Protein AF-A0A6A6IDE5-F1 (afdb_monomer)

Mean predicted aligned error: 12.52 Å

pLDDT: mean 83.74, std 11.44, range [43.66, 98.0]

Solvent-accessible surface area (backbone atoms only — not comparable to full-atom values): 26309 Å² total; per-residue (Å²): 106,55,97,64,31,40,34,76,56,37,51,32,52,72,75,62,53,58,68,68,57,54,49,50,48,60,74,76,47,59,63,61,64,56,47,50,35,27,70,77,30,38,40,26,39,55,33,54,20,25,55,69,47,36,42,71,57,39,51,55,47,67,70,38,91,71,48,61,67,56,56,49,13,62,59,52,49,45,31,30,24,62,51,38,11,50,77,59,56,20,46,70,34,45,46,56,45,63,71,34,90,77,45,67,87,54,61,86,53,47,32,77,86,67,49,28,52,63,59,48,36,76,75,74,37,50,72,67,37,44,44,53,55,55,72,31,87,83,42,49,62,68,58,47,50,53,49,51,55,52,53,40,70,66,62,57,78,83,52,51,70,53,51,46,54,46,63,74,72,39,60,80,87,74,59,61,44,69,60,54,52,48,41,48,66,58,47,56,81,42,93,81,42,67,58,66,55,48,59,51,48,63,52,64,68,40,73,88,41,44,86,58,38,81,55,55,58,34,57,35,23,62,64,52,45,46,71,59,47,55,51,41,47,74,74,65,54,67,75,73,50,56,42,99,39,40,44,27,24,62,53,39,13,57,32,54,67,38,65,69,40,40,59,56,53,63,70,71,58,60,84,78,68,76,90,74,68,76,59,40,55,58,51,39,70,49,82,93,51,90,68,44,54,65,48,75,46,49,25,64,53,95,90,39,78,49,58,44,27,41,43,37,33,49,73,50,91,54,96,53,67,35,36,33,42,34,33,68,27,31,59,46,93,83,49,54,58,48,45,36,38,38,36,28,74,33,57,43,91,87,48,57,33,24,44,33,36,33,28,80,86,48,55,54,65,46,44,54,23,79,41,70,28,14,25,15,43,30,24,70,58,18,31,39,23,27,14,29,71,93,56,74,94,58,68,33,79,49,64,84,59,64,54,57,53,66,77,32,37,41,30,40,32,37,31,45,78,75,12,35,63,42,45,29,52,72,44,39,78,54,91,50,83,67,45,37,74,88,32,47,57,49,52,67,52,40,20,58,31,44,20,38,60,44,78,63,84,91,44,44,41,30,35,40,37,30,66,51,73,39,93,90,38,59,64,72,51,81,64,98,68,111

InterPro domains:
  IPR001870 B30.2/SPRY domain [PS50188] (267-472)
  IPR002110 Ankyrin repeat [PF12796] (47-136)
  IPR002110 Ankyrin repeat [SM00248] (4-35)
  IPR002110 Ankyrin repeat [SM00248] (41-71)
  IPR002110 Ankyrin repeat [SM00248] (77-106)
  IPR002110 Ankyrin repeat [SM00248] (113-142)
  IPR002110 Ankyrin repeat [SM00248] (212-241)
  IPR002110 Ankyrin repeat [SM00248] (245-276)
  IPR003877 SPRY domain [PF00622] (338-453)
  IPR003877 SPRY domain [SM00449] (335-469)
  IPR013320 Concanavalin A-like lectin/glucanase domain superfamily [SSF49899] (316-453)
  IPR036770 Ankyrin repeat-containing domain superfamily [G3DSA:1.25.40.20] (1-272)
  IPR036770 Ankyrin repeat-containing domain superfamily [SSF48403] (2-268)
  IPR043136 B30.2/SPRY domain superfamily [G3DSA:2.60.120.920] (286-478)
  IPR044736 Ran-binding protein Gid1/RanBPM/SPLA, SPRY domain [cd12885] (324-463)

Organism: NCBI:txid390896

Radius of gyration: 28.39 Å; Cα contacts (8 Å, |Δi|>4): 939; chains: 1; bounding box: 57×57×86 Å

Structure (mmCIF, N/CA/C/O backbone):
data_AF-A0A6A6IDE5-F1
#
_entry.id   AF-A0A6A6IDE5-F1
#
loop_
_atom_site.group_PDB
_atom_site.id
_atom_site.type_symbol
_atom_site.label_atom_id
_atom_site.label_alt_id
_atom_site.label_comp_id
_atom_site.label_asym_id
_atom_site.label_entity_id
_atom_site.label_seq_id
_atom_site.pdbx_PDB_ins_code
_atom_site.Cartn_x
_atom_site.Cartn_y
_atom_site.Cartn_z
_atom_site.occupancy
_atom_site.B_iso_or_equiv
_atom_site.auth_seq_id
_atom_site.auth_comp_id
_atom_site.auth_asym_id
_atom_site.auth_atom_id
_atom_site.pdbx_PDB_model_num
ATOM 1 N N . MET A 1 1 ? -12.191 20.795 46.648 1.00 76.38 1 MET A N 1
ATOM 2 C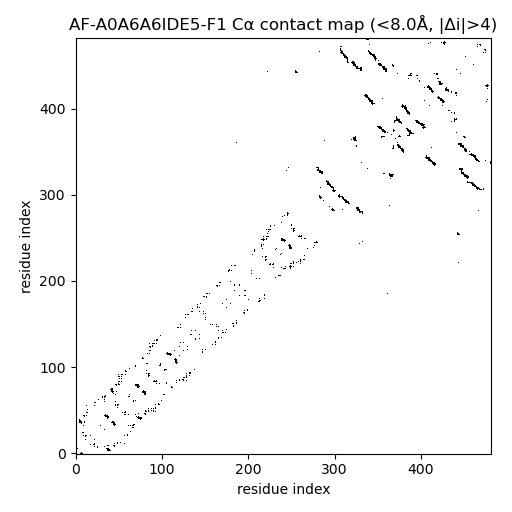 CA . MET A 1 1 ? -11.181 20.765 45.582 1.00 76.38 1 MET A CA 1
ATOM 3 C C . MET A 1 1 ? -9.897 21.329 46.161 1.00 76.38 1 MET A C 1
ATOM 5 O O . MET A 1 1 ? -10.006 22.260 46.957 1.00 76.38 1 MET A O 1
ATOM 9 N N . ASP A 1 2 ? -8.742 20.735 45.875 1.00 83.38 2 ASP A N 1
ATOM 10 C CA . ASP A 1 2 ? -7.448 21.330 46.240 1.00 83.38 2 ASP A CA 1
ATOM 11 C C . ASP A 1 2 ? -6.993 22.379 45.202 1.00 83.38 2 ASP A C 1
ATOM 13 O O . ASP A 1 2 ? -7.770 22.768 44.329 1.00 83.38 2 ASP A O 1
ATOM 17 N N . ALA A 1 3 ? -5.764 22.885 45.339 1.00 79.56 3 ALA A N 1
ATOM 18 C CA . ALA A 1 3 ? -5.211 23.931 44.473 1.00 79.56 3 ALA A CA 1
ATOM 19 C C . ALA A 1 3 ? -5.021 23.496 43.007 1.00 79.56 3 ALA A C 1
ATOM 21 O O . ALA A 1 3 ? -5.053 24.355 42.130 1.00 79.56 3 ALA A O 1
ATOM 22 N N . ASP A 1 4 ? -4.880 22.195 42.745 1.00 76.56 4 ASP A N 1
ATOM 23 C CA . ASP A 1 4 ? -4.661 21.645 41.400 1.00 76.56 4 ASP A CA 1
ATOM 24 C C . ASP A 1 4 ? -5.973 21.238 40.715 1.00 76.56 4 ASP A C 1
ATOM 26 O O . ASP A 1 4 ? -5.992 20.754 39.582 1.00 76.56 4 ASP A O 1
ATOM 30 N N . GLY A 1 5 ? -7.101 21.434 41.397 1.00 82.94 5 GLY A N 1
ATOM 31 C CA . GLY A 1 5 ? -8.400 21.062 40.868 1.00 82.94 5 GLY A CA 1
ATOM 32 C C . GLY A 1 5 ? -8.882 19.679 41.287 1.00 82.94 5 GLY A C 1
ATOM 33 O O . GLY A 1 5 ? -9.926 19.232 40.813 1.00 82.94 5 GLY A O 1
ATOM 34 N N . PHE A 1 6 ? -8.183 18.978 42.182 1.00 87.38 6 PHE A N 1
ATOM 35 C CA . PHE A 1 6 ? -8.570 17.616 42.520 1.00 87.38 6 PHE A CA 1
ATOM 36 C C . PHE A 1 6 ? -9.773 17.594 43.455 1.00 87.38 6 PHE A C 1
ATOM 38 O O . PHE A 1 6 ? -9.786 18.141 44.566 1.00 87.38 6 PHE A O 1
ATOM 45 N N . THR A 1 7 ? -10.833 16.942 42.986 1.00 89.81 7 THR A N 1
ATOM 46 C CA . THR A 1 7 ? -11.972 16.574 43.823 1.00 89.81 7 THR A CA 1
ATOM 47 C C . THR A 1 7 ? -11.577 15.426 44.754 1.00 89.81 7 THR A C 1
ATOM 49 O O . THR A 1 7 ? -10.639 14.686 44.450 1.00 89.81 7 THR A O 1
ATOM 52 N N . PRO A 1 8 ? -12.311 15.196 45.861 1.00 89.19 8 PRO A N 1
ATOM 53 C CA . PRO A 1 8 ? -12.086 14.015 46.692 1.00 89.19 8 PRO A CA 1
ATOM 54 C C . PRO A 1 8 ? -12.108 12.706 45.891 1.00 89.19 8 PRO A C 1
ATOM 56 O O . PRO A 1 8 ? -11.408 11.763 46.247 1.00 89.19 8 PRO A O 1
ATOM 59 N N . LEU A 1 9 ? -12.883 12.659 44.799 1.00 92.38 9 LEU A N 1
ATOM 60 C CA . LEU A 1 9 ? -12.924 11.516 43.899 1.00 92.38 9 LEU A CA 1
ATOM 61 C C . LEU A 1 9 ? -11.644 11.402 43.059 1.00 92.38 9 LEU A C 1
ATOM 63 O O . LEU A 1 9 ? -11.073 10.317 43.028 1.00 92.38 9 LEU A O 1
ATOM 67 N N . ILE A 1 10 ? -11.147 12.486 42.444 1.00 91.75 10 ILE A N 1
ATOM 68 C CA . ILE A 1 10 ? -9.877 12.428 41.695 1.00 91.75 10 ILE A CA 1
ATOM 69 C C . ILE A 1 10 ? -8.724 12.054 42.625 1.00 91.75 10 ILE A C 1
ATOM 71 O O . ILE A 1 10 ? -7.955 11.161 42.290 1.00 91.75 10 ILE A O 1
ATOM 75 N N . SER A 1 11 ? -8.627 12.646 43.819 1.00 90.19 11 SER A N 1
ATOM 76 C CA . SER A 1 11 ? -7.598 12.252 44.791 1.00 90.19 11 SER A CA 1
ATOM 77 C C . SER A 1 11 ? -7.731 10.775 45.183 1.00 90.19 11 SER A C 1
ATOM 79 O O . SER A 1 11 ? -6.725 10.075 45.289 1.00 90.19 11 SER A O 1
ATOM 81 N N . ALA A 1 12 ? -8.962 10.269 45.347 1.00 91.44 12 ALA A N 1
ATOM 82 C CA . ALA A 1 12 ? -9.203 8.859 45.645 1.00 91.44 12 ALA A CA 1
ATOM 83 C C . ALA A 1 12 ? -8.699 7.927 44.526 1.00 91.44 12 ALA A C 1
ATOM 85 O O . ALA A 1 12 ? -8.034 6.929 44.811 1.00 91.44 12 ALA A O 1
ATOM 86 N N . VAL A 1 13 ? -8.985 8.270 43.267 1.00 91.81 13 VAL A N 1
ATOM 87 C CA . VAL A 1 13 ? -8.546 7.521 42.079 1.00 91.81 13 VAL A CA 1
ATOM 88 C C . VAL A 1 13 ? -7.031 7.629 41.896 1.00 91.81 13 VAL A C 1
ATOM 90 O O . VAL A 1 13 ? -6.349 6.615 41.757 1.00 91.81 13 VAL A O 1
ATOM 93 N N . ARG A 1 14 ? -6.473 8.841 41.962 1.00 88.19 14 ARG A N 1
ATOM 94 C CA . ARG A 1 14 ? -5.047 9.110 41.752 1.00 88.19 14 ARG A CA 1
ATOM 95 C C . ARG A 1 14 ? -4.174 8.385 42.767 1.00 88.19 14 ARG A C 1
ATOM 97 O O . ARG A 1 14 ? -3.208 7.746 42.380 1.00 88.19 14 ARG A O 1
ATOM 104 N N . GLU A 1 15 ? -4.508 8.427 44.050 1.00 86.06 15 GLU A N 1
ATOM 105 C CA . GLU A 1 15 ? -3.688 7.771 45.079 1.00 86.06 15 GLU A CA 1
ATOM 106 C C . GLU A 1 15 ? -3.988 6.265 45.221 1.00 86.06 15 GLU A C 1
ATOM 108 O O . GLU A 1 15 ? -3.305 5.567 45.968 1.00 86.06 15 GLU A O 1
ATOM 113 N N . GLY A 1 16 ? -4.999 5.737 44.517 1.00 79.00 16 GLY A N 1
ATOM 114 C CA . GLY A 1 16 ? -5.378 4.322 44.591 1.00 79.00 16 GLY A CA 1
ATOM 115 C C . GLY A 1 16 ? -6.030 3.932 45.922 1.00 79.00 16 GLY A C 1
ATOM 116 O O . GLY A 1 16 ? -5.770 2.852 46.457 1.00 79.00 16 GLY A O 1
ATOM 117 N N . PHE A 1 17 ? -6.872 4.806 46.486 1.00 78.31 17 PHE A N 1
ATOM 118 C CA . PHE A 1 17 ? -7.622 4.503 47.708 1.00 78.31 17 PHE A CA 1
ATOM 119 C C . PHE A 1 17 ? -8.547 3.289 47.522 1.00 78.31 17 PHE A C 1
ATOM 121 O O . PHE A 1 17 ? -8.944 2.929 46.416 1.00 78.31 17 PHE A O 1
ATOM 128 N N . CYS A 1 18 ? -8.932 2.646 48.632 1.00 83.44 18 CYS A N 1
ATOM 129 C CA . CYS A 1 18 ? -9.729 1.422 48.566 1.00 83.44 18 CYS A CA 1
ATOM 130 C C . CYS A 1 18 ? -11.066 1.626 47.822 1.00 83.44 18 CYS A C 1
ATOM 132 O O . CYS A 1 18 ? -11.747 2.638 48.003 1.00 83.44 18 CYS A O 1
ATOM 134 N N . LEU A 1 19 ? -11.496 0.612 47.061 1.00 89.12 19 LEU A N 1
ATOM 135 C CA . LEU A 1 19 ? -12.723 0.642 46.246 1.00 89.12 19 LEU A CA 1
ATOM 136 C C . LEU A 1 19 ? -13.985 1.022 47.041 1.00 89.12 19 LEU A C 1
ATOM 138 O O . LEU A 1 19 ? -14.916 1.605 46.493 1.00 89.12 19 LEU A O 1
ATOM 142 N N . LYS A 1 20 ? -14.020 0.732 48.351 1.00 88.62 20 LYS A N 1
ATOM 143 C CA . LYS A 1 20 ? -15.122 1.139 49.239 1.00 88.62 20 LYS A CA 1
ATOM 144 C C . LYS A 1 20 ? -15.243 2.659 49.347 1.00 88.62 20 LYS A C 1
ATOM 146 O O . LYS A 1 20 ? -16.361 3.160 49.365 1.00 88.62 20 LYS A O 1
ATOM 151 N N . ALA A 1 21 ? -14.119 3.372 49.416 1.00 87.62 21 ALA A N 1
ATOM 152 C CA . ALA A 1 21 ? -14.100 4.829 49.490 1.00 87.62 21 ALA A CA 1
ATOM 153 C C . ALA A 1 21 ? -14.560 5.442 48.165 1.00 87.62 21 ALA A C 1
ATOM 155 O O . ALA A 1 21 ? -15.473 6.261 48.171 1.00 87.62 21 ALA A O 1
ATOM 156 N N . VAL A 1 22 ? -14.014 4.971 47.037 1.00 91.38 22 VAL A N 1
ATOM 157 C CA . VAL A 1 22 ? -14.439 5.393 45.691 1.00 91.38 22 VAL A CA 1
ATOM 158 C C . VAL A 1 22 ? -15.944 5.180 45.512 1.00 91.38 22 VAL A C 1
ATOM 160 O O . VAL A 1 22 ? -16.667 6.124 45.213 1.00 91.38 22 VAL A O 1
ATOM 163 N N . ASN A 1 23 ? -16.447 3.975 45.790 1.00 91.31 23 ASN A N 1
ATOM 164 C CA . ASN A 1 23 ? -17.870 3.655 45.653 1.00 91.31 23 ASN A CA 1
ATOM 165 C C . ASN A 1 23 ? -18.755 4.493 46.592 1.00 91.31 23 ASN A C 1
ATOM 167 O O . ASN A 1 23 ? -19.841 4.926 46.213 1.00 91.31 23 ASN A O 1
ATOM 171 N N . HIS A 1 24 ? -18.296 4.755 47.820 1.00 90.25 24 HIS A N 1
ATOM 172 C CA . HIS A 1 24 ? -19.018 5.623 48.746 1.00 90.25 24 HIS A CA 1
ATOM 173 C C . HIS A 1 24 ? -19.093 7.065 48.228 1.00 90.25 24 HIS A C 1
ATOM 175 O O . HIS A 1 24 ? -20.169 7.655 48.273 1.00 90.25 24 HIS A O 1
ATOM 181 N N . ILE A 1 25 ? -17.995 7.613 47.699 1.00 89.88 25 ILE A N 1
ATOM 182 C CA . ILE A 1 25 ? -17.972 8.961 47.118 1.00 89.88 25 ILE A CA 1
ATOM 183 C C . ILE A 1 25 ? -18.901 9.017 45.904 1.00 89.88 25 ILE A C 1
ATOM 185 O O . ILE A 1 25 ? -19.775 9.875 45.867 1.00 89.88 25 ILE A O 1
ATOM 189 N N . VAL A 1 26 ? -18.788 8.076 44.963 1.00 91.06 26 VAL A N 1
ATOM 190 C CA . VAL A 1 26 ? -19.608 8.041 43.739 1.00 91.06 26 VAL A CA 1
ATOM 191 C C . VAL A 1 26 ? -21.107 7.963 44.050 1.00 91.06 26 VAL A C 1
ATOM 193 O O . VAL A 1 26 ? -21.896 8.659 43.420 1.00 91.06 26 VAL A O 1
ATOM 196 N N . ARG A 1 27 ? -21.520 7.173 45.051 1.00 88.25 27 ARG A N 1
ATOM 197 C CA . ARG A 1 27 ? -22.944 7.009 45.408 1.00 88.25 27 ARG A CA 1
ATOM 198 C C . ARG A 1 27 ? -23.545 8.164 46.202 1.00 88.25 27 ARG A C 1
ATOM 200 O O . ARG A 1 27 ? -24.758 8.340 46.163 1.00 88.25 27 ARG A O 1
ATOM 207 N N . ASN A 1 28 ? -22.732 8.887 46.971 1.00 88.12 28 ASN A N 1
ATOM 208 C CA . ASN A 1 28 ? -23.212 9.939 47.875 1.00 88.12 28 ASN A CA 1
ATOM 209 C C . ASN A 1 28 ? -22.889 11.356 47.380 1.00 88.12 28 ASN A C 1
ATOM 211 O O . ASN A 1 28 ? -23.256 12.326 48.040 1.00 88.12 28 ASN A O 1
ATOM 215 N N . SER A 1 29 ? -22.212 11.483 46.239 1.00 82.12 29 SER A N 1
ATOM 216 C CA . SER A 1 29 ? -21.894 12.770 45.620 1.00 82.12 29 SER A CA 1
ATOM 217 C C . SER A 1 29 ? -22.862 13.102 44.484 1.00 82.12 29 SER A C 1
ATOM 219 O O . SER A 1 29 ? -23.460 12.217 43.877 1.00 82.12 29 SER A O 1
ATOM 221 N N . GLY A 1 30 ? -23.014 14.394 44.187 1.00 79.00 30 GLY A N 1
ATOM 222 C CA . GLY A 1 30 ? -23.780 14.859 43.028 1.00 79.00 30 GLY A CA 1
ATOM 223 C C . GLY A 1 30 ? -23.055 14.630 41.695 1.00 79.00 30 GLY A C 1
ATOM 224 O O . GLY A 1 30 ? -21.867 14.310 41.666 1.00 79.00 30 GLY A O 1
ATOM 225 N N . GLU A 1 31 ? -23.775 14.852 40.591 1.00 80.50 31 GLU A N 1
ATOM 226 C CA . GLU A 1 31 ? -23.269 14.754 39.206 1.00 80.50 31 GLU A CA 1
ATOM 227 C C . GLU A 1 31 ? -22.006 15.561 38.940 1.00 80.50 31 GLU A C 1
ATOM 229 O O . GLU A 1 31 ? -21.130 15.101 38.209 1.00 80.50 31 GLU A O 1
ATOM 234 N N . GLU A 1 32 ? -21.886 16.718 39.586 1.00 84.25 32 GLU A N 1
ATOM 235 C CA . GLU A 1 32 ? -20.711 17.570 39.479 1.00 84.25 32 GLU A CA 1
ATOM 236 C C . GLU A 1 32 ? -19.439 16.809 39.876 1.00 84.25 32 GLU A C 1
ATOM 238 O O . GLU A 1 32 ? -18.522 16.703 39.078 1.00 84.25 32 GLU A O 1
ATOM 243 N N . ILE A 1 33 ? -19.398 16.173 41.051 1.00 87.25 33 ILE A N 1
ATOM 244 C CA . ILE A 1 33 ? -18.171 15.541 41.572 1.00 87.25 33 ILE A CA 1
ATOM 245 C C . ILE A 1 33 ? -17.752 14.315 40.747 1.00 87.25 33 ILE A C 1
ATOM 247 O O . ILE A 1 33 ? -16.558 14.056 40.609 1.00 87.25 33 ILE A O 1
ATOM 251 N N . VAL A 1 34 ? -18.716 13.560 40.207 1.00 92.19 34 VAL A N 1
ATOM 252 C CA . VAL A 1 34 ? -18.449 12.344 39.415 1.00 92.19 34 VAL A CA 1
ATOM 253 C C . VAL A 1 34 ? -17.756 12.669 38.087 1.00 92.19 34 VAL A C 1
ATOM 255 O O . VAL A 1 34 ? -16.981 11.853 37.590 1.00 92.19 34 VAL A O 1
ATOM 258 N N . ASN A 1 35 ? -18.003 13.858 37.533 1.00 93.44 35 ASN A N 1
ATOM 259 C CA . ASN A 1 35 ? -17.504 14.263 36.216 1.00 93.44 35 ASN A CA 1
ATOM 260 C C . ASN A 1 35 ? -16.514 15.427 36.242 1.00 93.44 35 ASN A C 1
ATOM 262 O O . ASN A 1 35 ? -15.885 15.706 35.221 1.00 93.44 35 ASN A O 1
ATOM 266 N N . GLN A 1 36 ? -16.394 16.121 37.371 1.00 92.88 36 GLN A N 1
ATOM 267 C CA . GLN A 1 36 ? -15.528 17.280 37.515 1.00 92.88 36 GLN A CA 1
ATOM 268 C C . GLN A 1 36 ? -14.076 16.859 37.349 1.00 92.88 36 GLN A C 1
ATOM 270 O O . GLN A 1 36 ? -13.558 16.058 38.126 1.00 92.88 36 GLN A O 1
ATOM 275 N N . ALA A 1 37 ? -13.469 17.404 36.303 1.00 94.06 37 ALA A N 1
ATOM 276 C CA . ALA A 1 37 ? -12.087 17.189 35.943 1.00 94.06 37 ALA A CA 1
ATOM 277 C C . ALA A 1 37 ? -11.128 18.052 36.763 1.00 94.06 37 ALA A C 1
ATOM 279 O O . ALA A 1 37 ? -11.543 19.028 37.394 1.00 94.06 37 ALA A O 1
ATOM 280 N N . ASP A 1 38 ? -9.848 17.684 36.743 1.00 93.19 38 ASP A N 1
ATOM 281 C CA . ASP A 1 38 ? -8.804 18.539 37.294 1.00 93.19 38 ASP A CA 1
ATOM 282 C C . ASP A 1 38 ? -8.565 19.782 36.427 1.00 93.19 38 ASP A C 1
ATOM 284 O O . ASP A 1 38 ? -8.959 19.851 35.262 1.00 93.19 38 ASP A O 1
ATOM 288 N N . LEU A 1 39 ? -7.910 20.784 37.014 1.00 92.25 39 LEU A N 1
ATOM 289 C CA . LEU A 1 39 ? -7.681 22.068 36.353 1.00 92.25 39 LEU A CA 1
ATOM 290 C C . LEU A 1 39 ? -6.462 22.061 35.422 1.00 92.25 39 LEU A C 1
ATOM 292 O O . LEU A 1 39 ? -6.305 22.998 34.643 1.00 92.25 39 LEU A O 1
ATOM 296 N N . SER A 1 40 ? -5.593 21.053 35.512 1.00 91.44 40 SER A N 1
ATOM 297 C CA . SER A 1 40 ? -4.322 21.014 34.780 1.00 91.44 40 SER A CA 1
ATOM 298 C C . SER A 1 40 ? -4.503 20.470 33.368 1.00 91.44 40 SER A C 1
ATOM 300 O O . SER A 1 40 ? -4.005 21.049 32.407 1.00 91.44 40 SER A O 1
ATOM 302 N N . TRP A 1 41 ? -5.231 19.364 33.246 1.00 91.75 41 TRP A N 1
ATOM 303 C CA . TRP A 1 41 ? -5.344 18.597 32.005 1.00 91.75 41 TRP A CA 1
ATOM 304 C C . TRP A 1 41 ? -6.785 18.414 31.546 1.00 91.75 41 TRP A C 1
ATOM 306 O O . TRP A 1 41 ? -7.042 17.799 30.507 1.00 91.75 41 TRP A O 1
ATOM 316 N N . ASP A 1 42 ? -7.729 18.971 32.305 1.00 94.81 42 ASP A N 1
ATOM 317 C CA . ASP A 1 42 ? -9.153 18.743 32.115 1.00 94.81 42 ASP A CA 1
ATOM 318 C C . ASP A 1 42 ? -9.500 17.241 32.144 1.00 94.81 42 ASP A C 1
ATOM 320 O O . ASP A 1 42 ? -10.438 16.777 31.487 1.00 94.81 42 ASP A O 1
ATOM 324 N N . GLU A 1 43 ? -8.747 16.463 32.925 1.00 94.88 43 GLU A N 1
ATOM 325 C CA . GLU A 1 43 ? -8.886 15.020 33.012 1.00 94.88 43 GLU A CA 1
ATOM 326 C C . GLU A 1 43 ? -9.940 14.625 34.060 1.00 94.88 43 GLU A C 1
ATOM 328 O O . GLU A 1 43 ? -9.904 15.008 35.230 1.00 94.88 43 GLU A O 1
ATOM 333 N N . SER A 1 44 ? -10.941 13.858 33.624 1.00 95.25 44 SER A N 1
ATOM 334 C CA . SER A 1 44 ? -12.057 13.432 34.477 1.00 95.25 44 SER A CA 1
ATOM 335 C C . SER A 1 44 ? -11.665 12.280 35.418 1.00 95.25 44 SER A C 1
ATOM 337 O O . SER A 1 44 ? -10.701 11.564 35.136 1.00 95.25 44 SER A O 1
ATOM 339 N N . PRO A 1 45 ? -12.432 11.998 36.491 1.00 96.12 45 PRO A N 1
ATOM 340 C CA . PRO A 1 45 ? -12.146 10.860 37.367 1.00 96.12 45 PRO A CA 1
ATOM 341 C C . PRO A 1 45 ? -12.067 9.513 36.631 1.00 96.12 45 PRO A C 1
ATOM 343 O O . PRO A 1 45 ? -11.253 8.662 36.990 1.00 96.12 45 PRO A O 1
ATOM 346 N N . ILE A 1 46 ? -12.887 9.317 35.589 1.00 97.38 46 ILE A N 1
ATOM 347 C CA . ILE A 1 46 ? -12.841 8.099 34.769 1.00 97.38 46 ILE A CA 1
ATOM 348 C C . ILE A 1 46 ? -11.606 8.064 33.870 1.00 97.38 46 ILE A C 1
ATOM 350 O O . ILE A 1 46 ? -11.002 7.004 33.744 1.00 97.38 46 ILE A O 1
ATOM 354 N N . SER A 1 47 ? -11.178 9.201 33.317 1.00 96.75 47 SER A N 1
ATOM 355 C CA . SER A 1 47 ? -9.934 9.306 32.546 1.00 96.75 47 SER A CA 1
ATOM 356 C C . SER A 1 47 ? -8.710 8.948 33.403 1.00 96.75 47 SER A C 1
ATOM 358 O O . SER A 1 47 ? -7.954 8.058 33.020 1.00 96.75 47 SER A O 1
ATOM 360 N N . TRP A 1 48 ? -8.623 9.488 34.626 1.00 96.25 48 TRP A N 1
ATOM 361 C CA . TRP A 1 48 ? -7.572 9.146 35.595 1.00 96.25 48 TRP A CA 1
ATOM 362 C C . TRP A 1 48 ? -7.541 7.646 35.924 1.00 96.25 48 TRP A C 1
ATOM 364 O O . TRP A 1 48 ? -6.476 7.027 36.016 1.00 96.25 48 TRP A O 1
ATOM 374 N N . ALA A 1 49 ? -8.717 7.035 36.108 1.00 97.31 49 ALA A N 1
ATOM 375 C CA . ALA A 1 49 ? -8.826 5.599 36.351 1.00 97.31 49 ALA A CA 1
ATOM 376 C C . ALA A 1 49 ? -8.369 4.784 35.128 1.00 97.31 49 ALA A C 1
ATOM 378 O O . ALA A 1 49 ? -7.751 3.728 35.297 1.00 97.31 49 ALA A O 1
ATOM 379 N N . CYS A 1 50 ? -8.628 5.291 33.917 1.00 97.44 50 CYS A N 1
ATOM 380 C CA . CYS A 1 50 ? -8.180 4.688 32.668 1.00 97.44 50 CYS A CA 1
ATOM 381 C C . CYS A 1 50 ? -6.663 4.767 32.507 1.00 97.44 50 CYS A C 1
ATOM 383 O O . CYS A 1 50 ? -6.051 3.727 32.302 1.00 97.44 50 CYS A O 1
ATOM 385 N N . GLU A 1 51 ? -6.040 5.933 32.690 1.00 96.25 51 GLU A N 1
ATOM 386 C CA . GLU A 1 51 ? -4.576 6.095 32.657 1.00 96.25 51 GLU A CA 1
ATOM 387 C C . GLU A 1 51 ? -3.878 5.111 33.613 1.00 96.25 51 GLU A C 1
ATOM 389 O O . GLU A 1 51 ? -2.909 4.421 33.263 1.00 96.25 51 GLU A O 1
ATOM 394 N N . ARG A 1 52 ? -4.418 4.987 34.829 1.00 95.19 52 ARG A N 1
ATOM 395 C CA . ARG A 1 52 ? -3.853 4.141 35.886 1.00 95.19 52 ARG A CA 1
ATOM 396 C C . ARG A 1 52 ? -4.187 2.656 35.766 1.00 95.19 52 ARG A C 1
ATOM 398 O O . ARG A 1 52 ? -3.697 1.877 36.580 1.00 95.19 52 ARG A O 1
ATOM 405 N N . GLY A 1 53 ? -5.003 2.249 34.793 1.00 96.00 53 GLY A N 1
ATOM 406 C CA . GLY A 1 53 ? -5.387 0.847 34.620 1.00 96.00 53 GLY A CA 1
ATOM 407 C C . GLY A 1 53 ? -6.280 0.299 35.742 1.00 96.00 53 GLY A C 1
ATOM 408 O O . GLY A 1 53 ? -6.260 -0.899 36.011 1.00 96.00 53 GLY A O 1
ATOM 409 N N . GLN A 1 54 ? -7.045 1.152 36.432 1.00 96.12 54 GLN A N 1
ATOM 410 C CA . GLN A 1 54 ? -7.884 0.756 37.569 1.00 96.12 54 GLN A CA 1
ATOM 411 C C . GLN A 1 54 ? -9.246 0.211 37.113 1.00 96.12 54 GLN A C 1
ATOM 413 O O . GLN A 1 54 ? -10.276 0.871 37.256 1.00 96.12 54 GLN A O 1
ATOM 418 N N . ALA A 1 55 ? -9.253 -1.012 36.586 1.00 96.81 55 ALA A N 1
ATOM 419 C CA . ALA A 1 55 ? -10.431 -1.705 36.053 1.00 96.81 55 ALA A CA 1
ATOM 420 C C . ALA A 1 55 ? -11.685 -1.618 36.957 1.00 96.81 55 ALA A C 1
ATOM 422 O O . ALA A 1 55 ? -12.770 -1.240 36.515 1.00 96.81 55 ALA A O 1
ATOM 423 N N . GLU A 1 56 ? -11.551 -1.907 38.249 1.00 96.38 56 GLU A N 1
ATOM 424 C CA . GLU A 1 56 ? -12.665 -1.929 39.204 1.00 96.38 56 GLU A CA 1
ATOM 425 C C . GLU A 1 56 ? -13.194 -0.525 39.509 1.00 96.38 56 GLU A C 1
ATOM 427 O O . GLU A 1 56 ? -14.400 -0.341 39.677 1.00 96.38 56 GLU A O 1
ATOM 432 N N . THR A 1 57 ? -12.312 0.475 39.540 1.00 96.31 57 THR A N 1
ATOM 433 C CA . THR A 1 57 ? -12.696 1.886 39.656 1.00 96.31 57 THR A CA 1
ATOM 434 C C . THR A 1 57 ? -13.484 2.323 38.423 1.00 96.31 57 THR A C 1
ATOM 436 O O . THR A 1 57 ? -14.522 2.966 38.566 1.00 96.31 57 THR A O 1
ATOM 439 N N . VAL A 1 58 ? -13.046 1.929 37.221 1.00 97.69 58 VAL A N 1
ATOM 440 C CA . VAL A 1 58 ? -13.757 2.224 35.967 1.00 97.69 58 VAL A CA 1
ATOM 441 C C . VAL A 1 58 ? -15.157 1.607 35.980 1.00 97.69 58 VAL A C 1
ATOM 443 O O . VAL A 1 58 ? -16.114 2.313 35.678 1.00 97.69 58 VAL A O 1
ATOM 446 N N . LYS A 1 59 ? -15.318 0.351 36.426 1.00 96.81 59 LYS A N 1
ATOM 447 C CA . LYS A 1 59 ? -16.647 -0.273 36.607 1.00 96.81 59 LYS A CA 1
ATOM 448 C C . LYS A 1 59 ? -17.546 0.548 37.534 1.00 96.81 59 LYS A C 1
ATOM 450 O O . LYS A 1 59 ? -18.660 0.891 37.157 1.00 96.81 59 LYS A O 1
ATOM 455 N N . ILE A 1 60 ? -17.042 0.922 38.715 1.00 95.31 60 ILE A N 1
ATOM 456 C CA . ILE A 1 60 ? -17.797 1.731 39.689 1.00 95.31 60 ILE A CA 1
ATOM 457 C C . ILE A 1 60 ? -18.235 3.070 39.081 1.00 95.31 60 ILE A C 1
ATOM 459 O O . ILE A 1 60 ? -19.357 3.515 39.321 1.00 95.31 60 ILE A O 1
ATOM 463 N N . LEU A 1 61 ? -17.356 3.723 38.317 1.00 95.88 61 LEU A N 1
ATOM 464 C CA . LEU A 1 61 ? -17.667 4.994 37.669 1.00 95.88 61 LEU A CA 1
ATOM 465 C C . LEU A 1 61 ? -18.700 4.818 36.553 1.00 95.88 61 LEU A C 1
ATOM 467 O O . LEU A 1 61 ? -19.627 5.615 36.485 1.00 95.88 61 LEU A O 1
ATOM 471 N N . LEU A 1 62 ? -18.592 3.773 35.726 1.00 96.38 62 LEU A N 1
ATOM 472 C CA . LEU A 1 62 ? -19.551 3.467 34.654 1.00 96.38 62 LEU A CA 1
ATOM 473 C C . LEU A 1 62 ? -20.953 3.120 35.178 1.00 96.38 62 LEU A C 1
ATOM 475 O O . LEU A 1 62 ? -21.945 3.483 34.537 1.00 96.38 62 LEU A O 1
ATOM 479 N N . ASP A 1 63 ? -21.030 2.484 36.351 1.00 94.12 63 ASP A N 1
ATOM 480 C CA . ASP A 1 63 ? -22.282 2.187 37.057 1.00 94.12 63 ASP A CA 1
ATOM 481 C C . ASP A 1 63 ? -22.993 3.457 37.563 1.00 94.12 63 ASP A C 1
ATOM 483 O O . ASP A 1 63 ? -24.191 3.427 37.863 1.00 94.12 63 ASP A O 1
ATOM 487 N N . ALA A 1 64 ? -22.290 4.593 37.657 1.00 92.38 64 ALA A N 1
ATOM 488 C CA . ALA A 1 64 ? -22.901 5.858 38.038 1.00 92.38 64 ALA A CA 1
ATOM 489 C C . ALA A 1 64 ? -23.769 6.402 36.882 1.00 92.38 64 ALA A C 1
ATOM 491 O O . ALA A 1 64 ? -23.268 6.654 35.778 1.00 92.38 64 ALA A O 1
ATOM 492 N N . PRO A 1 65 ? -25.078 6.641 37.090 1.00 89.00 65 PRO A N 1
ATOM 493 C CA . PRO A 1 65 ? -26.008 6.974 36.006 1.00 89.00 65 PRO A CA 1
ATOM 494 C C . PRO A 1 65 ? -25.664 8.290 35.297 1.00 89.00 65 PRO A C 1
ATOM 496 O O . PRO A 1 65 ? -25.953 8.458 34.118 1.00 89.00 65 PRO A O 1
ATOM 499 N N . ASN A 1 66 ? -24.986 9.201 35.981 1.00 90.00 66 ASN A N 1
ATOM 500 C CA . ASN A 1 66 ? -24.644 10.543 35.526 1.00 90.00 66 ASN A CA 1
ATOM 501 C C . ASN A 1 66 ? -23.199 10.691 35.020 1.00 90.00 66 ASN A C 1
ATOM 503 O O . ASN A 1 66 ? -22.824 11.781 34.607 1.00 90.00 66 ASN A O 1
ATOM 507 N N . VAL A 1 67 ? -22.383 9.631 35.004 1.00 94.88 67 VAL A N 1
ATOM 508 C CA . VAL A 1 67 ? -21.011 9.714 34.470 1.00 94.88 67 VAL A CA 1
ATOM 509 C C . VAL A 1 67 ? -20.995 10.071 32.972 1.00 94.88 67 VAL A C 1
ATOM 511 O O . VAL A 1 67 ? -21.879 9.682 32.204 1.00 94.88 67 VAL A O 1
ATOM 514 N N . HIS A 1 68 ? -19.980 10.793 32.518 1.00 95.38 68 HIS A N 1
ATOM 515 C CA . HIS A 1 68 ? -19.760 11.146 31.117 1.00 95.38 68 HIS A CA 1
ATOM 516 C C . HIS A 1 68 ? -18.554 10.368 30.571 1.00 95.38 68 HIS A C 1
ATOM 518 O O . HIS A 1 68 ? -17.456 10.916 30.471 1.00 95.38 68 HIS A O 1
ATOM 524 N N . PRO A 1 69 ? -18.724 9.088 30.190 1.00 96.12 69 PRO A N 1
ATOM 525 C CA . PRO A 1 69 ? -17.596 8.201 29.912 1.00 96.12 69 PRO A CA 1
ATOM 526 C C . PRO A 1 69 ? -16.897 8.478 28.571 1.00 96.12 69 PRO A C 1
ATOM 528 O O . PRO A 1 69 ? -15.880 7.865 28.280 1.00 96.12 69 PRO A O 1
ATOM 531 N N . ASN A 1 70 ? -17.419 9.413 27.770 1.00 95.44 70 ASN A N 1
ATOM 532 C CA . ASN A 1 70 ? -16.818 9.865 26.509 1.00 95.44 70 ASN A CA 1
ATOM 533 C C . ASN A 1 70 ? -16.294 11.305 26.585 1.00 95.44 70 ASN A C 1
ATOM 535 O O . ASN A 1 70 ? -15.933 11.878 25.557 1.00 95.44 70 ASN A O 1
ATOM 539 N N . ARG A 1 71 ? -16.301 11.933 27.772 1.00 93.81 71 ARG A N 1
ATOM 540 C CA . ARG A 1 71 ? -15.823 13.309 27.928 1.00 93.81 71 ARG A CA 1
ATOM 541 C C . ARG A 1 71 ? -14.334 13.365 27.597 1.00 93.81 71 ARG A C 1
ATOM 543 O O . ARG A 1 71 ? -13.540 12.641 28.188 1.00 93.81 71 ARG A O 1
ATOM 550 N N . ARG A 1 72 ? -13.967 14.240 26.664 1.00 93.31 72 ARG A N 1
ATOM 551 C CA . ARG A 1 72 ? -12.576 14.423 26.247 1.00 93.31 72 ARG A CA 1
ATOM 552 C C . ARG A 1 72 ? -11.820 15.244 27.289 1.00 93.31 72 ARG A C 1
ATOM 554 O O . ARG A 1 72 ? -12.353 16.235 27.783 1.00 93.31 72 ARG A O 1
ATOM 561 N N . ALA A 1 73 ? -10.595 14.837 27.595 1.00 94.31 73 ALA A N 1
ATOM 562 C CA . ALA A 1 73 ? -9.660 15.616 28.393 1.00 94.31 73 ALA A CA 1
ATOM 563 C C . ALA A 1 73 ? -9.000 16.660 27.486 1.00 94.31 73 ALA A C 1
ATOM 565 O O . ALA A 1 73 ? -8.052 16.353 26.763 1.00 94.31 73 ALA A O 1
ATOM 566 N N . THR A 1 74 ? -9.564 17.870 27.451 1.00 92.56 74 THR A N 1
ATOM 567 C CA . THR A 1 74 ? -9.170 18.916 26.488 1.00 92.56 74 THR A CA 1
ATOM 568 C C . THR A 1 74 ? -7.744 19.417 26.696 1.00 92.56 74 THR A C 1
ATOM 570 O O . THR A 1 74 ? -7.069 19.701 25.718 1.00 92.56 74 THR A O 1
ATOM 573 N N . GLY A 1 75 ? -7.247 19.442 27.935 1.00 91.69 75 GLY A N 1
ATOM 574 C CA . GLY A 1 75 ? -5.843 19.745 28.222 1.00 91.69 75 GLY A CA 1
ATOM 575 C C . GLY A 1 75 ? -4.896 18.577 27.932 1.00 91.69 75 GLY A C 1
ATOM 576 O O . GLY A 1 75 ? -3.693 18.783 27.817 1.00 91.69 75 GLY A O 1
ATOM 577 N N . TYR A 1 76 ? -5.414 17.355 27.773 1.00 90.62 76 TYR A N 1
ATOM 578 C CA . TYR A 1 76 ? -4.625 16.142 27.555 1.00 90.62 76 TYR A CA 1
ATOM 579 C C . TYR A 1 76 ? -4.765 15.608 26.125 1.00 90.62 76 TYR A C 1
ATOM 581 O O . TYR A 1 76 ? -5.285 14.512 25.880 1.00 90.62 76 TYR A O 1
ATOM 589 N N . ARG A 1 77 ? -4.319 16.419 25.156 1.00 90.25 77 ARG A N 1
ATOM 590 C CA . ARG A 1 77 ? -4.414 16.142 23.710 1.00 90.25 77 ARG A CA 1
ATOM 591 C C . ARG A 1 77 ? -5.834 15.849 23.222 1.00 90.25 77 ARG A C 1
ATOM 593 O O . ARG A 1 77 ? -6.027 15.142 22.231 1.00 90.25 77 ARG A O 1
ATOM 600 N N . ASN A 1 78 ? -6.840 16.353 23.932 1.00 91.69 78 ASN A N 1
ATOM 601 C CA . ASN A 1 78 ? -8.246 16.168 23.602 1.00 91.69 78 ASN A CA 1
ATOM 602 C C . ASN A 1 78 ? -8.656 14.681 23.476 1.00 91.69 78 ASN A C 1
ATOM 604 O O . ASN A 1 78 ? -9.382 14.303 22.554 1.00 91.69 78 ASN A O 1
ATOM 608 N N . ARG A 1 79 ? -8.188 13.806 24.377 1.00 92.62 79 ARG A N 1
ATOM 609 C CA . ARG A 1 79 ? -8.438 12.349 24.317 1.00 92.62 79 ARG A CA 1
ATOM 610 C C . ARG A 1 79 ? -9.665 11.916 25.122 1.00 92.62 79 ARG A C 1
ATOM 612 O O . ARG A 1 79 ? -9.931 12.445 26.197 1.00 92.62 79 ARG A O 1
ATOM 619 N N . THR A 1 80 ? -10.407 10.931 24.619 1.00 93.88 80 THR A N 1
ATOM 620 C CA . THR A 1 80 ? -11.459 10.222 25.375 1.00 93.88 80 THR A CA 1
ATOM 621 C C . THR A 1 80 ? -10.850 9.257 26.405 1.00 93.88 80 THR A C 1
ATOM 623 O O . THR A 1 80 ? -9.697 8.851 26.242 1.00 93.88 80 THR A O 1
ATOM 626 N N . PRO A 1 81 ? -11.602 8.810 27.429 1.00 96.25 81 PRO A N 1
ATOM 627 C CA . PRO A 1 81 ? -11.110 7.812 28.382 1.00 96.25 81 PRO A CA 1
ATOM 628 C C . PRO A 1 81 ? -10.642 6.507 27.716 1.00 96.25 81 PRO A C 1
ATOM 630 O O . PRO A 1 81 ? -9.620 5.956 28.117 1.00 96.25 81 PRO A O 1
ATOM 633 N N . LEU A 1 82 ? -11.314 6.055 26.645 1.00 95.50 82 LEU A N 1
ATOM 634 C CA . LEU A 1 82 ? -10.871 4.889 25.868 1.00 95.50 82 LEU A CA 1
ATOM 635 C C . LEU A 1 82 ? -9.539 5.144 25.151 1.00 95.50 82 LEU A C 1
ATOM 637 O O . LEU A 1 82 ? -8.651 4.300 25.207 1.00 95.50 82 LEU A O 1
ATOM 641 N N . GLN A 1 83 ? -9.365 6.309 24.518 1.00 93.62 83 GLN A N 1
ATOM 642 C CA . GLN A 1 83 ? -8.086 6.677 23.896 1.00 93.62 83 GLN A CA 1
ATOM 643 C C . GLN A 1 83 ? -6.952 6.764 24.925 1.00 93.62 83 GLN A C 1
ATOM 645 O O . GLN A 1 83 ? -5.838 6.342 24.637 1.00 93.62 83 GLN A O 1
ATOM 650 N N . ILE A 1 84 ? -7.225 7.266 26.132 1.00 95.06 84 ILE A N 1
ATOM 651 C CA . ILE A 1 84 ? -6.250 7.272 27.231 1.00 95.06 84 ILE A CA 1
ATOM 652 C C . ILE A 1 84 ? -5.890 5.833 27.629 1.00 95.06 84 ILE A C 1
ATOM 654 O O . ILE A 1 84 ? -4.711 5.511 27.753 1.00 95.06 84 ILE A O 1
ATOM 658 N N . ALA A 1 85 ? -6.875 4.939 27.761 1.00 96.31 85 ALA A N 1
ATOM 659 C CA . ALA A 1 85 ? -6.620 3.528 28.051 1.00 96.31 85 ALA A CA 1
ATOM 660 C C . ALA A 1 85 ? -5.764 2.843 26.964 1.00 96.31 85 ALA A C 1
ATOM 662 O O . ALA A 1 85 ? -4.899 2.042 27.310 1.00 96.31 85 ALA A O 1
ATOM 663 N N . LEU A 1 86 ? -5.958 3.189 25.683 1.00 94.88 86 LEU A N 1
ATOM 664 C CA . LEU A 1 86 ? -5.125 2.719 24.566 1.00 94.88 86 LEU A CA 1
ATOM 665 C C . LEU A 1 86 ? -3.683 3.228 24.672 1.00 94.88 86 LEU A C 1
ATOM 667 O O . LEU A 1 86 ? -2.750 2.436 24.606 1.00 94.88 86 LEU A O 1
ATOM 671 N N . VAL A 1 87 ? -3.496 4.529 24.914 1.00 93.19 87 VAL A N 1
ATOM 672 C CA . VAL A 1 87 ? -2.168 5.160 25.058 1.00 93.19 87 VAL A CA 1
ATOM 673 C C . VAL A 1 87 ? -1.318 4.488 26.135 1.00 93.19 87 VAL A C 1
ATOM 675 O O . VAL A 1 87 ? -0.103 4.379 25.993 1.00 93.19 87 VAL A O 1
ATOM 678 N N . TYR A 1 88 ? -1.958 4.032 27.209 1.00 94.62 88 TYR A N 1
ATOM 679 C CA . TYR A 1 88 ? -1.293 3.374 28.330 1.00 94.62 88 TYR A CA 1
ATOM 680 C C . TYR A 1 88 ? -1.414 1.843 28.316 1.00 94.62 88 TYR A C 1
ATOM 682 O O . TYR A 1 88 ? -1.079 1.204 29.318 1.00 94.62 88 TYR A O 1
ATOM 690 N N . ASP A 1 89 ? -1.892 1.264 27.211 1.00 96.12 89 ASP A N 1
ATOM 691 C CA . ASP A 1 89 ? -2.000 -0.180 26.980 1.00 96.12 89 ASP A CA 1
ATOM 692 C C . ASP A 1 89 ? -2.775 -0.936 28.082 1.00 96.12 89 ASP A C 1
ATOM 694 O O . ASP A 1 89 ? -2.363 -1.966 28.618 1.00 96.12 89 ASP A O 1
ATOM 698 N N . ARG A 1 90 ? -3.917 -0.380 28.502 1.00 97.25 90 ARG A N 1
ATOM 699 C CA . ARG A 1 90 ? -4.710 -0.882 29.636 1.00 97.25 90 ARG A CA 1
ATOM 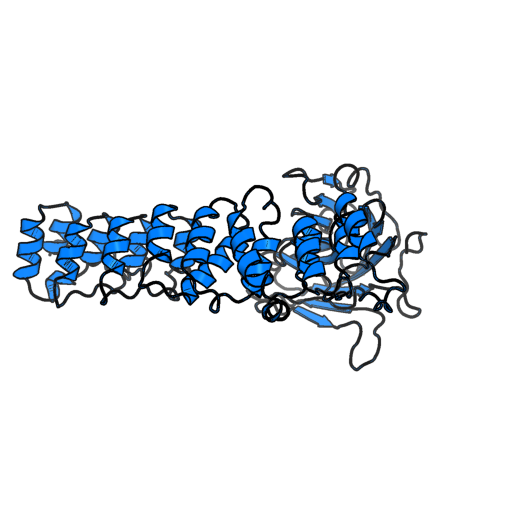700 C C . ARG A 1 90 ? -5.783 -1.870 29.190 1.00 97.25 90 ARG A C 1
ATOM 702 O O . ARG A 1 90 ? -6.971 -1.571 29.278 1.00 97.25 90 ARG A O 1
ATOM 709 N N . VAL A 1 91 ? -5.365 -3.067 28.779 1.00 97.19 91 VAL A N 1
ATOM 710 C CA . VAL A 1 91 ? -6.232 -4.127 28.213 1.00 97.19 91 VAL A CA 1
ATOM 711 C C . VAL A 1 91 ? -7.525 -4.347 29.013 1.00 97.19 91 VAL A C 1
ATOM 713 O O . VAL A 1 91 ? -8.616 -4.196 28.473 1.00 97.19 91 VAL A O 1
ATOM 716 N N . ALA A 1 92 ? -7.426 -4.598 30.323 1.00 97.62 92 ALA A N 1
ATOM 717 C CA . ALA A 1 92 ? -8.604 -4.847 31.162 1.00 97.62 92 ALA A CA 1
ATOM 718 C C . ALA A 1 92 ? -9.564 -3.644 31.239 1.00 97.62 92 ALA A C 1
ATOM 720 O O . ALA A 1 92 ? -10.775 -3.817 31.338 1.00 97.62 92 ALA A O 1
ATOM 721 N N . VAL A 1 93 ? -9.040 -2.413 31.199 1.00 98.00 93 VAL A N 1
ATOM 722 C CA . VAL A 1 93 ? -9.873 -1.201 31.172 1.00 98.00 93 VAL A CA 1
ATOM 723 C C . VAL A 1 93 ? -10.557 -1.048 29.817 1.00 98.00 93 VAL A C 1
ATOM 725 O O . VAL A 1 93 ? -11.726 -0.681 29.780 1.00 98.00 93 VAL A O 1
ATOM 728 N N . ILE A 1 94 ? -9.853 -1.334 28.720 1.00 97.06 94 ILE A N 1
ATOM 729 C CA . ILE A 1 94 ? -10.399 -1.268 27.360 1.00 97.06 94 ILE A CA 1
ATOM 730 C C . ILE A 1 94 ? -11.603 -2.199 27.228 1.00 97.06 94 ILE A C 1
ATOM 732 O O . ILE A 1 94 ? -12.657 -1.746 26.792 1.00 97.06 94 ILE A O 1
ATOM 736 N N . GLU A 1 95 ? -11.484 -3.452 27.673 1.00 96.44 95 GLU A N 1
ATOM 737 C CA . GLU A 1 95 ? -12.598 -4.410 27.668 1.00 96.44 95 GLU A CA 1
ATOM 738 C C . GLU A 1 95 ? -13.802 -3.873 28.457 1.00 96.44 95 GLU A C 1
ATOM 740 O O . GLU A 1 95 ? -14.909 -3.807 27.935 1.00 96.44 95 GLU A O 1
ATOM 745 N N . ILE A 1 96 ? -13.579 -3.374 29.678 1.00 97.56 96 ILE A N 1
ATOM 746 C CA . ILE A 1 96 ? -14.641 -2.818 30.535 1.00 97.56 96 ILE A CA 1
ATOM 747 C C . ILE A 1 96 ? -15.325 -1.604 29.902 1.00 97.56 96 ILE A C 1
ATOM 749 O O . ILE A 1 96 ? -16.542 -1.437 30.018 1.00 97.56 96 ILE A O 1
ATOM 753 N N . LEU A 1 97 ? -14.546 -0.722 29.278 1.00 96.94 97 LEU A N 1
ATOM 754 C CA . LEU A 1 97 ? -15.082 0.439 28.583 1.00 96.94 97 LEU A CA 1
ATOM 755 C C . LEU A 1 97 ? -15.932 -0.006 27.391 1.00 96.94 97 LEU A C 1
ATOM 757 O O . LEU A 1 97 ? -17.052 0.475 27.250 1.00 96.94 97 LEU A O 1
ATOM 761 N N . LEU A 1 98 ? -15.442 -0.938 26.571 1.00 95.19 98 LEU A N 1
ATOM 762 C CA . LEU A 1 98 ? -16.168 -1.447 25.407 1.00 95.19 98 LEU A CA 1
ATOM 763 C C . LEU A 1 98 ? -17.415 -2.262 25.790 1.00 95.19 98 LEU A C 1
ATOM 765 O O . LEU A 1 98 ? -18.399 -2.235 25.057 1.00 95.19 98 LEU A O 1
ATOM 769 N N . ASP A 1 99 ? -17.431 -2.936 26.939 1.00 95.88 99 ASP A N 1
ATOM 770 C CA . ASP A 1 99 ? -18.620 -3.622 27.463 1.00 95.88 99 ASP A CA 1
ATOM 771 C C . ASP A 1 99 ? -19.750 -2.647 27.839 1.00 95.88 99 ASP A C 1
ATOM 773 O O . ASP A 1 99 ? -20.927 -3.023 27.892 1.00 95.88 99 ASP A O 1
ATOM 777 N N . SER A 1 100 ? -19.426 -1.376 28.092 1.00 94.81 100 SER A N 1
ATOM 778 C CA . SER A 1 100 ? -20.417 -0.365 28.444 1.00 94.81 100 SER A CA 1
ATOM 779 C C . SER A 1 100 ? -21.077 0.234 27.198 1.00 94.81 100 SER A C 1
ATOM 781 O O . SER A 1 100 ? -20.417 0.923 26.420 1.00 94.81 100 SER A O 1
ATOM 783 N N . PRO A 1 101 ? -22.412 0.128 27.038 1.00 92.12 101 PRO A N 1
ATOM 784 C CA . PRO A 1 101 ? -23.116 0.689 25.879 1.00 92.12 101 PRO A CA 1
ATOM 785 C C . PRO A 1 101 ? -23.100 2.226 25.843 1.00 92.12 101 PRO A C 1
ATOM 787 O O . PRO A 1 101 ? -23.535 2.832 24.867 1.00 92.12 101 PRO A O 1
ATOM 790 N N . ARG A 1 102 ? -22.647 2.874 26.925 1.00 94.31 102 ARG A N 1
ATOM 791 C CA . ARG A 1 102 ? -22.509 4.331 27.016 1.00 94.31 102 ARG A CA 1
ATOM 792 C C . ARG A 1 102 ? -21.181 4.827 26.457 1.00 94.31 102 ARG A C 1
ATOM 794 O O . ARG A 1 102 ? -21.051 6.033 26.268 1.00 94.31 102 ARG A O 1
ATOM 801 N N . VAL A 1 103 ? -20.203 3.949 26.242 1.00 94.81 103 VAL A N 1
ATOM 802 C CA . VAL A 1 103 ? -18.897 4.311 25.691 1.00 94.81 103 VAL A CA 1
ATOM 803 C C . VAL A 1 103 ? -18.960 4.264 24.169 1.00 94.81 103 VAL A C 1
ATOM 805 O O . VAL A 1 103 ? -19.430 3.295 23.581 1.00 94.81 103 VAL A O 1
ATOM 808 N N . VAL A 1 104 ? -18.477 5.322 23.524 1.00 90.38 104 VAL A N 1
ATOM 809 C CA . VAL A 1 104 ? -18.390 5.444 22.068 1.00 90.38 104 VAL A CA 1
ATOM 810 C C . VAL A 1 104 ? -16.911 5.523 21.689 1.00 90.38 104 VAL A C 1
ATOM 812 O O . VAL A 1 104 ? -16.274 6.543 21.971 1.00 90.38 104 VAL A O 1
ATOM 815 N N . PRO A 1 105 ? -16.347 4.495 21.025 1.00 87.50 105 PRO A N 1
ATOM 816 C CA . PRO A 1 105 ? -14.915 4.449 20.731 1.00 87.50 105 PRO A CA 1
ATOM 817 C C . PRO A 1 105 ? -14.378 5.589 19.860 1.00 87.50 105 PRO A C 1
ATOM 819 O O . PRO A 1 105 ? -13.191 5.892 19.923 1.00 87.50 105 PRO A O 1
ATOM 822 N N . SER A 1 106 ? -15.251 6.238 19.078 1.00 87.50 106 SER A N 1
ATOM 823 C CA . SER A 1 106 ? -14.925 7.426 18.274 1.00 87.50 106 SER A CA 1
ATOM 824 C C . SER A 1 106 ? -13.735 7.205 17.325 1.00 87.50 106 SER A C 1
ATOM 826 O O . SER A 1 106 ? -12.783 7.981 17.301 1.00 87.50 106 SER A O 1
ATOM 828 N N . TRP A 1 107 ? -13.785 6.111 16.557 1.00 86.50 107 TRP A N 1
ATOM 829 C CA . TRP A 1 107 ? -12.700 5.616 15.695 1.00 86.50 107 TRP A CA 1
ATOM 830 C C . TRP A 1 107 ? -12.179 6.611 14.651 1.00 86.50 107 TRP A C 1
ATOM 832 O O . TRP A 1 107 ? -11.041 6.502 14.199 1.00 86.50 107 TRP A O 1
ATOM 842 N N . ASP A 1 108 ? -13.015 7.555 14.241 1.00 85.62 108 ASP A N 1
ATOM 843 C CA . ASP A 1 108 ? -12.749 8.558 13.215 1.00 85.62 108 ASP A CA 1
ATOM 844 C C . ASP A 1 108 ? -12.185 9.870 13.777 1.00 85.62 108 ASP A C 1
ATOM 846 O O . ASP A 1 108 ? -11.658 10.684 13.016 1.00 85.62 108 ASP A O 1
ATOM 850 N N . ILE A 1 109 ? -12.244 10.063 15.097 1.00 83.44 109 ILE A N 1
ATOM 851 C CA . ILE A 1 109 ? -11.820 11.295 15.759 1.00 83.44 109 ILE A CA 1
ATOM 852 C C . ILE A 1 109 ? -10.350 11.196 16.162 1.00 83.44 109 ILE A C 1
ATOM 854 O O . ILE A 1 109 ? -9.975 10.421 17.044 1.00 83.44 109 ILE A O 1
ATOM 858 N N . ALA A 1 110 ? -9.525 12.039 15.546 1.00 84.19 110 ALA A N 1
ATOM 859 C CA . ALA A 1 110 ? -8.120 12.170 15.898 1.00 84.19 110 ALA A CA 1
ATOM 860 C C . ALA A 1 110 ? -7.899 12.948 17.210 1.00 84.19 110 ALA A C 1
ATOM 862 O O . ALA A 1 110 ? -8.706 13.808 17.595 1.00 84.19 110 ALA A O 1
ATOM 863 N N . ASP A 1 111 ? -6.789 12.640 17.885 1.00 81.88 111 ASP A N 1
ATOM 864 C CA . ASP A 1 111 ? -6.235 13.488 18.942 1.00 81.88 111 ASP A CA 1
ATOM 865 C C . ASP A 1 111 ? -5.534 14.733 18.358 1.00 81.88 111 ASP A C 1
ATOM 867 O O . ASP A 1 111 ? -5.512 14.939 17.142 1.00 81.88 111 ASP A O 1
ATOM 871 N N . GLU A 1 112 ? -4.996 15.601 19.217 1.00 84.12 112 GLU A N 1
ATOM 872 C CA . GLU A 1 112 ? -4.303 16.827 18.779 1.00 84.12 112 GLU A CA 1
ATOM 873 C C . GLU A 1 112 ? -3.057 16.572 17.916 1.00 84.12 112 GLU A C 1
ATOM 875 O O . GLU A 1 112 ? -2.661 17.453 17.157 1.00 84.12 112 GLU A O 1
ATOM 880 N N . ASP A 1 113 ? -2.484 15.366 17.966 1.00 79.62 113 ASP A N 1
ATOM 881 C CA . ASP A 1 113 ? -1.363 14.972 17.111 1.00 79.62 113 ASP A CA 1
ATOM 882 C C . ASP A 1 113 ? -1.842 14.398 15.755 1.00 79.62 113 ASP A C 1
ATOM 884 O O . ASP A 1 113 ? -1.043 13.871 14.981 1.00 79.62 113 ASP A O 1
ATOM 888 N N . GLY A 1 114 ? -3.148 14.446 15.461 1.00 83.81 114 GLY A N 1
ATOM 889 C CA . GLY A 1 114 ? -3.731 13.916 14.227 1.00 83.81 114 GLY A CA 1
ATOM 890 C C . GLY A 1 114 ? -3.885 12.391 14.205 1.00 83.81 114 GLY A C 1
ATOM 891 O O . GLY A 1 114 ? -4.228 11.832 13.161 1.00 83.81 114 GLY A O 1
ATOM 892 N N . ARG A 1 115 ? -3.673 11.699 15.335 1.00 80.81 115 ARG A N 1
ATOM 893 C CA . ARG A 1 115 ? -3.697 10.231 15.393 1.00 80.81 115 ARG A CA 1
ATOM 894 C C . ARG A 1 115 ? -5.094 9.699 15.696 1.00 80.81 115 ARG A C 1
ATOM 896 O O . ARG A 1 115 ? -5.718 10.082 16.686 1.00 80.81 115 ARG A O 1
ATOM 903 N N . LYS A 1 116 ? -5.576 8.769 14.866 1.00 89.50 116 LYS A N 1
ATOM 904 C CA . LYS A 1 116 ? -6.842 8.048 15.087 1.00 89.50 116 LYS A CA 1
ATOM 905 C C . LYS A 1 116 ? -6.643 6.862 16.047 1.00 89.50 116 LYS A C 1
ATOM 907 O O . LYS A 1 116 ? -5.582 6.239 15.997 1.00 89.50 116 LYS A O 1
ATOM 912 N N . PRO A 1 117 ? -7.655 6.486 16.860 1.00 90.00 117 PRO A N 1
ATOM 913 C CA . PRO A 1 117 ? -7.541 5.400 17.840 1.00 90.00 117 PRO A CA 1
ATOM 914 C C . PRO A 1 117 ? -7.043 4.080 17.249 1.00 90.00 117 PRO A C 1
ATOM 916 O O . PRO A 1 117 ? -6.156 3.449 17.814 1.00 90.00 117 PRO A O 1
ATOM 919 N N . LEU A 1 118 ? -7.599 3.683 16.099 1.00 91.75 118 LEU A N 1
ATOM 920 C CA . LEU A 1 118 ? -7.252 2.426 15.441 1.00 91.75 118 LEU A CA 1
ATOM 921 C C . LEU A 1 118 ? -5.789 2.406 14.983 1.00 91.75 118 LEU A C 1
ATOM 923 O O . LEU A 1 118 ? -5.083 1.437 15.232 1.00 91.75 118 LEU A O 1
ATOM 927 N N . GLN A 1 119 ? -5.339 3.485 14.340 1.00 86.88 119 GLN A N 1
ATOM 928 C CA . GLN A 1 119 ? -3.964 3.602 13.863 1.00 86.88 119 GLN A CA 1
ATOM 929 C C . GLN A 1 119 ? -2.976 3.575 15.033 1.00 86.88 119 GLN A C 1
ATOM 931 O O . GLN A 1 119 ? -2.017 2.814 15.002 1.00 86.88 119 GLN A O 1
ATOM 936 N N . TYR A 1 120 ? -3.259 4.337 16.094 1.00 88.44 120 TYR A N 1
ATOM 937 C CA . TYR A 1 120 ? -2.419 4.353 17.288 1.00 88.44 120 TYR A CA 1
ATOM 938 C C . TYR A 1 120 ? -2.293 2.960 17.916 1.00 88.44 120 TYR A C 1
ATOM 940 O O . TYR A 1 120 ? -1.191 2.535 18.251 1.00 88.44 120 TYR A O 1
ATOM 948 N N . ALA A 1 121 ? -3.413 2.242 18.052 1.00 92.19 121 ALA A N 1
ATOM 949 C CA . ALA A 1 121 ? -3.414 0.908 18.639 1.00 92.19 121 ALA A CA 1
ATOM 950 C C . ALA A 1 121 ? -2.537 -0.070 17.848 1.00 92.19 121 ALA A C 1
ATOM 952 O O . ALA A 1 121 ? -1.758 -0.807 18.438 1.00 92.19 121 ALA A O 1
ATOM 953 N N . LEU A 1 122 ? -2.633 -0.041 16.518 1.00 89.88 122 LEU A N 1
ATOM 954 C CA . LEU A 1 122 ? -1.846 -0.910 15.644 1.00 89.88 122 LEU A CA 1
ATOM 955 C C . LEU A 1 122 ? -0.355 -0.546 15.603 1.00 89.88 122 LEU A C 1
ATOM 957 O O . LEU A 1 122 ? 0.458 -1.403 15.292 1.00 89.88 122 LEU A O 1
ATOM 961 N N . GLU A 1 123 ? 0.016 0.705 15.878 1.00 85.88 123 GLU A N 1
ATOM 962 C CA . GLU A 1 123 ? 1.417 1.151 15.841 1.00 85.88 123 GLU A CA 1
ATOM 963 C C . GLU A 1 123 ? 2.142 0.996 17.186 1.00 85.88 123 GLU A C 1
ATOM 965 O O . GLU A 1 123 ? 3.361 0.821 17.201 1.00 85.88 123 GLU A O 1
ATOM 970 N N . TYR A 1 124 ? 1.423 1.101 18.310 1.00 86.94 124 TYR A N 1
ATOM 971 C CA . TYR A 1 124 ? 2.051 1.306 19.622 1.00 86.94 124 TYR A CA 1
ATOM 972 C C . TYR A 1 124 ? 1.531 0.415 20.757 1.00 86.94 124 TYR A C 1
ATOM 974 O O . TYR A 1 124 ? 2.153 0.403 21.821 1.00 86.94 124 TYR A O 1
ATOM 982 N N . CYS A 1 125 ? 0.409 -0.291 20.590 1.00 92.06 125 CYS A N 1
ATOM 983 C CA . CYS A 1 125 ? -0.141 -1.143 21.649 1.00 92.06 125 CYS A CA 1
ATOM 984 C C . CYS A 1 125 ? 0.337 -2.597 21.540 1.00 92.06 125 CYS A C 1
ATOM 986 O O . CYS A 1 125 ? 0.842 -3.033 20.508 1.00 92.06 125 CYS A O 1
ATOM 988 N N . SER A 1 126 ? 0.146 -3.361 22.618 1.00 92.38 126 SER A N 1
ATOM 989 C CA . SER A 1 126 ? 0.419 -4.801 22.627 1.00 92.38 126 SER A CA 1
ATOM 990 C C . SER A 1 126 ? -0.566 -5.592 21.759 1.00 92.38 126 SER A C 1
ATOM 992 O O . SER A 1 126 ? -1.692 -5.154 21.494 1.00 92.38 126 SER A O 1
ATOM 994 N N . GLU A 1 127 ? -0.178 -6.810 21.367 1.00 90.69 127 GLU A N 1
ATOM 995 C CA . GLU A 1 127 ? -1.065 -7.731 20.650 1.00 90.69 127 GLU A CA 1
ATOM 996 C C . GLU A 1 127 ? -2.353 -8.005 21.444 1.00 90.69 127 GLU A C 1
ATOM 998 O O . GLU A 1 127 ? -3.449 -8.031 20.877 1.00 90.69 127 GLU A O 1
ATOM 1003 N N . GLU A 1 128 ? -2.246 -8.171 22.762 1.00 93.44 128 GLU A N 1
ATOM 1004 C CA . GLU A 1 128 ? -3.382 -8.381 23.654 1.00 93.44 128 GLU A CA 1
ATOM 1005 C C . GLU A 1 128 ? -4.366 -7.207 23.611 1.00 93.44 128 GLU A C 1
ATOM 1007 O O . GLU A 1 128 ? -5.578 -7.418 23.528 1.00 93.44 128 GLU A O 1
ATOM 1012 N N . CYS A 1 129 ? -3.858 -5.975 23.609 1.00 94.69 129 CYS A N 1
ATOM 1013 C CA . CYS A 1 129 ? -4.667 -4.767 23.496 1.00 94.69 129 CYS A CA 1
ATOM 1014 C C . CYS A 1 129 ? -5.370 -4.672 22.141 1.00 94.69 129 CYS A C 1
ATOM 1016 O O . CYS A 1 129 ? -6.581 -4.447 22.081 1.00 94.69 129 CYS A O 1
ATOM 1018 N N . ILE A 1 130 ? -4.646 -4.928 21.049 1.00 94.38 130 ILE A N 1
ATOM 1019 C CA . ILE A 1 130 ? -5.215 -4.927 19.698 1.00 94.38 130 ILE A CA 1
ATOM 1020 C C . ILE A 1 130 ? -6.319 -5.989 19.578 1.00 94.38 130 ILE A C 1
ATOM 1022 O O . ILE A 1 130 ? -7.380 -5.722 19.009 1.00 94.38 130 ILE A O 1
ATOM 1026 N N . ARG A 1 131 ? -6.120 -7.184 20.149 1.00 93.19 131 ARG A N 1
ATOM 1027 C CA . ARG A 1 131 ? -7.140 -8.245 20.184 1.00 93.19 131 ARG A CA 1
ATOM 1028 C C . ARG A 1 131 ? -8.370 -7.825 20.977 1.00 93.19 131 ARG A C 1
ATOM 1030 O O . ARG A 1 131 ? -9.478 -7.960 20.458 1.00 93.19 131 ARG A O 1
ATOM 1037 N N . ALA A 1 132 ? -8.177 -7.307 22.190 1.00 93.62 132 ALA A N 1
ATOM 1038 C CA . ALA A 1 132 ? -9.263 -6.818 23.037 1.00 93.62 132 ALA A CA 1
ATOM 1039 C C . ALA A 1 132 ? -10.074 -5.723 22.336 1.00 93.62 132 ALA A C 1
ATOM 1041 O O . ALA A 1 132 ? -11.291 -5.682 22.461 1.00 93.62 132 ALA A O 1
ATOM 1042 N N . LEU A 1 133 ? -9.414 -4.877 21.545 1.00 94.56 133 LEU A N 1
ATOM 1043 C CA . LEU A 1 133 ? -10.041 -3.807 20.784 1.00 94.56 133 LEU A CA 1
ATOM 1044 C C . LEU A 1 133 ? -10.806 -4.323 19.553 1.00 94.56 133 LEU A C 1
ATOM 1046 O O . LEU A 1 133 ? -11.967 -3.974 19.346 1.00 94.56 133 LEU A O 1
ATOM 1050 N N . LEU A 1 134 ? -10.175 -5.149 18.714 1.00 93.75 134 LEU A N 1
ATOM 1051 C CA . LEU A 1 134 ? -10.701 -5.512 17.390 1.00 93.75 134 LEU A CA 1
ATOM 1052 C C . LEU A 1 134 ? -11.671 -6.693 17.405 1.00 93.75 134 LEU A C 1
ATOM 1054 O O . LEU A 1 134 ? -12.598 -6.740 16.590 1.00 93.75 134 LEU A O 1
ATOM 1058 N N . LEU A 1 135 ? -11.480 -7.635 18.329 1.00 92.31 135 LEU A N 1
ATOM 1059 C CA . LEU A 1 135 ? -12.331 -8.818 18.473 1.00 92.31 135 LEU A CA 1
ATOM 1060 C C . LEU A 1 135 ? -13.510 -8.578 19.424 1.00 92.31 135 LEU A C 1
ATOM 1062 O O . LEU A 1 135 ? -14.331 -9.474 19.620 1.00 92.31 135 LEU A O 1
ATOM 1066 N N . HIS A 1 136 ? -13.627 -7.371 19.983 1.00 92.12 136 HIS A N 1
ATOM 1067 C CA . HIS A 1 136 ? -14.775 -6.992 20.791 1.00 92.12 136 HIS A CA 1
ATOM 1068 C C . HIS A 1 136 ? -16.067 -6.958 19.967 1.00 92.12 136 HIS A C 1
ATOM 1070 O O . HIS A 1 136 ? -16.086 -6.526 18.812 1.00 92.12 136 HIS A O 1
ATOM 1076 N N . SER A 1 137 ? -17.182 -7.336 20.595 1.00 88.44 137 SER A N 1
ATOM 1077 C CA . SER A 1 137 ? -18.507 -7.373 19.956 1.00 88.44 137 SER A CA 1
ATOM 1078 C C . SER A 1 137 ? -19.008 -5.998 19.486 1.00 88.44 137 SER A C 1
ATOM 1080 O O . SER A 1 137 ? -19.705 -5.913 18.478 1.00 88.44 137 SER A O 1
ATOM 1082 N N . GLN A 1 138 ? -18.620 -4.922 20.180 1.00 84.50 138 GLN A N 1
ATOM 1083 C CA . GLN A 1 138 ? -18.926 -3.532 19.796 1.00 84.50 138 GLN A CA 1
ATOM 1084 C C . GLN A 1 138 ? -18.111 -3.027 18.601 1.00 84.50 138 GLN A C 1
ATOM 1086 O O . GLN A 1 138 ? -18.463 -2.017 17.990 1.00 84.50 138 GLN A O 1
ATOM 1091 N N . THR A 1 139 ? -17.010 -3.695 18.261 1.00 89.88 139 THR A N 1
ATOM 1092 C CA . THR A 1 139 ? -16.200 -3.294 17.114 1.00 89.88 139 THR A CA 1
ATOM 1093 C C . THR A 1 139 ? -16.876 -3.809 15.852 1.00 89.88 139 THR A C 1
ATOM 1095 O O . THR A 1 139 ? -17.172 -4.998 15.718 1.00 89.88 139 THR A O 1
ATOM 1098 N N . SER A 1 140 ? -17.184 -2.907 14.923 1.00 89.56 140 SER A N 1
ATOM 1099 C CA . SER A 1 140 ? -17.897 -3.274 13.702 1.00 89.56 140 SER A CA 1
ATOM 1100 C C . SER A 1 140 ? -16.977 -4.008 12.721 1.00 89.56 140 SER A C 1
ATOM 1102 O O . SER A 1 140 ? -15.751 -3.874 12.764 1.00 89.56 140 SER A O 1
ATOM 1104 N N . ALA A 1 141 ? -17.571 -4.755 11.786 1.00 87.50 141 ALA A N 1
ATOM 1105 C CA . ALA A 1 141 ? -16.820 -5.366 10.690 1.00 87.50 141 ALA A CA 1
ATOM 1106 C C . ALA A 1 141 ? -16.052 -4.312 9.873 1.00 87.50 141 ALA A C 1
ATOM 1108 O O . ALA A 1 141 ? -14.922 -4.570 9.483 1.00 87.50 141 ALA A O 1
ATOM 1109 N N . ALA A 1 142 ? -16.615 -3.111 9.686 1.00 88.75 142 ALA A N 1
ATOM 1110 C CA . ALA A 1 142 ? -15.954 -2.018 8.973 1.00 88.75 142 ALA A CA 1
ATOM 1111 C C . ALA A 1 142 ? -14.632 -1.602 9.641 1.00 88.75 142 ALA A C 1
ATOM 1113 O O . ALA A 1 142 ? -13.612 -1.528 8.969 1.00 88.75 142 ALA A O 1
ATOM 1114 N N . ILE A 1 143 ? -14.617 -1.441 10.969 1.00 91.06 143 ILE A N 1
ATOM 1115 C CA . ILE A 1 143 ? -13.393 -1.099 11.713 1.00 91.06 143 ILE A CA 1
ATOM 1116 C C . ILE A 1 143 ? -12.368 -2.234 11.657 1.00 91.06 143 ILE A C 1
ATOM 1118 O O . ILE A 1 143 ? -11.176 -1.990 11.484 1.00 91.06 143 ILE A O 1
ATOM 1122 N N . ARG A 1 144 ? -12.823 -3.489 11.757 1.00 90.50 144 ARG A N 1
ATOM 1123 C CA . ARG A 1 144 ? -11.956 -4.661 11.573 1.00 90.50 144 ARG A CA 1
ATOM 1124 C C . ARG A 1 144 ? -11.340 -4.712 10.172 1.00 90.50 144 ARG A C 1
ATOM 1126 O O . ARG A 1 144 ? -10.175 -5.069 10.038 1.00 90.50 144 ARG A O 1
ATOM 1133 N N . ILE A 1 145 ? -12.101 -4.347 9.142 1.00 85.06 145 ILE A N 1
ATOM 1134 C CA . ILE A 1 145 ? -11.612 -4.265 7.762 1.00 85.06 145 ILE A CA 1
ATOM 1135 C C . ILE A 1 145 ? -10.589 -3.138 7.632 1.00 85.06 145 ILE A C 1
ATOM 1137 O O . ILE A 1 145 ? -9.513 -3.383 7.100 1.00 85.06 145 ILE A O 1
ATOM 1141 N N . ASP A 1 146 ? -10.864 -1.949 8.171 1.00 87.38 146 ASP A N 1
ATOM 1142 C CA . ASP A 1 146 ? -9.907 -0.835 8.176 1.00 87.38 146 ASP A CA 1
ATOM 1143 C C . ASP A 1 146 ? -8.592 -1.223 8.868 1.00 87.38 146 ASP A C 1
ATOM 1145 O O . ASP A 1 146 ? -7.510 -0.888 8.384 1.00 87.38 146 ASP A O 1
ATOM 1149 N N . ALA A 1 147 ? -8.669 -2.014 9.943 1.00 89.31 147 ALA A N 1
ATOM 1150 C CA . ALA A 1 147 ? -7.493 -2.548 10.619 1.00 89.31 147 ALA A CA 1
ATOM 1151 C C . ALA A 1 147 ? -6.663 -3.455 9.700 1.00 89.31 147 ALA A C 1
ATOM 1153 O O . ALA A 1 147 ? -5.440 -3.330 9.663 1.00 89.31 147 ALA A O 1
ATOM 1154 N N . LEU A 1 148 ? -7.312 -4.336 8.924 1.00 84.06 148 LEU A N 1
ATOM 1155 C CA . LEU A 1 148 ? -6.633 -5.178 7.932 1.00 84.06 148 LEU A CA 1
ATOM 1156 C C . LEU A 1 148 ? -5.878 -4.337 6.898 1.00 84.06 148 LEU A C 1
ATOM 1158 O O . LEU A 1 148 ? -4.735 -4.669 6.601 1.00 84.06 148 LEU A O 1
ATOM 1162 N N . LYS A 1 149 ? -6.460 -3.232 6.410 1.00 80.06 149 LYS A N 1
ATOM 1163 C CA . LYS A 1 149 ? -5.801 -2.348 5.425 1.00 80.06 149 LYS A CA 1
ATOM 1164 C C . LYS A 1 149 ? -4.544 -1.697 5.985 1.00 80.06 149 LYS A C 1
ATOM 1166 O O . LYS A 1 149 ? -3.515 -1.635 5.309 1.00 80.06 149 LYS A O 1
ATOM 1171 N N . ILE A 1 150 ? -4.640 -1.208 7.222 1.00 81.62 150 ILE A N 1
ATOM 1172 C CA . ILE A 1 150 ? -3.531 -0.555 7.920 1.00 81.62 150 ILE A CA 1
ATOM 1173 C C . ILE A 1 150 ? -2.409 -1.568 8.167 1.00 81.62 150 ILE A C 1
ATOM 1175 O O . ILE A 1 150 ? -1.269 -1.312 7.792 1.00 81.62 150 ILE A O 1
ATOM 1179 N N . MET A 1 151 ? -2.731 -2.747 8.712 1.00 80.56 151 MET A N 1
ATOM 1180 C CA . MET A 1 151 ? -1.741 -3.801 8.968 1.00 80.56 151 MET A CA 1
ATOM 1181 C C . MET A 1 151 ? -1.102 -4.322 7.680 1.00 80.56 151 MET A C 1
ATOM 1183 O O . MET A 1 151 ? 0.105 -4.546 7.643 1.00 80.56 151 MET A O 1
ATOM 1187 N N . ALA A 1 152 ? -1.878 -4.458 6.602 1.00 72.38 152 ALA A N 1
ATOM 1188 C CA . ALA A 1 152 ? -1.326 -4.753 5.288 1.00 72.38 152 ALA A CA 1
ATOM 1189 C C . ALA A 1 152 ? -0.306 -3.674 4.883 1.00 72.38 152 ALA A C 1
ATOM 1191 O O . ALA A 1 152 ? 0.719 -3.982 4.289 1.00 72.38 152 ALA A O 1
ATOM 1192 N N . GLY A 1 153 ? -0.569 -2.394 5.181 1.00 66.38 153 GLY A N 1
ATOM 1193 C CA . GLY A 1 153 ? 0.271 -1.251 4.781 1.00 66.38 153 GLY A CA 1
ATOM 1194 C C . GLY A 1 153 ? 1.604 -1.201 5.503 1.00 66.38 153 GLY A C 1
ATOM 1195 O O . GLY A 1 153 ? 2.593 -0.756 4.933 1.00 66.38 153 GLY A O 1
ATOM 1196 N N . MET A 1 154 ? 1.635 -1.717 6.727 1.00 71.12 154 MET A N 1
ATOM 1197 C CA . MET A 1 154 ? 2.841 -1.799 7.546 1.00 71.12 154 MET A CA 1
ATOM 1198 C C . MET A 1 154 ? 3.831 -2.856 7.040 1.00 71.12 154 MET A C 1
ATOM 1200 O O . MET A 1 154 ? 5.011 -2.781 7.370 1.00 71.12 154 MET A O 1
ATOM 1204 N N . GLY A 1 155 ? 3.370 -3.854 6.272 1.00 60.19 155 GLY A N 1
ATOM 1205 C CA . GLY A 1 155 ? 4.223 -4.909 5.710 1.00 60.19 155 GLY A CA 1
ATOM 1206 C C . GLY A 1 155 ? 4.948 -5.773 6.752 1.00 60.19 155 GLY A C 1
ATOM 1207 O O . GLY A 1 155 ? 5.848 -6.534 6.400 1.00 60.19 155 GLY A O 1
ATOM 1208 N N . ASN A 1 156 ? 4.586 -5.670 8.035 1.00 63.81 156 ASN A N 1
ATOM 1209 C CA . ASN A 1 156 ? 5.242 -6.380 9.126 1.00 63.81 156 ASN A CA 1
ATOM 1210 C C . ASN A 1 156 ? 4.533 -7.709 9.442 1.00 63.81 156 ASN A C 1
ATOM 1212 O O . ASN A 1 156 ? 3.312 -7.837 9.406 1.00 63.81 156 ASN A O 1
ATOM 1216 N N . HIS A 1 157 ? 5.316 -8.736 9.772 1.00 64.44 157 HIS A N 1
ATOM 1217 C CA . HIS A 1 157 ? 4.789 -10.062 10.123 1.00 64.44 157 HIS A CA 1
ATOM 1218 C C . HIS A 1 157 ? 4.271 -10.154 11.571 1.00 64.44 157 HIS A C 1
ATOM 1220 O O . HIS A 1 157 ? 3.759 -11.197 11.970 1.00 64.44 157 HIS A O 1
ATOM 1226 N N . GLU A 1 158 ? 4.400 -9.082 12.353 1.00 68.19 158 GLU A N 1
ATOM 1227 C CA . GLU A 1 158 ? 4.073 -9.047 13.783 1.00 68.19 158 GLU A CA 1
ATOM 1228 C C . GLU A 1 158 ? 2.570 -9.222 14.043 1.00 68.19 158 GLU A C 1
ATOM 1230 O O . GLU A 1 158 ? 2.175 -9.930 14.960 1.00 68.19 158 GLU A O 1
ATOM 1235 N N . HIS A 1 159 ? 1.712 -8.687 13.170 1.00 74.25 159 HIS A N 1
ATOM 1236 C CA . HIS A 1 159 ? 0.259 -8.729 13.363 1.00 74.25 159 HIS A CA 1
ATOM 1237 C C . HIS A 1 159 ? -0.445 -9.938 12.739 1.00 74.25 159 HIS A C 1
ATOM 1239 O O . HIS A 1 159 ? -1.673 -9.978 12.644 1.00 74.25 159 HIS A O 1
ATOM 1245 N N . ILE A 1 160 ? 0.297 -10.950 12.299 1.00 74.69 160 ILE A N 1
ATOM 1246 C CA . ILE A 1 160 ? -0.259 -12.098 11.578 1.00 74.69 160 ILE A CA 1
ATOM 1247 C C . ILE A 1 160 ? -1.349 -12.838 12.374 1.00 74.69 160 ILE A C 1
ATOM 1249 O O . ILE A 1 160 ? -2.394 -13.193 11.817 1.00 74.69 160 ILE A O 1
ATOM 1253 N N . ASP A 1 161 ? -1.136 -13.070 13.670 1.00 78.38 161 ASP A N 1
ATOM 1254 C CA . ASP A 1 161 ? -2.092 -13.811 14.497 1.00 78.38 161 ASP A CA 1
ATOM 1255 C C . ASP A 1 161 ? -3.350 -12.979 14.816 1.00 78.38 161 ASP A C 1
ATOM 1257 O O . ASP A 1 161 ? -4.451 -13.527 14.986 1.00 78.38 161 ASP A O 1
ATOM 1261 N N . ILE A 1 162 ? -3.223 -11.649 14.812 1.00 84.44 162 ILE A N 1
ATOM 1262 C CA . ILE A 1 162 ? -4.349 -10.711 14.873 1.00 84.44 162 ILE A CA 1
ATOM 1263 C C . ILE A 1 162 ? -5.133 -10.748 13.560 1.00 84.44 162 ILE A C 1
ATOM 1265 O O . ILE A 1 162 ? -6.351 -10.932 13.594 1.00 84.44 162 ILE A O 1
ATOM 1269 N N . ILE A 1 163 ? -4.455 -10.646 12.409 1.00 81.50 163 ILE A N 1
ATOM 1270 C CA . ILE A 1 163 ? -5.066 -10.733 11.071 1.00 81.50 163 ILE A CA 1
ATOM 1271 C C . ILE A 1 163 ? -5.900 -12.011 10.965 1.00 81.50 163 ILE A C 1
ATOM 1273 O O . ILE A 1 163 ? -7.062 -11.959 10.564 1.00 81.50 163 ILE A O 1
ATOM 1277 N N . LYS A 1 164 ? -5.351 -13.150 11.404 1.00 78.31 164 LYS A N 1
ATOM 1278 C CA . LYS A 1 164 ? -6.085 -14.418 11.500 1.00 78.31 164 LYS A CA 1
ATOM 1279 C C . LYS A 1 164 ? -7.387 -14.274 12.286 1.00 78.31 164 LYS A C 1
ATOM 1281 O O . LYS A 1 164 ? -8.448 -14.653 11.799 1.00 78.31 164 LYS A O 1
ATOM 1286 N N . SER A 1 165 ? -7.297 -13.733 13.494 1.00 83.75 165 SER A N 1
ATOM 1287 C CA . SER A 1 165 ? -8.439 -13.642 14.407 1.00 83.75 165 SER A CA 1
ATOM 1288 C C . SER A 1 165 ? -9.519 -12.694 13.867 1.00 83.75 165 SER A C 1
ATOM 1290 O O . SER A 1 165 ? -10.717 -12.932 14.024 1.00 83.75 165 SER A O 1
ATOM 1292 N N . ILE A 1 166 ? -9.110 -11.640 13.158 1.00 86.12 166 ILE A N 1
ATOM 1293 C CA . ILE A 1 166 ? -10.025 -10.740 12.456 1.00 86.12 166 ILE A CA 1
ATOM 1294 C C . ILE A 1 166 ? -10.708 -11.460 11.293 1.00 86.12 166 ILE A C 1
ATOM 1296 O O . ILE A 1 166 ? -11.931 -11.430 11.202 1.00 86.12 166 ILE A O 1
ATOM 1300 N N . LEU A 1 167 ? -9.956 -12.156 10.438 1.00 78.44 167 LEU A N 1
ATOM 1301 C CA . LEU A 1 167 ? -10.524 -12.906 9.314 1.00 78.44 167 LEU A CA 1
ATOM 1302 C C . LEU A 1 167 ? -11.508 -13.996 9.770 1.00 78.44 167 LEU A C 1
ATOM 1304 O O . LEU A 1 167 ? -12.456 -14.294 9.049 1.00 78.44 167 LEU A O 1
ATOM 1308 N N . GLU A 1 168 ? -11.303 -14.577 10.953 1.00 78.94 168 GLU A N 1
ATOM 1309 C CA . GLU A 1 168 ? -12.218 -15.550 11.565 1.00 78.94 168 GLU A CA 1
ATOM 1310 C C . GLU A 1 168 ? -13.469 -14.902 12.191 1.00 78.94 168 GLU A C 1
ATOM 1312 O O . GLU A 1 168 ? -14.509 -15.554 12.276 1.00 78.94 168 GLU A O 1
ATOM 1317 N N . SER A 1 169 ? -13.394 -13.633 12.610 1.00 81.25 169 SER A N 1
ATOM 1318 C CA . SER A 1 169 ? -14.507 -12.900 13.242 1.00 81.25 169 SER A CA 1
ATOM 1319 C C . SER A 1 169 ? -15.340 -12.051 12.275 1.00 81.25 169 SER A C 1
ATOM 1321 O O . SER A 1 169 ? -16.417 -11.574 12.638 1.00 81.25 169 SER A O 1
ATOM 1323 N N . VAL A 1 170 ? -14.857 -11.825 11.053 1.00 78.88 170 VAL A N 1
ATOM 1324 C CA . VAL A 1 170 ? -15.542 -11.033 10.028 1.00 78.88 170 VAL A CA 1
ATOM 1325 C C . VAL A 1 170 ? -16.298 -11.960 9.075 1.00 78.88 170 VAL A C 1
ATOM 1327 O O . VAL A 1 170 ? -15.720 -12.873 8.488 1.00 78.88 170 VAL A O 1
ATOM 1330 N N . GLU A 1 171 ? -17.601 -11.715 8.899 1.00 75.00 171 GLU A N 1
ATOM 1331 C CA . GLU A 1 171 ? -18.430 -12.501 7.983 1.00 75.00 171 GLU A CA 1
ATOM 1332 C C . GLU A 1 171 ? -17.886 -12.459 6.556 1.00 75.00 171 GLU A C 1
ATOM 1334 O O . GLU A 1 171 ? -17.424 -11.426 6.057 1.00 75.00 171 GLU A O 1
ATOM 1339 N N . GLU A 1 172 ? -17.985 -13.587 5.859 1.00 66.50 172 GLU A N 1
ATOM 1340 C CA . GLU A 1 172 ? -17.296 -13.769 4.589 1.00 66.50 172 GLU A CA 1
ATOM 1341 C C . GLU A 1 172 ? -17.797 -12.823 3.476 1.00 66.50 172 GLU A C 1
ATOM 1343 O O . GLU A 1 172 ? -17.049 -12.490 2.554 1.00 66.50 172 GLU A O 1
ATOM 1348 N N . GLN A 1 173 ? -19.042 -12.354 3.555 1.00 69.69 173 GLN A N 1
ATOM 1349 C CA . GLN A 1 173 ? -19.596 -11.387 2.601 1.00 69.69 173 GLN A CA 1
ATOM 1350 C C . GLN A 1 173 ? -19.182 -9.937 2.892 1.00 69.69 173 GLN A C 1
ATOM 1352 O O . GLN A 1 173 ? -19.369 -9.074 2.041 1.00 69.69 173 GLN A O 1
ATOM 1357 N N . SER A 1 174 ? -18.644 -9.656 4.082 1.00 73.81 174 SER A N 1
ATOM 1358 C CA . SER A 1 174 ? -18.330 -8.287 4.505 1.00 73.81 174 SER A CA 1
ATOM 1359 C C . SER A 1 174 ? -16.915 -7.830 4.142 1.00 73.81 174 SER A C 1
ATOM 1361 O O . SER A 1 174 ? -16.682 -6.629 4.072 1.00 73.81 174 SER A O 1
ATOM 1363 N N . LEU A 1 175 ? -15.988 -8.752 3.853 1.00 68.25 175 LEU A N 1
ATOM 1364 C CA . LEU A 1 175 ? -14.645 -8.417 3.358 1.00 68.25 175 LEU A CA 1
ATOM 1365 C C . LEU A 1 175 ? -14.676 -8.231 1.836 1.00 68.25 175 LEU A C 1
ATOM 1367 O O . LEU A 1 175 ? -14.972 -9.202 1.129 1.00 68.25 175 LEU A O 1
ATOM 1371 N N . PRO A 1 176 ? -14.317 -7.044 1.321 1.00 69.00 176 PRO A N 1
ATOM 1372 C CA . PRO A 1 176 ? -14.086 -6.859 -0.100 1.00 69.00 176 PRO A CA 1
ATOM 1373 C C . PRO A 1 176 ? -12.886 -7.693 -0.531 1.00 69.00 176 PRO A C 1
ATOM 1375 O O . PRO A 1 176 ? -11.881 -7.790 0.174 1.00 69.00 176 PRO A O 1
ATOM 1378 N N . THR A 1 177 ? -12.967 -8.280 -1.712 1.00 62.84 177 THR A N 1
ATOM 1379 C CA . THR A 1 177 ? -11.906 -9.161 -2.184 1.00 62.84 177 THR A CA 1
ATOM 1380 C C . THR A 1 177 ? -10.613 -8.438 -2.513 1.00 62.84 177 THR A C 1
ATOM 1382 O O . THR A 1 177 ? -9.547 -8.999 -2.296 1.00 62.84 177 THR A O 1
ATOM 1385 N N . SER A 1 178 ? -10.702 -7.176 -2.941 1.00 64.00 178 SER A N 1
ATOM 1386 C CA . SER A 1 178 ? -9.537 -6.314 -3.142 1.00 64.00 178 SER A CA 1
ATOM 1387 C C . SER A 1 178 ? -8.653 -6.244 -1.895 1.00 64.00 178 SER A C 1
ATOM 1389 O O . SER A 1 178 ? -7.437 -6.229 -2.021 1.00 64.00 178 SER A O 1
ATOM 1391 N N . GLU A 1 179 ? -9.247 -6.269 -0.696 1.00 67.31 179 GLU A N 1
ATOM 1392 C CA . GLU A 1 179 ? -8.497 -6.252 0.567 1.00 67.31 179 GLU A CA 1
ATOM 1393 C C . GLU A 1 179 ? -7.787 -7.584 0.830 1.00 67.31 179 GLU A C 1
ATOM 1395 O O . GLU A 1 179 ? -6.707 -7.620 1.405 1.00 67.31 179 GLU A O 1
ATOM 1400 N N . LEU A 1 180 ? -8.377 -8.705 0.408 1.00 65.75 180 LEU A N 1
ATOM 1401 C CA . LEU A 1 180 ? -7.764 -10.025 0.569 1.00 65.75 180 LEU A CA 1
ATOM 1402 C C . LEU A 1 180 ? -6.642 -10.263 -0.436 1.00 65.75 180 LEU A C 1
ATOM 1404 O O . LEU A 1 180 ? -5.635 -10.874 -0.081 1.00 65.75 180 LEU A O 1
ATOM 1408 N N . ASP A 1 181 ? -6.817 -9.794 -1.668 1.00 63.94 181 ASP A N 1
ATOM 1409 C CA . ASP A 1 181 ? -5.776 -9.862 -2.690 1.00 63.94 181 ASP A CA 1
ATOM 1410 C C . ASP A 1 181 ? -4.587 -8.998 -2.288 1.00 63.94 181 ASP A C 1
ATOM 1412 O O . ASP A 1 181 ? -3.447 -9.454 -2.335 1.00 63.94 181 ASP A O 1
ATOM 1416 N N . ASP A 1 182 ? -4.851 -7.794 -1.791 1.00 65.81 182 ASP A N 1
ATOM 1417 C CA . ASP A 1 182 ? -3.835 -6.913 -1.239 1.00 65.81 182 ASP A CA 1
ATOM 1418 C C . ASP A 1 182 ? -3.092 -7.542 -0.042 1.00 65.81 182 ASP A C 1
ATOM 1420 O O . ASP A 1 182 ? -1.858 -7.555 -0.023 1.00 65.81 182 ASP A O 1
ATOM 1424 N N . LEU A 1 183 ? -3.811 -8.179 0.891 1.00 64.81 183 LEU A N 1
ATOM 1425 C CA . LEU A 1 183 ? -3.201 -8.959 1.975 1.00 64.81 183 LEU A CA 1
ATOM 1426 C C . LEU A 1 183 ? -2.284 -10.072 1.434 1.00 64.81 183 LEU A C 1
ATOM 1428 O O . LEU A 1 183 ? -1.172 -10.244 1.925 1.00 64.81 183 LEU A O 1
ATOM 1432 N N . ILE A 1 184 ? -2.692 -10.821 0.408 1.00 61.81 184 ILE A N 1
ATOM 1433 C CA . ILE A 1 184 ? -1.845 -11.883 -0.167 1.00 61.81 184 ILE A CA 1
ATOM 1434 C C . ILE A 1 184 ? -0.646 -11.317 -0.930 1.00 61.81 184 ILE A C 1
ATOM 1436 O O . ILE A 1 184 ? 0.435 -11.907 -0.895 1.00 61.81 184 ILE A O 1
ATOM 1440 N N . HIS A 1 185 ? -0.807 -10.179 -1.604 1.00 59.50 185 HIS A N 1
ATOM 1441 C CA . HIS A 1 185 ? 0.279 -9.516 -2.319 1.00 59.50 185 HIS A CA 1
ATOM 1442 C C . HIS A 1 185 ? 1.339 -8.940 -1.379 1.00 59.50 185 HIS A C 1
ATOM 1444 O O . HIS A 1 185 ? 2.527 -9.062 -1.680 1.00 59.50 185 HIS A O 1
ATOM 1450 N N . ARG A 1 186 ? 0.931 -8.328 -0.259 1.00 59.31 186 ARG A N 1
ATOM 1451 C CA . ARG A 1 186 ? 1.843 -7.712 0.723 1.00 59.31 186 ARG A CA 1
ATOM 1452 C C . ARG A 1 186 ? 2.444 -8.713 1.705 1.00 59.31 186 ARG A C 1
ATOM 1454 O O . ARG A 1 186 ? 3.524 -8.472 2.234 1.00 59.31 186 ARG A O 1
ATOM 1461 N N . PHE A 1 187 ? 1.817 -9.876 1.867 1.00 55.81 187 PHE A N 1
ATOM 1462 C CA . PHE A 1 187 ? 2.385 -11.017 2.579 1.00 55.81 187 PHE A CA 1
ATOM 1463 C C . PHE A 1 187 ? 2.692 -12.167 1.598 1.00 55.81 187 PHE A C 1
ATOM 1465 O O . PHE A 1 187 ? 2.080 -13.224 1.681 1.00 55.81 187 PHE A O 1
ATOM 1472 N N . PRO A 1 188 ? 3.637 -12.022 0.647 1.00 45.62 188 PRO A N 1
ATOM 1473 C CA . PRO A 1 188 ? 3.893 -13.050 -0.367 1.00 45.62 188 PRO A CA 1
ATOM 1474 C C . PRO A 1 188 ? 4.609 -14.290 0.201 1.00 45.62 188 PRO A C 1
ATOM 1476 O O . PRO A 1 188 ? 4.559 -15.368 -0.389 1.00 45.62 188 PRO A O 1
ATOM 1479 N N . THR A 1 189 ? 5.260 -14.171 1.363 1.00 45.06 189 THR A N 1
ATOM 1480 C CA . THR A 1 189 ? 5.974 -15.248 2.074 1.00 45.06 189 THR A CA 1
ATOM 1481 C C . THR A 1 189 ? 5.029 -16.108 2.927 1.00 45.06 189 THR A C 1
ATOM 1483 O O . THR A 1 189 ? 5.300 -16.406 4.086 1.00 45.06 189 THR A O 1
ATOM 1486 N N . LEU A 1 190 ? 3.897 -16.538 2.363 1.00 46.56 190 LEU A N 1
ATOM 1487 C CA . LEU A 1 190 ? 2.888 -17.353 3.061 1.00 46.56 190 LEU A CA 1
ATOM 1488 C C . LEU A 1 190 ? 3.092 -18.872 2.931 1.00 46.56 190 LEU A C 1
ATOM 1490 O O . LEU A 1 190 ? 2.222 -19.630 3.351 1.00 46.56 190 LEU A O 1
ATOM 1494 N N . ASP A 1 191 ? 4.248 -19.349 2.458 1.00 43.66 191 ASP A N 1
ATOM 1495 C CA . ASP A 1 191 ? 4.591 -20.783 2.540 1.00 43.66 191 ASP A CA 1
ATOM 1496 C C . ASP A 1 191 ? 4.653 -21.272 4.009 1.00 43.66 191 ASP A C 1
ATOM 1498 O O . ASP A 1 191 ? 4.465 -22.455 4.295 1.00 43.66 191 ASP A O 1
ATOM 1502 N N . SER A 1 192 ? 4.862 -20.360 4.971 1.00 46.09 192 SER A N 1
ATOM 1503 C CA . SER A 1 192 ? 4.876 -20.658 6.410 1.00 46.09 192 SER A CA 1
ATOM 1504 C C . SER A 1 192 ? 3.552 -20.381 7.132 1.00 46.09 192 SER A C 1
ATOM 1506 O O . SER A 1 192 ? 3.384 -20.855 8.258 1.00 46.09 192 SER A O 1
ATOM 1508 N N . ASN A 1 193 ? 2.589 -19.671 6.523 1.00 53.44 193 ASN A N 1
ATOM 1509 C CA . ASN A 1 193 ? 1.331 -19.337 7.192 1.00 53.44 193 ASN A CA 1
ATOM 1510 C C . ASN A 1 193 ? 0.090 -19.741 6.397 1.00 53.44 193 ASN A C 1
ATOM 1512 O O . ASN A 1 193 ? -0.550 -18.974 5.680 1.00 53.44 193 ASN A O 1
ATOM 1516 N N . LYS A 1 194 ? -0.299 -20.982 6.663 1.00 59.31 194 LYS A N 1
ATOM 1517 C CA . LYS A 1 194 ? -1.516 -21.644 6.211 1.00 59.31 194 LYS A CA 1
ATOM 1518 C C . LYS A 1 194 ? -2.807 -20.827 6.413 1.00 59.31 194 LYS A C 1
ATOM 1520 O O . LYS A 1 194 ? -3.776 -21.093 5.724 1.00 59.31 194 LYS A O 1
ATOM 1525 N N . THR A 1 195 ? -2.869 -19.848 7.318 1.00 61.03 195 THR A N 1
ATOM 1526 C CA . THR A 1 195 ? -4.152 -19.285 7.778 1.00 61.03 195 THR A CA 1
ATOM 1527 C C . THR A 1 195 ? -4.763 -18.223 6.860 1.00 61.03 195 THR A C 1
ATOM 1529 O O . THR A 1 195 ? -5.929 -18.357 6.492 1.00 61.03 195 THR A O 1
ATOM 1532 N N . VAL A 1 196 ? -4.016 -17.173 6.489 1.00 61.00 196 VAL A N 1
ATOM 1533 C CA . VAL A 1 196 ? -4.514 -16.124 5.567 1.00 61.00 196 VAL A CA 1
ATOM 1534 C C . VAL A 1 196 ? -4.816 -16.751 4.210 1.00 61.00 196 VAL A C 1
ATOM 1536 O O . VAL A 1 196 ? -5.880 -16.534 3.630 1.00 61.00 196 VAL A O 1
ATOM 1539 N N . PHE A 1 197 ? -3.919 -17.637 3.780 1.00 63.41 197 PHE A N 1
ATOM 1540 C CA . PHE A 1 197 ? -4.100 -18.453 2.596 1.00 63.41 197 PHE A CA 1
ATOM 1541 C C . PHE A 1 197 ? -5.338 -19.363 2.691 1.00 63.41 197 PHE A C 1
ATOM 1543 O O . PHE A 1 197 ? -6.155 -19.363 1.777 1.00 63.41 197 PHE A O 1
ATOM 1550 N N . ASP A 1 198 ? -5.556 -20.082 3.801 1.00 67.56 198 ASP A N 1
ATOM 1551 C CA . ASP A 1 198 ? -6.758 -20.907 4.005 1.00 67.56 198 ASP A CA 1
ATOM 1552 C C . ASP A 1 198 ? -8.043 -20.062 3.999 1.00 67.56 198 ASP A C 1
ATOM 1554 O O . ASP A 1 198 ? -9.058 -20.495 3.451 1.00 67.56 198 ASP A O 1
ATOM 1558 N N . ALA A 1 199 ? -8.019 -18.866 4.598 1.00 65.25 199 ALA A N 1
ATOM 1559 C CA . ALA A 1 199 ? -9.153 -17.944 4.619 1.00 65.25 199 ALA A CA 1
ATOM 1560 C C . ALA A 1 199 ? -9.509 -17.443 3.216 1.00 65.25 199 ALA A C 1
ATOM 1562 O O . ALA A 1 199 ? -10.682 -17.452 2.840 1.00 65.25 199 ALA A O 1
ATOM 1563 N N . TRP A 1 200 ? -8.508 -17.088 2.414 1.00 69.25 200 TRP A N 1
ATOM 1564 C CA . TRP A 1 200 ? -8.703 -16.766 1.005 1.00 69.25 200 TRP A CA 1
ATOM 1565 C C . TRP A 1 200 ? -9.168 -17.990 0.202 1.00 69.25 200 TRP A C 1
ATOM 1567 O O . TRP A 1 200 ? -10.157 -17.921 -0.523 1.00 69.25 200 TRP A O 1
ATOM 1577 N N . MET A 1 201 ? -8.574 -19.165 0.425 1.00 64.88 201 MET A N 1
ATOM 1578 C CA . MET A 1 201 ? -8.948 -20.414 -0.244 1.00 64.88 201 MET A CA 1
ATOM 1579 C C . MET A 1 201 ? -10.391 -20.851 0.005 1.00 64.88 201 MET A C 1
ATOM 1581 O O . MET A 1 201 ? -10.960 -21.551 -0.834 1.00 64.88 201 MET A O 1
ATOM 1585 N N . ARG A 1 202 ? -11.001 -20.494 1.142 1.00 70.50 202 ARG A N 1
ATOM 1586 C CA . ARG A 1 202 ? -12.437 -20.737 1.369 1.00 70.50 202 ARG A CA 1
ATOM 1587 C C . ARG A 1 202 ? -13.302 -19.961 0.370 1.00 70.50 202 ARG A C 1
ATOM 1589 O O . ARG A 1 202 ? -14.241 -20.556 -0.153 1.00 70.50 202 ARG A O 1
ATOM 1596 N N . ARG A 1 203 ? -12.916 -18.729 0.010 1.00 63.78 203 ARG A N 1
ATOM 1597 C CA . ARG A 1 203 ? -13.612 -17.901 -0.992 1.00 63.78 203 ARG A CA 1
ATOM 1598 C C . ARG A 1 203 ? -13.420 -18.416 -2.407 1.00 63.78 203 ARG A C 1
ATOM 1600 O O . ARG A 1 203 ? -14.388 -18.631 -3.129 1.00 63.78 203 ARG A O 1
ATOM 1607 N N . VAL A 1 204 ? -12.169 -18.658 -2.791 1.00 62.59 204 VAL A N 1
ATOM 1608 C CA . VAL A 1 204 ? -11.813 -18.981 -4.182 1.00 62.59 204 VAL A CA 1
ATOM 1609 C C . VAL A 1 204 ? -12.229 -20.402 -4.582 1.00 62.59 204 VAL A C 1
ATOM 1611 O O . VAL A 1 204 ? -12.297 -20.734 -5.761 1.00 62.59 204 VAL A O 1
ATOM 1614 N N . LYS A 1 205 ? -12.564 -21.279 -3.630 1.00 66.31 205 LYS A N 1
ATOM 1615 C CA . LYS A 1 205 ? -13.121 -22.604 -3.953 1.00 66.31 205 LYS A CA 1
ATOM 1616 C C . LYS A 1 205 ? -14.529 -22.555 -4.543 1.00 66.31 205 LYS A C 1
ATOM 1618 O O . LYS A 1 205 ? -14.901 -23.537 -5.182 1.00 66.31 205 LYS A O 1
ATOM 1623 N N . ASP A 1 206 ? -15.300 -21.487 -4.326 1.00 70.06 206 ASP A N 1
ATOM 1624 C CA . ASP A 1 206 ? -16.607 -21.310 -4.964 1.00 70.06 206 ASP A CA 1
ATOM 1625 C C . ASP A 1 206 ? -16.432 -20.599 -6.317 1.00 70.06 206 ASP A C 1
ATOM 1627 O O . ASP A 1 206 ? -16.126 -19.404 -6.336 1.00 70.06 206 ASP A O 1
ATOM 1631 N N . PRO A 1 207 ? -16.660 -21.280 -7.460 1.00 70.31 207 PRO A N 1
ATOM 1632 C CA . PRO A 1 207 ? -16.512 -20.665 -8.777 1.00 70.31 207 PRO A CA 1
ATOM 1633 C C . PRO A 1 207 ? -17.394 -19.436 -8.996 1.00 70.31 207 PRO A C 1
ATOM 1635 O O . PRO A 1 207 ? -17.067 -18.582 -9.815 1.00 70.31 207 PRO A O 1
ATOM 1638 N N . LYS A 1 208 ? -18.504 -19.307 -8.256 1.00 71.62 208 LYS A N 1
ATOM 1639 C CA . LYS A 1 208 ? -19.384 -18.132 -8.344 1.00 71.62 208 LYS A CA 1
ATOM 1640 C C . LYS A 1 208 ? -18.706 -16.848 -7.877 1.00 71.62 208 LYS A C 1
ATOM 1642 O O . LYS A 1 208 ? -19.145 -15.767 -8.257 1.00 71.62 208 LYS A O 1
ATOM 1647 N N . ARG A 1 209 ? -17.657 -16.977 -7.067 1.00 68.81 209 ARG A N 1
ATOM 1648 C CA . ARG A 1 209 ? -16.956 -15.868 -6.422 1.00 68.81 209 ARG A CA 1
ATOM 1649 C C . ARG A 1 209 ? -15.659 -15.492 -7.121 1.00 68.81 209 ARG A C 1
ATOM 1651 O O . ARG A 1 209 ? -14.996 -14.563 -6.689 1.00 68.81 209 ARG A O 1
ATOM 1658 N N . TRP A 1 210 ? -15.285 -16.161 -8.211 1.00 68.56 210 TRP A N 1
ATOM 1659 C CA . TRP A 1 210 ? -14.071 -15.803 -8.954 1.00 68.56 210 TRP A CA 1
ATOM 1660 C C . TRP A 1 210 ? -14.125 -14.394 -9.530 1.00 68.56 210 TRP A C 1
ATOM 1662 O O . TRP A 1 210 ? -13.127 -13.696 -9.491 1.00 68.56 210 TRP A O 1
ATOM 1672 N N . ASN A 1 211 ? -15.305 -13.932 -9.945 1.00 63.19 211 ASN A N 1
ATOM 1673 C CA . ASN A 1 211 ? -15.492 -12.541 -10.368 1.00 63.19 211 ASN A CA 1
ATOM 1674 C C . ASN A 1 211 ? -15.330 -11.543 -9.214 1.00 63.19 211 ASN A C 1
ATOM 1676 O O . ASN A 1 211 ? -15.183 -10.350 -9.456 1.00 63.19 211 ASN A O 1
ATOM 1680 N N . GLU A 1 212 ? -15.409 -12.011 -7.965 1.00 64.88 212 GLU A N 1
ATOM 1681 C CA . GLU A 1 212 ? -15.116 -11.178 -6.809 1.00 64.88 212 GLU A CA 1
ATOM 1682 C C . GLU A 1 212 ? -13.605 -11.021 -6.635 1.00 64.88 212 GLU A C 1
ATOM 1684 O O . GLU A 1 212 ? -13.238 -10.010 -6.066 1.00 64.88 212 GLU A O 1
ATOM 1689 N N . VAL A 1 213 ? -12.764 -11.961 -7.106 1.00 66.25 213 VAL A N 1
ATOM 1690 C CA . VAL A 1 213 ? -11.297 -12.033 -6.913 1.00 66.25 213 VAL A CA 1
ATOM 1691 C C . VAL A 1 213 ? -10.569 -11.756 -8.236 1.00 66.25 213 VAL A C 1
ATOM 1693 O O . VAL A 1 213 ? -10.298 -12.699 -8.990 1.00 66.25 213 VAL A O 1
ATOM 1696 N N . PRO A 1 214 ? -10.256 -10.488 -8.564 1.00 68.00 214 PRO A N 1
ATOM 1697 C CA . PRO A 1 214 ? -9.556 -10.164 -9.799 1.00 68.00 214 PRO A CA 1
ATOM 1698 C C . PRO A 1 214 ? -8.243 -10.941 -9.917 1.00 68.00 214 PRO A C 1
ATOM 1700 O O . PRO A 1 214 ? -7.445 -10.992 -8.986 1.00 68.00 214 PRO A O 1
ATOM 1703 N N . HIS A 1 215 ? -8.003 -11.538 -11.086 1.00 79.00 215 HIS A N 1
ATOM 1704 C CA . HIS A 1 215 ? -6.698 -12.103 -11.453 1.00 79.00 215 HIS A CA 1
ATOM 1705 C C . HIS A 1 215 ? -6.166 -13.171 -10.476 1.00 79.00 215 HIS A C 1
ATOM 1707 O O . HIS A 1 215 ? -4.960 -13.345 -10.309 1.00 79.00 215 HIS A O 1
ATOM 1713 N N . VAL A 1 216 ? -7.063 -13.950 -9.861 1.00 76.44 216 VAL A N 1
ATOM 1714 C CA . VAL A 1 216 ? -6.752 -14.995 -8.865 1.00 76.44 216 VAL A CA 1
ATOM 1715 C C . VAL A 1 216 ? -5.599 -15.932 -9.269 1.00 76.44 216 VAL A C 1
ATOM 1717 O O . VAL A 1 216 ? -4.725 -16.269 -8.462 1.00 76.44 216 VAL A O 1
ATOM 1720 N N . LEU A 1 217 ? -5.565 -16.366 -10.533 1.00 82.19 217 LEU A N 1
ATOM 1721 C CA . LEU A 1 217 ? -4.517 -17.260 -11.023 1.00 82.19 217 LEU A CA 1
ATOM 1722 C C . LEU A 1 217 ? -3.156 -16.558 -11.098 1.00 82.19 217 LEU A C 1
ATOM 1724 O O . LEU A 1 217 ? -2.131 -17.223 -10.958 1.00 82.19 217 LEU A O 1
ATOM 1728 N N . HIS A 1 218 ? -3.123 -15.242 -11.308 1.00 85.38 218 HIS A N 1
ATOM 1729 C CA . HIS A 1 218 ? -1.907 -14.427 -11.350 1.00 85.38 218 HIS A CA 1
ATOM 1730 C C . HIS A 1 218 ? -1.310 -14.274 -9.962 1.00 85.38 218 HIS A C 1
ATOM 1732 O O . HIS A 1 218 ? -0.105 -14.462 -9.809 1.00 85.38 218 HIS A O 1
ATOM 1738 N N . THR A 1 219 ? -2.142 -14.032 -8.950 1.00 76.94 219 THR A N 1
ATOM 1739 C CA . THR A 1 219 ? -1.717 -13.967 -7.545 1.00 76.94 219 THR A CA 1
ATOM 1740 C C . THR A 1 219 ? -1.097 -15.288 -7.095 1.00 76.94 219 THR A C 1
ATOM 1742 O O . THR A 1 219 ? 0.011 -15.312 -6.558 1.00 76.94 219 THR A O 1
ATOM 1745 N N . LEU A 1 220 ? -1.734 -16.417 -7.418 1.00 77.94 220 LEU A N 1
ATOM 1746 C CA . LEU A 1 220 ? -1.160 -17.741 -7.151 1.00 77.94 220 LEU A CA 1
ATOM 1747 C C . LEU A 1 220 ? 0.101 -18.020 -7.973 1.00 77.94 220 LEU A C 1
ATOM 1749 O O . LEU A 1 220 ? 1.017 -18.709 -7.523 1.00 77.94 220 LEU A O 1
ATOM 1753 N N . ALA A 1 221 ? 0.169 -17.498 -9.198 1.00 83.44 221 ALA A N 1
ATOM 1754 C CA . ALA A 1 221 ? 1.351 -17.652 -10.032 1.00 83.44 221 ALA A CA 1
ATOM 1755 C C . ALA A 1 221 ? 2.540 -16.828 -9.522 1.00 83.44 221 ALA A C 1
ATOM 1757 O O . ALA A 1 221 ? 3.690 -17.226 -9.724 1.00 83.44 221 ALA A O 1
ATOM 1758 N N . LEU A 1 222 ? 2.267 -15.703 -8.857 1.00 77.88 222 LEU A N 1
ATOM 1759 C CA . LEU A 1 222 ? 3.247 -14.881 -8.158 1.00 77.88 222 LEU A CA 1
ATOM 1760 C C . LEU A 1 222 ? 3.799 -15.602 -6.925 1.00 77.88 222 LEU A C 1
ATOM 1762 O O . LEU A 1 222 ? 5.018 -15.668 -6.779 1.00 77.88 222 LEU A O 1
ATOM 1766 N N . SER A 1 223 ? 2.931 -16.193 -6.098 1.00 71.81 223 SER A N 1
ATOM 1767 C CA . SER A 1 223 ? 3.349 -16.962 -4.915 1.00 71.81 223 SER A CA 1
ATOM 1768 C C . SER A 1 223 ? 3.980 -18.313 -5.262 1.00 71.81 223 SER A C 1
ATOM 1770 O O . SER A 1 223 ? 4.733 -18.877 -4.473 1.00 71.81 223 SER A O 1
ATOM 1772 N N . GLY A 1 224 ? 3.723 -18.832 -6.465 1.00 77.38 224 GLY A N 1
ATOM 1773 C CA . GLY A 1 224 ? 4.260 -20.110 -6.914 1.00 77.38 224 GLY A CA 1
ATOM 1774 C C . GLY A 1 224 ? 3.409 -21.325 -6.537 1.00 77.38 224 GLY A C 1
ATOM 1775 O O . GLY A 1 224 ? 3.886 -22.452 -6.703 1.00 77.38 224 GLY A O 1
ATOM 1776 N N . ASP A 1 225 ? 2.171 -21.121 -6.077 1.00 74.50 225 ASP A N 1
ATOM 1777 C CA . ASP A 1 225 ? 1.268 -22.188 -5.641 1.00 74.50 225 ASP A CA 1
ATOM 1778 C C . ASP A 1 225 ? 0.610 -22.916 -6.827 1.00 74.50 225 ASP A C 1
ATOM 1780 O O . ASP A 1 225 ? -0.539 -22.686 -7.224 1.00 74.50 225 ASP A O 1
ATOM 1784 N N . GLY A 1 226 ? 1.369 -23.846 -7.404 1.00 78.94 226 GLY A N 1
ATOM 1785 C CA . GLY A 1 226 ? 0.889 -24.689 -8.493 1.00 78.94 226 GLY A CA 1
ATOM 1786 C C . GLY A 1 226 ? -0.229 -25.648 -8.097 1.00 78.94 226 GLY A C 1
ATOM 1787 O O . GLY A 1 226 ? -1.082 -25.939 -8.934 1.00 78.94 226 GLY A O 1
ATOM 1788 N N . ASP A 1 227 ? -0.270 -26.121 -6.852 1.00 77.19 227 ASP A N 1
ATOM 1789 C CA . ASP A 1 227 ? -1.267 -27.104 -6.418 1.00 77.19 227 ASP A CA 1
ATOM 1790 C C . ASP A 1 227 ? -2.664 -26.486 -6.358 1.00 77.19 227 ASP A C 1
ATOM 1792 O O . ASP A 1 227 ? -3.646 -27.100 -6.801 1.00 77.19 227 ASP A O 1
ATOM 1796 N N . THR A 1 228 ? -2.763 -25.256 -5.861 1.00 74.19 228 THR A N 1
ATOM 1797 C CA . THR A 1 228 ? -4.017 -24.506 -5.858 1.00 74.19 228 THR A CA 1
ATOM 1798 C C . THR A 1 228 ? -4.436 -24.121 -7.265 1.00 74.19 228 THR A C 1
ATOM 1800 O O . THR A 1 228 ? -5.599 -24.339 -7.614 1.00 74.19 228 THR A O 1
ATOM 1803 N N . ILE A 1 229 ? -3.512 -23.646 -8.109 1.00 80.06 229 ILE A N 1
ATOM 1804 C CA . ILE A 1 229 ? -3.841 -23.354 -9.511 1.00 80.06 229 ILE A CA 1
ATOM 1805 C C . ILE A 1 229 ? -4.424 -24.599 -10.181 1.00 80.06 229 ILE A C 1
ATOM 1807 O O . ILE A 1 229 ? -5.493 -24.532 -10.780 1.00 80.06 229 ILE A O 1
ATOM 1811 N N . LEU A 1 230 ? -3.805 -25.769 -10.007 1.00 80.44 230 LEU A N 1
ATOM 1812 C CA . LEU A 1 230 ? -4.324 -27.024 -10.550 1.00 80.44 230 LEU A CA 1
ATOM 1813 C C . LEU A 1 230 ? -5.734 -27.370 -10.051 1.00 80.44 230 LEU A C 1
ATOM 1815 O O . LEU A 1 230 ? -6.531 -27.924 -10.812 1.00 80.44 230 LEU A O 1
ATOM 1819 N N . ARG A 1 231 ? -6.065 -27.072 -8.790 1.00 77.00 231 ARG A N 1
ATOM 1820 C CA . ARG A 1 231 ? -7.427 -27.257 -8.261 1.00 77.00 231 ARG A CA 1
ATOM 1821 C C . ARG A 1 231 ? -8.418 -26.304 -8.923 1.00 77.00 231 ARG A C 1
ATOM 1823 O O . ARG A 1 231 ? -9.490 -26.760 -9.310 1.00 77.00 231 ARG A O 1
ATOM 1830 N N . LEU A 1 232 ? -8.064 -25.032 -9.093 1.00 77.69 232 LEU A N 1
ATOM 1831 C CA . LEU A 1 232 ? -8.933 -24.039 -9.733 1.00 77.69 232 LEU A CA 1
ATOM 1832 C C . LEU A 1 232 ? -9.144 -24.334 -11.220 1.00 77.69 232 LEU A C 1
ATOM 1834 O O . LEU A 1 232 ? -10.273 -24.278 -11.700 1.00 77.69 232 LEU A O 1
ATOM 1838 N N . LEU A 1 233 ? -8.101 -24.771 -11.932 1.00 81.88 233 LEU A N 1
ATOM 1839 C CA . LEU A 1 233 ? -8.224 -25.224 -13.320 1.00 81.88 233 LEU A CA 1
ATOM 1840 C C . LEU A 1 233 ? -9.198 -26.408 -13.448 1.00 81.88 233 LEU A C 1
ATOM 1842 O O . LEU A 1 233 ? -10.009 -26.435 -14.370 1.00 81.88 233 LEU A O 1
ATOM 1846 N N . LYS A 1 234 ? -9.192 -27.361 -12.500 1.00 81.75 234 LYS A N 1
ATOM 1847 C CA . LYS A 1 234 ? -10.174 -28.468 -12.464 1.00 81.75 234 LYS A CA 1
ATOM 1848 C C . LYS A 1 234 ? -11.608 -28.003 -12.208 1.00 81.75 234 LYS A C 1
ATOM 1850 O O . LYS A 1 234 ? -12.537 -28.692 -12.618 1.00 81.75 234 LYS A O 1
ATOM 1855 N N . LE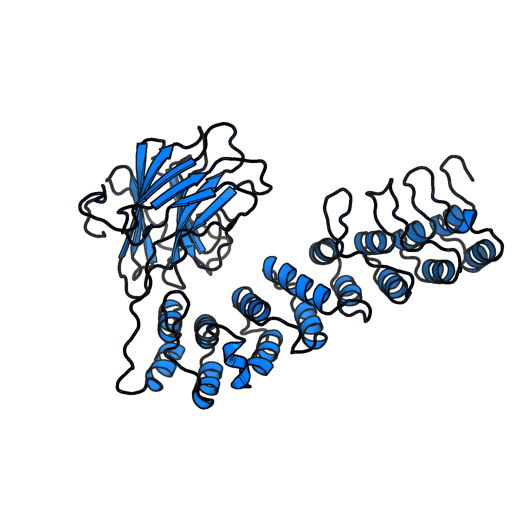U A 1 235 ? -11.786 -26.876 -11.523 1.00 79.50 235 LEU A N 1
ATOM 1856 C CA . LEU A 1 235 ? -13.091 -26.259 -11.287 1.00 79.50 235 LEU A CA 1
ATOM 1857 C C . LEU A 1 235 ? -13.552 -25.387 -12.469 1.00 79.50 235 LEU A C 1
ATOM 1859 O O . LEU A 1 235 ? -14.686 -24.918 -12.451 1.00 79.50 235 LEU A O 1
ATOM 1863 N N . GLY A 1 236 ? -12.703 -25.177 -13.484 1.00 80.50 236 GLY A N 1
ATOM 1864 C CA . GLY A 1 236 ? -13.025 -24.415 -14.694 1.00 80.50 236 GLY A CA 1
ATOM 1865 C C . GLY A 1 236 ? -12.401 -23.018 -14.793 1.00 80.50 236 GLY A C 1
ATOM 1866 O O . GLY A 1 236 ? -12.845 -22.241 -15.634 1.00 80.50 236 GLY A O 1
ATOM 1867 N N . ALA A 1 237 ? -11.404 -22.676 -13.969 1.00 82.12 237 ALA A N 1
ATOM 1868 C CA . ALA A 1 237 ? -10.741 -21.371 -14.050 1.00 82.12 237 ALA A CA 1
ATOM 1869 C C . ALA A 1 237 ? -10.023 -21.180 -15.400 1.00 82.12 237 ALA A C 1
ATOM 1871 O O . ALA A 1 237 ? -9.416 -22.114 -15.936 1.00 82.12 237 ALA A O 1
ATOM 1872 N N . ASN A 1 238 ? -10.068 -19.963 -15.948 1.00 83.00 238 ASN A N 1
ATOM 1873 C CA . ASN A 1 238 ? -9.487 -19.657 -17.253 1.00 83.00 238 ASN A CA 1
ATOM 1874 C C . ASN A 1 238 ? -7.990 -19.320 -17.144 1.00 83.00 238 ASN A C 1
ATOM 1876 O O . ASN A 1 238 ? -7.612 -18.224 -16.749 1.00 83.00 238 ASN A O 1
ATOM 1880 N N . ILE A 1 239 ? -7.121 -20.234 -17.585 1.00 85.69 239 ILE A N 1
ATOM 1881 C CA . ILE A 1 239 ? -5.656 -20.047 -17.565 1.00 85.69 239 ILE A CA 1
ATOM 1882 C C . ILE A 1 239 ? -5.144 -18.899 -18.468 1.00 85.69 239 ILE A C 1
ATOM 1884 O O . ILE A 1 239 ? -3.987 -18.499 -18.346 1.00 85.69 239 ILE A O 1
ATOM 1888 N N . TYR A 1 240 ? -5.974 -18.373 -19.376 1.00 86.00 240 TYR A N 1
ATOM 1889 C CA . TYR A 1 240 ? -5.633 -17.256 -20.275 1.00 86.00 240 TYR A CA 1
ATOM 1890 C C . TYR A 1 240 ? -6.306 -15.949 -19.911 1.00 86.00 240 TYR A C 1
ATOM 1892 O O . TYR A 1 240 ? -6.277 -15.019 -20.716 1.00 86.00 240 TYR A O 1
ATOM 1900 N N . GLU A 1 241 ? -6.944 -15.882 -18.749 1.00 86.38 241 GLU A N 1
ATOM 1901 C CA . GLU A 1 241 ? -7.488 -14.623 -18.279 1.00 86.38 241 GLU A CA 1
ATOM 1902 C C . GLU A 1 241 ? -6.365 -13.568 -18.246 1.00 86.38 241 GLU A C 1
ATOM 1904 O O . GLU A 1 241 ? -5.298 -13.829 -17.673 1.00 86.38 241 GLU A O 1
ATOM 1909 N N . PRO A 1 242 ? -6.531 -12.443 -18.961 1.00 88.75 242 PRO A N 1
ATOM 1910 C CA . PRO A 1 242 ? -5.578 -11.347 -18.934 1.00 88.75 242 PRO A CA 1
ATOM 1911 C C . PRO A 1 242 ? -5.738 -10.558 -17.634 1.00 88.75 242 PRO A C 1
ATOM 1913 O O . PRO A 1 242 ? -6.861 -10.310 -17.203 1.00 88.75 242 PRO A O 1
ATOM 1916 N N . ASP A 1 243 ? -4.620 -10.128 -17.052 1.00 89.94 243 ASP A N 1
ATOM 1917 C CA . ASP A 1 243 ? -4.644 -9.056 -16.062 1.00 89.94 243 ASP A CA 1
ATOM 1918 C C . ASP A 1 243 ? -4.740 -7.676 -16.719 1.00 89.94 243 ASP A C 1
ATOM 1920 O O . ASP A 1 243 ? -4.858 -7.562 -17.940 1.00 89.94 243 ASP A O 1
ATOM 1924 N N . ASP A 1 244 ? -4.654 -6.621 -15.912 1.00 89.75 244 ASP A N 1
ATOM 1925 C CA . ASP A 1 244 ? -4.785 -5.234 -16.369 1.00 89.75 244 ASP A CA 1
ATOM 1926 C C . ASP A 1 244 ? -3.712 -4.816 -17.397 1.00 89.75 244 ASP A C 1
ATOM 1928 O O . ASP A 1 244 ? -3.923 -3.868 -18.148 1.00 89.75 244 ASP A O 1
ATOM 1932 N N . ASP A 1 245 ? -2.583 -5.536 -17.484 1.00 92.31 245 ASP A N 1
ATOM 1933 C CA . ASP A 1 245 ? -1.530 -5.331 -18.493 1.00 92.31 245 ASP A CA 1
ATOM 1934 C C . ASP A 1 245 ? -1.619 -6.331 -19.662 1.00 92.31 245 ASP A C 1
ATOM 1936 O O . ASP A 1 245 ? -0.711 -6.425 -20.498 1.00 92.31 245 ASP A O 1
ATOM 1940 N N . ASN A 1 246 ? -2.694 -7.117 -19.724 1.00 93.31 246 ASN A N 1
ATOM 1941 C CA . ASN A 1 246 ? -2.851 -8.288 -20.582 1.00 93.31 246 ASN A CA 1
ATOM 1942 C C . ASN A 1 246 ? -1.806 -9.395 -20.338 1.00 93.31 246 ASN A C 1
ATOM 1944 O O . ASN A 1 246 ? -1.514 -10.190 -21.240 1.00 93.31 246 ASN A O 1
ATOM 1948 N N . TRP A 1 247 ? -1.233 -9.493 -19.134 1.00 91.69 247 TRP A N 1
ATOM 1949 C CA . TRP A 1 247 ? -0.437 -10.666 -18.771 1.00 91.69 247 TRP A CA 1
ATOM 1950 C C . TRP A 1 247 ? -1.365 -11.813 -18.400 1.00 91.69 247 TRP A C 1
ATOM 1952 O O . TRP A 1 247 ? -2.400 -11.617 -17.781 1.00 91.69 247 TRP A O 1
ATOM 1962 N N . THR A 1 248 ? -0.977 -13.036 -18.733 1.00 90.31 248 THR A N 1
ATOM 1963 C CA . THR A 1 248 ? -1.626 -14.244 -18.207 1.00 90.31 248 THR A CA 1
ATOM 1964 C C . THR A 1 248 ? -0.913 -14.712 -16.941 1.00 90.31 248 THR A C 1
ATOM 1966 O O . THR A 1 248 ? 0.264 -14.397 -16.728 1.00 90.31 248 THR A O 1
ATOM 1969 N N . CYS A 1 249 ? -1.549 -15.573 -16.145 1.00 87.81 249 CYS A N 1
ATOM 1970 C CA . CYS A 1 249 ? -0.882 -16.212 -15.006 1.00 87.81 249 CYS A CA 1
ATOM 1971 C C . CYS A 1 249 ? 0.385 -16.992 -15.421 1.00 87.81 249 CYS A C 1
ATOM 1973 O O . CYS A 1 249 ? 1.352 -17.085 -14.665 1.00 87.81 249 CYS A O 1
ATOM 1975 N N . ILE A 1 250 ? 0.439 -17.485 -16.665 1.00 88.19 250 ILE A N 1
ATOM 1976 C CA . ILE A 1 250 ? 1.624 -18.130 -17.244 1.00 88.19 250 ILE A CA 1
ATOM 1977 C C . ILE A 1 250 ? 2.777 -17.128 -17.404 1.00 88.19 250 ILE A C 1
ATOM 1979 O O . ILE A 1 250 ? 3.936 -17.488 -17.182 1.00 88.19 250 ILE A O 1
ATOM 1983 N N . ASP A 1 251 ? 2.492 -15.889 -17.804 1.00 89.25 251 ASP A N 1
ATOM 1984 C CA . ASP A 1 251 ? 3.512 -14.848 -17.960 1.00 89.25 251 ASP A CA 1
ATOM 1985 C C . ASP A 1 251 ? 4.068 -14.422 -16.600 1.00 89.25 251 ASP A C 1
ATOM 1987 O O . ASP A 1 251 ? 5.288 -14.344 -16.433 1.00 89.25 251 ASP A O 1
ATOM 1991 N N . VAL A 1 252 ? 3.187 -14.278 -15.604 1.00 88.25 252 VAL A N 1
ATOM 1992 C CA . VAL A 1 252 ? 3.562 -14.030 -14.205 1.00 88.25 252 VAL A CA 1
ATOM 1993 C C . VAL A 1 252 ? 4.455 -15.159 -13.675 1.00 88.25 252 VAL A C 1
ATOM 1995 O O . VAL A 1 252 ? 5.558 -14.899 -13.190 1.00 88.25 252 VAL A O 1
ATOM 1998 N N . ALA A 1 253 ? 4.058 -16.424 -13.855 1.00 86.62 253 ALA A N 1
ATOM 1999 C CA . ALA A 1 253 ? 4.850 -17.584 -13.432 1.00 86.62 253 ALA A CA 1
ATOM 2000 C C . ALA A 1 253 ? 6.239 -17.628 -14.096 1.00 86.62 253 ALA A C 1
ATOM 2002 O O . ALA A 1 253 ? 7.245 -17.932 -13.444 1.00 86.62 253 ALA A O 1
ATOM 2003 N N . LYS A 1 254 ? 6.316 -17.313 -15.399 1.00 85.31 254 LYS A N 1
ATOM 2004 C CA . LYS A 1 254 ? 7.588 -17.243 -16.138 1.00 85.31 254 LYS A CA 1
ATOM 2005 C C . LYS A 1 254 ? 8.497 -16.159 -15.571 1.00 85.31 254 LYS A C 1
ATOM 2007 O O . LYS A 1 254 ? 9.685 -16.421 -15.383 1.00 85.31 254 LYS A O 1
ATOM 2012 N N . ARG A 1 255 ? 7.955 -14.969 -15.304 1.00 85.69 255 ARG A N 1
ATOM 2013 C CA . ARG A 1 255 ? 8.730 -13.833 -14.795 1.00 85.69 255 ARG A CA 1
ATOM 2014 C C . ARG A 1 255 ? 9.189 -14.036 -13.359 1.00 85.69 255 ARG A C 1
ATOM 2016 O O . ARG A 1 255 ? 10.322 -13.698 -13.052 1.00 85.69 255 ARG A O 1
ATOM 2023 N N . ASN A 1 256 ? 8.401 -14.680 -12.506 1.00 79.81 256 ASN A N 1
ATOM 2024 C CA . ASN A 1 256 ? 8.802 -14.919 -11.114 1.00 79.81 256 ASN A CA 1
ATOM 2025 C C . ASN A 1 256 ? 9.816 -16.056 -10.925 1.00 79.81 256 ASN A C 1
ATOM 2027 O O . ASN A 1 256 ? 10.370 -16.224 -9.838 1.00 79.81 256 ASN A O 1
ATOM 2031 N N . GLY A 1 257 ? 10.150 -16.786 -11.994 1.00 74.19 257 GLY A N 1
ATOM 2032 C CA . GLY A 1 257 ? 11.224 -17.775 -11.967 1.00 74.19 257 GLY A CA 1
ATOM 2033 C C . GLY A 1 257 ? 10.855 -19.053 -11.215 1.00 74.19 257 GLY A C 1
ATOM 2034 O O . GLY A 1 257 ? 11.728 -19.653 -10.592 1.00 74.19 257 GLY A O 1
ATOM 2035 N N . ASN A 1 258 ? 9.590 -19.486 -11.288 1.00 74.88 258 ASN A N 1
ATOM 2036 C CA . ASN A 1 258 ? 9.151 -20.786 -10.776 1.00 74.88 258 ASN A CA 1
ATOM 2037 C C . ASN A 1 258 ? 9.039 -21.808 -11.933 1.00 74.88 258 ASN A C 1
ATOM 2039 O O . ASN A 1 258 ? 7.980 -21.935 -12.558 1.00 74.88 258 ASN A O 1
ATOM 2043 N N . PRO A 1 259 ? 10.126 -22.538 -12.270 1.00 70.81 259 PRO A N 1
ATOM 2044 C CA . PRO A 1 259 ? 10.140 -23.454 -13.411 1.00 70.81 259 PRO A CA 1
ATOM 2045 C C . PRO A 1 259 ? 9.182 -24.636 -13.224 1.00 70.81 259 PRO A C 1
ATOM 2047 O O . PRO A 1 259 ? 8.565 -25.073 -14.191 1.00 70.81 259 PRO A O 1
ATOM 2050 N N . LYS A 1 260 ? 8.999 -25.111 -11.983 1.00 76.06 260 LYS A N 1
ATOM 2051 C CA . LYS A 1 260 ? 8.058 -26.196 -11.674 1.00 76.06 260 LYS A CA 1
ATOM 2052 C C . LYS A 1 260 ? 6.627 -25.773 -11.984 1.00 76.06 260 LYS A C 1
ATOM 2054 O O . LYS A 1 260 ? 5.918 -26.497 -12.680 1.00 76.06 260 LYS A O 1
ATOM 2059 N N . LEU A 1 261 ? 6.228 -24.588 -11.518 1.00 80.88 261 LEU A N 1
ATOM 2060 C CA . LEU A 1 261 ? 4.914 -24.032 -11.814 1.00 80.88 261 LEU A CA 1
ATOM 2061 C C . LEU A 1 261 ? 4.725 -23.855 -13.323 1.00 80.88 261 LEU A C 1
ATOM 2063 O O . LEU A 1 261 ? 3.722 -24.303 -13.870 1.00 80.88 261 LEU A O 1
ATOM 2067 N N . LYS A 1 262 ? 5.711 -23.276 -14.016 1.00 77.62 262 LYS A N 1
ATOM 2068 C CA . LYS A 1 262 ? 5.674 -23.117 -15.476 1.00 77.62 262 LYS A CA 1
ATOM 2069 C C . LYS A 1 262 ? 5.390 -24.447 -16.182 1.00 77.62 262 LYS A C 1
ATOM 2071 O O . LYS A 1 262 ? 4.482 -24.507 -17.007 1.00 77.62 262 LYS A O 1
ATOM 2076 N N . ASP A 1 263 ? 6.129 -25.506 -15.864 1.00 79.69 263 ASP A N 1
ATOM 2077 C CA . ASP A 1 263 ? 5.962 -26.808 -16.519 1.00 79.69 263 ASP A CA 1
ATOM 2078 C C . ASP A 1 263 ? 4.589 -27.434 -16.232 1.00 79.69 263 ASP A C 1
ATOM 2080 O O . ASP A 1 263 ? 4.003 -28.090 -17.096 1.00 79.69 263 ASP A O 1
ATOM 2084 N N . VAL A 1 264 ? 4.053 -27.212 -15.030 1.00 80.06 264 VAL A N 1
ATOM 2085 C CA . VAL A 1 264 ? 2.710 -27.649 -14.630 1.00 80.06 264 VAL A CA 1
ATOM 2086 C C . VAL A 1 264 ? 1.623 -26.899 -15.408 1.00 80.06 264 VAL A C 1
ATOM 2088 O O . VAL A 1 264 ? 0.723 -27.537 -15.964 1.00 80.06 264 VAL A O 1
ATOM 2091 N N . LEU A 1 265 ? 1.727 -25.570 -15.510 1.00 83.50 265 LEU A N 1
ATOM 2092 C CA . LEU A 1 265 ? 0.778 -24.732 -16.250 1.00 83.50 265 LEU A CA 1
ATOM 2093 C C . LEU A 1 265 ? 0.796 -25.052 -17.747 1.00 83.50 265 LEU A C 1
ATOM 2095 O O . LEU A 1 265 ? -0.257 -25.223 -18.357 1.00 83.50 265 LEU A O 1
ATOM 2099 N N . MET A 1 266 ? 1.984 -25.235 -18.332 1.00 80.31 266 MET A N 1
ATOM 2100 C CA . MET A 1 266 ? 2.141 -25.542 -19.759 1.00 80.31 266 MET A CA 1
ATOM 2101 C C . MET A 1 266 ? 1.469 -26.862 -20.178 1.00 80.31 266 MET A C 1
ATOM 2103 O O . MET A 1 266 ? 1.115 -27.019 -21.346 1.00 80.31 266 MET A O 1
ATOM 2107 N N . LYS A 1 267 ? 1.263 -27.811 -19.253 1.00 83.75 267 LYS A N 1
ATOM 2108 C CA . LYS A 1 267 ? 0.530 -29.065 -19.523 1.00 83.75 267 LYS A CA 1
ATOM 2109 C C . LYS A 1 267 ? -0.984 -28.877 -19.630 1.00 83.75 267 LYS A C 1
ATOM 2111 O O . LYS A 1 267 ? -1.635 -29.698 -20.265 1.00 83.75 267 LYS A O 1
ATOM 2116 N N . HIS A 1 268 ? -1.523 -27.825 -19.018 1.00 80.81 268 HIS A N 1
ATOM 2117 C CA . HIS A 1 268 ? -2.960 -27.536 -18.959 1.00 80.81 268 HIS A CA 1
ATOM 2118 C C . HIS A 1 268 ? -3.394 -26.489 -19.991 1.00 80.81 268 HIS A C 1
ATOM 2120 O O . HIS A 1 268 ? -4.553 -26.090 -20.020 1.00 80.81 268 HIS A O 1
ATOM 2126 N N . ILE A 1 269 ? -2.470 -26.079 -20.863 1.00 77.25 269 ILE A N 1
ATOM 2127 C CA . ILE A 1 269 ? -2.736 -25.244 -22.030 1.00 77.25 269 ILE A CA 1
ATOM 2128 C C . ILE A 1 269 ? -3.621 -26.025 -23.022 1.00 77.25 269 ILE A C 1
ATOM 2130 O O . ILE A 1 269 ? -3.148 -27.024 -23.581 1.00 77.25 269 ILE A O 1
ATOM 2134 N N . PRO A 1 270 ? -4.882 -25.612 -23.271 1.00 71.44 270 PRO A N 1
ATOM 2135 C CA . PRO A 1 270 ? -5.673 -26.118 -24.384 1.00 71.44 270 PRO A CA 1
ATOM 2136 C C . PRO A 1 270 ? -4.919 -25.961 -25.706 1.00 71.44 270 PRO A C 1
ATOM 2138 O O . PRO A 1 270 ? -4.191 -24.995 -25.937 1.00 71.44 270 PRO A O 1
ATOM 2141 N N . LYS A 1 271 ? -5.078 -26.957 -26.578 1.00 76.69 271 LYS A N 1
ATOM 2142 C CA . LYS A 1 271 ? -4.460 -26.992 -27.905 1.00 76.69 271 LYS A CA 1
ATOM 2143 C C . LYS A 1 271 ? -5.567 -27.005 -28.966 1.00 76.69 271 LYS A C 1
ATOM 2145 O O . LYS A 1 271 ? -6.344 -27.960 -28.965 1.00 76.69 271 LYS A O 1
ATOM 2150 N N . PRO A 1 272 ? -5.622 -26.013 -29.878 1.00 73.50 272 PRO A N 1
ATOM 2151 C CA . PRO A 1 272 ? -4.717 -24.861 -29.988 1.00 73.50 272 PRO A CA 1
ATOM 2152 C C . PRO A 1 272 ? -4.929 -23.834 -28.855 1.00 73.50 272 PRO A C 1
ATOM 2154 O O . PRO A 1 272 ? -6.035 -23.757 -28.318 1.00 73.50 272 PRO A O 1
ATOM 2157 N N . PRO A 1 273 ? -3.891 -23.060 -28.479 1.00 70.38 273 PRO A N 1
ATOM 2158 C CA . PRO A 1 273 ? -4.069 -21.970 -27.529 1.00 70.38 273 PRO A CA 1
ATOM 2159 C C . PRO A 1 273 ? -5.012 -20.912 -28.128 1.00 70.38 273 PRO A C 1
ATOM 2161 O O . PRO A 1 273 ? -4.971 -20.692 -29.343 1.00 70.38 273 PRO A O 1
ATOM 2164 N N . PRO A 1 274 ? -5.854 -20.259 -27.309 1.00 76.50 274 PRO A N 1
ATOM 2165 C CA . PRO A 1 274 ? -6.666 -19.139 -27.762 1.00 76.50 274 PRO A CA 1
ATOM 2166 C C . PRO A 1 274 ? -5.781 -17.979 -28.230 1.00 76.50 274 PRO A C 1
ATOM 2168 O O . PRO A 1 274 ? -4.601 -17.886 -27.878 1.00 76.50 274 PRO A O 1
ATOM 2171 N N . GLU A 1 275 ? -6.365 -17.090 -29.031 1.00 77.88 275 GLU A N 1
ATOM 2172 C CA . GLU A 1 275 ? -5.696 -15.864 -29.457 1.00 77.88 275 GLU A CA 1
ATOM 2173 C C . GLU A 1 275 ? -5.342 -15.017 -28.231 1.00 77.88 275 GLU A C 1
ATOM 2175 O O . GLU A 1 275 ? -6.181 -14.749 -27.369 1.00 77.88 275 GLU A O 1
ATOM 2180 N N . LYS A 1 276 ? -4.066 -14.641 -28.127 1.00 76.75 276 LYS A N 1
ATOM 2181 C CA . LYS A 1 276 ? -3.558 -13.862 -27.004 1.00 76.75 276 LYS A CA 1
ATOM 2182 C C . LYS A 1 276 ? -3.771 -12.376 -27.280 1.00 76.75 276 LYS A C 1
ATOM 2184 O O . LYS A 1 276 ? -3.349 -11.891 -28.328 1.00 76.75 276 LYS A O 1
ATOM 2189 N N . LEU A 1 277 ? -4.359 -11.655 -26.324 1.00 83.56 277 LEU A N 1
ATOM 2190 C CA . LEU A 1 277 ? -4.418 -10.197 -26.389 1.00 83.56 277 LEU A CA 1
ATOM 2191 C C . LEU A 1 277 ? -2.997 -9.610 -26.428 1.00 83.56 277 LEU A C 1
ATOM 2193 O O . LEU A 1 277 ? -2.119 -10.086 -25.703 1.00 83.56 277 LEU A O 1
ATOM 2197 N N . PRO A 1 278 ? -2.747 -8.579 -27.250 1.00 90.31 278 PRO A N 1
ATOM 2198 C CA . PRO A 1 278 ? -1.459 -7.905 -27.245 1.00 90.31 278 PRO A CA 1
ATOM 2199 C C . PRO A 1 278 ? -1.214 -7.287 -25.867 1.00 90.31 278 PRO A C 1
ATOM 2201 O O . PRO A 1 278 ? -2.121 -6.683 -25.292 1.00 90.31 278 PRO A O 1
ATOM 2204 N N . TYR A 1 279 ? 0.007 -7.418 -25.342 1.00 94.19 279 TYR A N 1
ATOM 2205 C CA . TYR A 1 279 ? 0.355 -6.799 -24.064 1.00 94.19 279 TYR A CA 1
ATOM 2206 C C . TYR A 1 279 ? 0.115 -5.298 -24.116 1.00 94.19 279 TYR A C 1
ATOM 2208 O O . TYR A 1 279 ? 0.496 -4.633 -25.092 1.00 94.19 279 TYR A O 1
ATOM 2216 N N . LEU A 1 280 ? -0.471 -4.764 -23.047 1.00 93.12 280 LEU A N 1
ATOM 2217 C CA . LEU A 1 280 ? -0.398 -3.331 -22.853 1.00 93.12 280 LEU A CA 1
ATOM 2218 C C . LEU A 1 280 ? 1.053 -2.960 -22.555 1.00 93.12 280 LEU A C 1
ATOM 2220 O O . LEU A 1 280 ? 1.856 -3.754 -22.067 1.00 93.12 280 LEU A O 1
ATOM 2224 N N . ARG A 1 281 ? 1.410 -1.746 -22.941 1.00 91.25 281 ARG A N 1
ATOM 2225 C CA . ARG A 1 281 ? 2.772 -1.228 -22.862 1.00 91.25 281 ARG A CA 1
ATOM 2226 C C . ARG A 1 281 ? 2.732 0.106 -22.137 1.00 91.25 281 ARG A C 1
ATOM 2228 O O . ARG A 1 281 ? 1.722 0.801 -22.277 1.00 91.25 281 ARG A O 1
ATOM 2235 N N . PRO A 1 282 ? 3.827 0.512 -21.475 1.00 93.44 282 PRO A N 1
ATOM 2236 C CA . PRO A 1 282 ? 3.903 1.802 -20.807 1.00 93.44 282 PRO A CA 1
ATOM 2237 C C . PRO A 1 282 ? 3.467 2.926 -21.754 1.00 93.44 282 PRO A C 1
ATOM 2239 O O . PRO A 1 282 ? 4.017 3.074 -22.854 1.00 93.44 282 PRO A O 1
ATOM 2242 N N . SER A 1 283 ? 2.409 3.640 -21.366 1.00 90.25 283 SER A N 1
ATOM 2243 C CA . SER A 1 283 ? 1.757 4.658 -22.204 1.00 90.25 283 SER A CA 1
ATOM 2244 C C . SER A 1 283 ? 1.096 5.789 -21.416 1.00 90.25 283 SER A C 1
ATOM 2246 O O . SER A 1 283 ? 0.701 6.793 -21.995 1.00 90.25 283 SER A O 1
ATOM 2248 N N . SER A 1 284 ? 1.004 5.669 -20.100 1.00 89.62 284 SER A N 1
ATOM 2249 C CA . SER A 1 284 ? 0.517 6.715 -19.207 1.00 89.62 284 SER A CA 1
ATOM 2250 C C . SER A 1 284 ? 1.184 6.571 -17.847 1.00 89.62 284 SER A C 1
ATOM 2252 O O . SER A 1 284 ? 1.731 5.512 -17.525 1.00 89.62 284 SER A O 1
ATOM 2254 N N . PHE A 1 285 ? 1.132 7.633 -17.050 1.00 88.81 285 PHE A N 1
ATOM 2255 C CA . PHE A 1 285 ? 1.557 7.631 -15.653 1.00 88.81 285 PHE A CA 1
ATOM 2256 C C . PHE A 1 285 ? 0.329 7.614 -14.742 1.00 88.81 285 PHE A C 1
ATOM 2258 O O . PHE A 1 285 ? -0.750 8.055 -15.138 1.00 88.81 285 PHE A O 1
ATOM 2265 N N . ALA A 1 286 ? 0.468 7.052 -13.545 1.00 82.75 286 ALA A N 1
ATOM 2266 C CA . ALA A 1 286 ? -0.548 7.173 -12.504 1.00 82.75 286 ALA A CA 1
ATOM 2267 C C . ALA A 1 286 ? -0.235 8.398 -11.639 1.00 82.75 286 ALA A C 1
ATOM 2269 O O . ALA A 1 286 ? 0.930 8.599 -11.301 1.00 82.75 286 ALA A O 1
ATOM 2270 N N . ASN A 1 287 ? -1.249 9.178 -11.248 1.00 79.25 287 ASN A N 1
ATOM 2271 C CA . ASN A 1 287 ? -1.119 10.110 -10.127 1.00 79.25 287 ASN A CA 1
ATOM 2272 C C . ASN A 1 287 ? -1.737 9.458 -8.879 1.00 79.25 287 ASN A C 1
ATOM 2274 O O . ASN A 1 287 ? -2.961 9.416 -8.782 1.00 79.25 287 ASN A O 1
ATOM 2278 N N . PRO A 1 288 ? -0.928 8.932 -7.950 1.00 72.19 288 PRO A N 1
ATOM 2279 C CA . PRO A 1 288 ? -1.437 8.330 -6.724 1.00 72.19 288 PRO A CA 1
ATOM 2280 C C . PRO A 1 288 ? -1.628 9.346 -5.582 1.00 72.19 288 PRO A C 1
ATOM 2282 O O . PRO A 1 288 ? -1.954 8.934 -4.472 1.00 72.19 288 PRO A O 1
ATOM 2285 N N . PHE A 1 289 ? -1.429 10.649 -5.822 1.00 72.25 289 PHE A N 1
ATOM 2286 C CA . PHE A 1 289 ? -1.490 11.689 -4.792 1.00 72.25 289 PHE A CA 1
ATOM 2287 C C . PHE A 1 289 ? -2.601 12.704 -5.079 1.00 72.25 289 PHE A C 1
ATOM 2289 O O . PHE A 1 289 ? -2.455 13.564 -5.948 1.00 72.25 289 PHE A O 1
ATOM 2296 N N . ASP A 1 290 ? -3.681 12.649 -4.298 1.00 67.25 290 ASP A N 1
ATOM 2297 C CA . ASP A 1 290 ? -4.762 13.649 -4.344 1.00 67.25 290 ASP A CA 1
ATOM 2298 C C . ASP A 1 290 ? -4.339 14.995 -3.725 1.00 67.25 290 ASP A C 1
ATOM 2300 O O . ASP A 1 290 ? -4.861 16.049 -4.085 1.00 67.25 290 ASP A O 1
ATOM 2304 N N . GLU A 1 291 ? -3.379 14.966 -2.794 1.00 64.50 291 GLU A N 1
ATOM 2305 C CA . GLU A 1 291 ? -2.875 16.141 -2.064 1.00 64.50 291 GLU A CA 1
ATOM 2306 C C . GLU A 1 291 ? -1.824 16.941 -2.865 1.00 64.50 291 GLU A C 1
ATOM 2308 O O . GLU A 1 291 ? -1.431 18.029 -2.449 1.00 64.50 291 GLU A O 1
ATOM 2313 N N . ALA A 1 292 ? -1.360 16.424 -4.012 1.00 66.56 292 ALA A N 1
ATOM 2314 C CA . ALA A 1 292 ? -0.377 17.080 -4.874 1.00 66.56 292 ALA A CA 1
ATOM 2315 C C . ALA A 1 292 ? -0.989 17.437 -6.236 1.00 66.56 292 ALA A C 1
ATOM 2317 O O . ALA A 1 292 ? -1.670 16.629 -6.869 1.00 66.56 292 ALA A O 1
ATOM 2318 N N . ASN A 1 293 ? -0.694 18.637 -6.745 1.00 70.38 293 ASN A N 1
ATOM 2319 C CA . ASN A 1 293 ? -1.142 19.045 -8.076 1.00 70.38 293 ASN A CA 1
ATOM 2320 C C . ASN A 1 293 ? -0.188 18.502 -9.154 1.00 70.38 293 ASN A C 1
ATOM 2322 O O . ASN A 1 293 ? 0.637 19.237 -9.705 1.00 70.38 293 ASN A O 1
ATOM 2326 N N . VAL A 1 294 ? -0.291 17.196 -9.415 1.00 74.25 294 VAL A N 1
ATOM 2327 C CA . VAL A 1 294 ? 0.408 16.496 -10.499 1.00 74.25 294 VAL A CA 1
ATOM 2328 C C . VAL A 1 294 ? -0.510 16.438 -11.718 1.00 74.25 294 VAL A C 1
ATOM 2330 O O . VAL A 1 294 ? -1.492 15.698 -11.758 1.00 74.25 294 VAL A O 1
ATOM 2333 N N . THR A 1 295 ? -0.182 17.211 -12.747 1.00 80.19 295 THR A N 1
ATOM 2334 C CA . THR A 1 295 ? -0.840 17.134 -14.051 1.00 80.19 295 THR A CA 1
ATOM 2335 C C . THR A 1 295 ? -0.076 16.165 -14.948 1.00 80.19 295 THR A C 1
ATOM 2337 O O . THR A 1 295 ? 1.099 16.377 -15.249 1.00 80.19 295 THR A O 1
ATOM 2340 N N . LEU A 1 296 ? -0.768 15.119 -15.399 1.00 79.44 296 LEU A N 1
ATOM 2341 C CA . LEU A 1 296 ? -0.247 14.107 -16.314 1.00 79.44 296 LEU A CA 1
ATOM 2342 C C . LEU A 1 296 ? -0.943 14.242 -17.669 1.00 79.44 296 LEU A C 1
ATOM 2344 O O . LEU A 1 296 ? -2.172 14.238 -17.751 1.00 79.44 296 LEU A O 1
ATOM 2348 N N . ALA A 1 297 ? -0.163 14.379 -18.739 1.00 78.81 297 ALA A N 1
ATOM 2349 C CA . ALA A 1 297 ? -0.669 14.285 -20.102 1.00 78.81 297 ALA A CA 1
ATOM 2350 C C . ALA A 1 297 ? -0.375 12.891 -20.658 1.00 78.81 297 ALA A C 1
ATOM 2352 O O . ALA A 1 297 ? 0.791 12.528 -20.801 1.00 78.81 297 ALA A O 1
ATOM 2353 N N . ASP A 1 298 ? -1.428 12.140 -20.987 1.00 70.62 298 ASP A N 1
ATOM 2354 C CA . ASP A 1 298 ? -1.323 10.777 -21.510 1.00 70.62 298 ASP A CA 1
ATOM 2355 C C . ASP A 1 298 ? -0.853 10.718 -22.969 1.00 70.62 298 ASP A C 1
ATOM 2357 O O . ASP A 1 298 ? -0.986 11.668 -23.750 1.00 70.62 298 ASP A O 1
ATOM 2361 N N . PHE A 1 299 ? -0.333 9.549 -23.355 1.00 71.88 299 PHE A N 1
ATOM 2362 C CA . PHE A 1 299 ? 0.217 9.311 -24.689 1.00 71.88 299 PHE A CA 1
ATOM 2363 C C . PHE A 1 299 ? -0.889 9.304 -25.743 1.00 71.88 299 PHE A C 1
ATOM 2365 O O . PHE A 1 299 ? -0.635 9.590 -26.904 1.00 71.88 299 PHE A O 1
ATOM 2372 N N . PHE A 1 300 ? -2.131 9.019 -25.351 1.00 70.00 300 PHE A N 1
ATOM 2373 C CA . PHE A 1 300 ? -3.297 9.100 -26.221 1.00 70.00 300 PHE A CA 1
ATOM 2374 C C . PHE A 1 300 ? -4.260 10.159 -25.688 1.00 70.00 300 PHE A C 1
ATOM 2376 O O . PHE A 1 300 ? -5.039 9.895 -24.776 1.00 70.00 300 PHE A O 1
ATOM 2383 N N . LYS A 1 301 ? -4.240 11.362 -26.273 1.00 67.50 301 LYS A N 1
ATOM 2384 C CA . LYS A 1 301 ? -5.180 12.439 -25.929 1.00 67.50 301 LYS A CA 1
ATOM 2385 C C . LYS A 1 301 ? -6.130 12.673 -27.098 1.00 67.50 301 LYS A C 1
ATOM 2387 O O . LYS A 1 301 ? -5.686 12.878 -28.222 1.00 67.50 301 LYS A O 1
ATOM 2392 N N . ASN A 1 302 ? -7.442 12.640 -26.854 1.00 65.38 302 ASN A N 1
ATOM 2393 C CA . ASN A 1 302 ? -8.476 12.800 -27.892 1.00 65.38 302 ASN A CA 1
ATOM 2394 C C . ASN A 1 302 ? -8.319 11.831 -29.088 1.00 65.38 302 ASN A C 1
ATOM 2396 O O . ASN A 1 302 ? -8.520 12.229 -30.233 1.00 65.38 302 ASN A O 1
ATOM 2400 N N . ASN A 1 303 ? -7.943 10.570 -28.832 1.00 65.38 303 ASN A N 1
ATOM 2401 C CA . ASN A 1 303 ? -7.621 9.552 -29.851 1.00 65.38 303 ASN A CA 1
ATOM 2402 C C . ASN A 1 303 ? -6.439 9.903 -30.778 1.00 65.38 303 ASN A C 1
ATOM 2404 O O . ASN A 1 303 ? -6.256 9.257 -31.809 1.00 65.38 303 ASN A O 1
ATOM 2408 N N . VAL A 1 304 ? -5.621 10.892 -30.415 1.00 66.75 304 VAL A N 1
ATOM 2409 C CA . VAL A 1 304 ? -4.380 11.233 -31.115 1.00 66.75 304 VAL A CA 1
ATOM 2410 C C . VAL A 1 304 ? -3.202 10.717 -30.296 1.00 66.75 304 VAL A C 1
ATOM 2412 O O . VAL A 1 304 ? -3.110 10.977 -29.096 1.00 66.75 304 VAL A O 1
ATOM 2415 N N . ALA A 1 305 ? -2.319 9.960 -30.948 1.00 70.62 305 ALA A N 1
ATOM 2416 C CA . ALA A 1 305 ? -1.072 9.506 -30.349 1.00 70.62 305 ALA A CA 1
ATOM 2417 C C . ALA A 1 305 ? -0.098 10.688 -30.249 1.00 70.62 305 ALA A C 1
ATOM 2419 O O . ALA A 1 305 ? 0.361 11.207 -31.267 1.00 70.62 305 ALA A O 1
ATOM 2420 N N . ASN A 1 306 ? 0.209 11.103 -29.027 1.00 71.25 306 ASN A N 1
ATOM 2421 C CA . ASN A 1 306 ? 1.336 11.967 -28.730 1.00 71.25 306 ASN A CA 1
ATOM 2422 C C . ASN A 1 306 ? 2.625 11.157 -28.848 1.00 71.25 306 ASN A C 1
ATOM 2424 O O . ASN A 1 306 ? 2.662 9.958 -28.596 1.00 71.25 306 ASN A O 1
ATOM 2428 N N . SER A 1 307 ? 3.710 11.825 -29.199 1.00 77.19 307 SER A N 1
ATOM 2429 C CA . SER A 1 307 ? 5.046 11.235 -29.271 1.00 77.19 307 SER A CA 1
ATOM 2430 C C . SER A 1 307 ? 5.788 11.285 -27.923 1.00 77.19 307 SER A C 1
ATOM 2432 O O . SER A 1 307 ? 6.886 10.742 -27.809 1.00 77.19 307 SER A O 1
ATOM 2434 N N . PHE A 1 308 ? 5.192 11.907 -26.898 1.00 82.12 308 PHE A N 1
ATOM 2435 C CA . PHE A 1 308 ? 5.719 12.034 -25.538 1.00 82.12 308 PHE A CA 1
ATOM 2436 C C . PHE A 1 308 ? 4.604 12.197 -24.494 1.00 82.12 308 PHE A C 1
ATOM 2438 O O . PHE A 1 308 ? 3.452 12.464 -24.834 1.00 82.12 308 PHE A O 1
ATOM 2445 N N . LEU A 1 309 ? 4.979 12.066 -23.224 1.00 86.44 309 LEU A N 1
ATOM 2446 C CA . LEU A 1 309 ? 4.170 12.321 -22.033 1.00 86.44 309 LEU A CA 1
ATOM 2447 C C . LEU A 1 309 ? 4.689 13.563 -21.313 1.00 86.44 309 LEU A C 1
ATOM 2449 O O . LEU A 1 309 ? 5.896 13.799 -21.295 1.00 86.44 309 LEU A O 1
ATOM 2453 N N . GLU A 1 310 ? 3.803 14.337 -20.700 1.00 87.44 310 GLU A N 1
ATOM 2454 C CA . GLU A 1 310 ? 4.178 15.533 -19.938 1.00 87.44 310 GLU A CA 1
ATOM 2455 C C . GLU A 1 310 ? 3.786 15.348 -18.475 1.00 87.44 310 GLU A C 1
ATOM 2457 O O . GLU A 1 310 ? 2.650 14.973 -18.177 1.00 87.44 310 GLU A O 1
ATOM 2462 N N . ILE A 1 311 ? 4.741 15.586 -17.578 1.00 86.44 311 ILE A N 1
ATOM 2463 C CA . ILE A 1 311 ? 4.538 15.559 -16.131 1.00 86.44 311 ILE A CA 1
ATOM 2464 C C . ILE A 1 311 ? 4.831 16.964 -15.624 1.00 86.44 311 ILE A C 1
ATOM 2466 O O . ILE A 1 311 ? 5.966 17.438 -15.706 1.00 86.44 311 ILE A O 1
ATOM 2470 N N . ASN A 1 312 ? 3.790 17.611 -15.111 1.00 84.44 312 ASN A N 1
ATOM 2471 C CA . ASN A 1 312 ? 3.849 18.939 -14.519 1.00 84.44 312 ASN A CA 1
ATOM 2472 C C . ASN A 1 312 ? 3.422 18.853 -13.062 1.00 84.44 312 ASN A C 1
ATOM 2474 O O . ASN A 1 312 ? 2.317 18.397 -12.774 1.00 84.44 312 ASN A O 1
ATOM 2478 N N . VAL A 1 313 ? 4.267 19.308 -12.148 1.00 77.56 313 VAL A N 1
ATOM 2479 C CA . VAL A 1 313 ? 3.987 19.287 -10.714 1.00 77.56 313 VAL A CA 1
ATOM 2480 C C . VAL A 1 313 ? 4.102 20.691 -10.169 1.00 77.56 313 VAL A C 1
ATOM 2482 O O . VAL A 1 313 ? 5.154 21.320 -10.271 1.00 77.56 313 VAL A O 1
ATOM 2485 N N . ASN A 1 314 ? 3.024 21.155 -9.545 1.00 74.50 314 ASN A N 1
ATOM 2486 C CA . ASN A 1 314 ? 3.041 22.366 -8.741 1.00 74.50 314 ASN A CA 1
ATOM 2487 C C . ASN A 1 314 ? 3.047 21.968 -7.267 1.00 74.50 314 ASN A C 1
ATOM 2489 O O . ASN A 1 314 ? 2.123 21.298 -6.803 1.00 74.50 314 ASN A O 1
ATOM 2493 N N . PHE A 1 315 ? 4.084 22.382 -6.546 1.00 68.56 315 PHE A N 1
ATOM 2494 C CA . PHE A 1 315 ? 4.234 22.075 -5.129 1.00 68.56 315 PHE A CA 1
ATOM 2495 C C . PHE A 1 315 ? 3.182 22.835 -4.304 1.00 68.56 315 PHE A C 1
ATOM 2497 O O . PHE A 1 315 ? 3.050 24.055 -4.416 1.00 68.56 315 PHE A O 1
ATOM 2504 N N . GLN A 1 316 ? 2.403 22.093 -3.518 1.00 61.03 316 GLN A N 1
ATOM 2505 C CA . GLN A 1 316 ? 1.517 22.588 -2.457 1.00 61.03 316 GLN A CA 1
ATOM 2506 C C . GLN A 1 316 ? 1.979 21.984 -1.124 1.00 61.03 316 GLN A C 1
ATOM 2508 O O . GLN A 1 316 ? 2.808 21.075 -1.136 1.00 61.03 316 GLN A O 1
ATOM 2513 N N . GLU A 1 317 ? 1.443 22.454 0.008 1.00 61.78 317 GLU A N 1
ATOM 2514 C CA . GLU A 1 317 ? 1.628 21.768 1.295 1.00 61.78 317 GLU A CA 1
ATOM 2515 C C . GLU A 1 317 ? 1.149 20.314 1.168 1.00 61.78 317 GLU A C 1
ATOM 2517 O O . GLU A 1 317 ? -0.047 20.039 1.085 1.00 61.78 317 GLU A O 1
ATOM 2522 N N . THR A 1 318 ? 2.098 19.382 1.127 1.00 63.44 318 THR A N 1
ATOM 2523 C CA . THR A 1 318 ? 1.857 17.940 1.120 1.00 63.44 318 THR A CA 1
ATOM 2524 C C . THR A 1 318 ? 2.543 17.318 2.328 1.00 63.44 318 THR A C 1
ATOM 2526 O O . THR A 1 318 ? 3.533 17.841 2.834 1.00 63.44 318 THR A O 1
ATOM 2529 N N . LYS A 1 319 ? 1.998 16.206 2.822 1.00 69.00 319 LYS A N 1
ATOM 2530 C CA . LYS A 1 319 ? 2.544 15.480 3.978 1.00 69.00 319 LYS A CA 1
ATOM 2531 C C . LYS A 1 319 ? 3.694 14.537 3.617 1.00 69.00 319 LYS A C 1
ATOM 2533 O O . LYS A 1 319 ? 4.261 13.916 4.510 1.00 69.00 319 LYS A O 1
ATOM 2538 N N . PHE A 1 320 ? 3.985 14.367 2.329 1.00 68.62 320 PHE A N 1
ATOM 2539 C CA . PHE A 1 320 ? 5.056 13.501 1.841 1.00 68.62 320 PHE A CA 1
ATOM 2540 C C . PHE A 1 320 ? 6.239 14.361 1.440 1.00 68.62 320 PHE A C 1
ATOM 2542 O O . PHE A 1 320 ? 6.012 15.292 0.685 1.00 68.62 320 PHE A O 1
ATOM 2549 N N . ASP A 1 321 ? 7.462 14.021 1.852 1.00 71.81 321 ASP A N 1
ATOM 2550 C CA . ASP A 1 321 ? 8.687 14.767 1.494 1.00 71.81 321 ASP A CA 1
ATOM 2551 C C . ASP A 1 321 ? 9.229 14.400 0.095 1.00 71.81 321 ASP A C 1
ATOM 2553 O O . ASP A 1 321 ? 10.034 15.116 -0.509 1.00 71.81 321 ASP A O 1
ATOM 2557 N N . ARG A 1 322 ? 8.824 13.234 -0.424 1.00 77.50 322 ARG A N 1
ATOM 2558 C CA . ARG A 1 322 ? 9.295 12.652 -1.686 1.00 77.50 322 ARG A CA 1
ATOM 2559 C C . ARG A 1 322 ? 8.182 11.860 -2.354 1.00 77.50 322 ARG A C 1
ATOM 2561 O O . ARG A 1 322 ? 7.376 11.219 -1.685 1.00 77.50 322 ARG A O 1
ATOM 2568 N N . ILE A 1 323 ? 8.159 11.900 -3.681 1.00 79.12 323 ILE A N 1
ATOM 2569 C CA . ILE A 1 323 ? 7.124 11.274 -4.501 1.00 79.12 323 ILE A CA 1
ATOM 2570 C C . ILE A 1 323 ? 7.765 10.471 -5.637 1.00 79.12 323 ILE A C 1
ATOM 2572 O O . ILE A 1 323 ? 8.764 10.892 -6.220 1.00 79.12 323 ILE A O 1
ATOM 2576 N N . CYS A 1 324 ? 7.149 9.338 -5.984 1.00 86.81 324 CYS A N 1
ATOM 2577 C CA . CYS A 1 324 ? 7.388 8.581 -7.205 1.00 86.81 324 CYS A CA 1
ATOM 2578 C C . CYS A 1 324 ? 6.123 8.533 -8.069 1.00 86.81 324 CYS A C 1
ATOM 2580 O O . CYS A 1 324 ? 5.048 8.118 -7.633 1.00 86.81 324 CYS A O 1
ATOM 2582 N N . VAL A 1 325 ? 6.268 8.903 -9.340 1.00 88.56 325 VAL A N 1
ATOM 2583 C CA . VAL A 1 325 ? 5.250 8.686 -10.368 1.00 88.56 325 VAL A CA 1
ATOM 2584 C C . VAL A 1 325 ? 5.782 7.614 -11.313 1.00 88.56 325 VAL A C 1
ATOM 2586 O O . VAL A 1 325 ? 6.828 7.780 -11.944 1.00 88.56 325 VAL A O 1
ATOM 2589 N N . ARG A 1 326 ? 5.063 6.494 -11.422 1.00 92.19 326 ARG A N 1
ATOM 2590 C CA . ARG A 1 326 ? 5.395 5.387 -12.332 1.00 92.19 326 ARG A CA 1
ATOM 2591 C C . ARG A 1 326 ? 4.335 5.196 -13.403 1.00 92.19 326 ARG A C 1
ATOM 2593 O O . ARG A 1 326 ? 3.206 5.680 -13.275 1.00 92.19 326 ARG A O 1
ATOM 2600 N N . THR A 1 327 ? 4.700 4.499 -14.470 1.00 93.44 327 THR A N 1
ATOM 2601 C CA . THR A 1 327 ? 3.744 4.182 -15.529 1.00 93.44 327 THR A CA 1
ATOM 2602 C C . THR A 1 327 ? 2.620 3.293 -15.003 1.00 93.44 327 THR A C 1
ATOM 2604 O O . THR A 1 327 ? 2.836 2.468 -14.114 1.00 93.44 327 THR A O 1
ATOM 2607 N N . GLN A 1 328 ? 1.416 3.449 -15.558 1.00 90.44 328 GLN A N 1
ATOM 2608 C CA . GLN A 1 328 ? 0.277 2.589 -15.221 1.00 90.44 328 GLN A CA 1
ATOM 2609 C C . GLN A 1 328 ? 0.528 1.154 -15.689 1.00 90.44 328 GLN A C 1
ATOM 2611 O O . GLN A 1 328 ? 0.310 0.214 -14.932 1.00 90.44 328 GLN A O 1
ATOM 2616 N N . GLN A 1 329 ? 1.040 0.998 -16.914 1.00 94.12 329 GLN A N 1
ATOM 2617 C CA . GLN A 1 329 ? 1.343 -0.313 -17.478 1.00 94.12 329 GLN A CA 1
ATOM 2618 C C . GLN A 1 329 ? 2.789 -0.725 -17.227 1.00 94.12 329 GLN A C 1
ATOM 2620 O O . GLN A 1 329 ? 3.697 0.115 -17.250 1.00 94.12 329 GLN A O 1
ATOM 2625 N N . SER A 1 330 ? 2.998 -2.026 -17.034 1.00 95.19 330 SER A N 1
ATOM 2626 C CA . SER A 1 330 ? 4.333 -2.618 -16.903 1.00 95.19 330 SER A CA 1
ATOM 2627 C C . SER A 1 330 ? 5.031 -2.801 -18.252 1.00 95.19 330 SER A C 1
ATOM 2629 O O . SER A 1 330 ? 4.405 -2.812 -19.312 1.00 95.19 330 SER A O 1
ATOM 2631 N N . ILE A 1 331 ? 6.356 -2.967 -18.219 1.00 95.19 331 ILE A N 1
ATOM 2632 C CA . ILE A 1 331 ? 7.122 -3.434 -19.380 1.00 95.19 331 ILE A CA 1
ATOM 2633 C C . ILE A 1 331 ? 6.624 -4.840 -19.748 1.00 95.19 331 ILE A C 1
ATOM 2635 O O . ILE A 1 331 ? 6.641 -5.710 -18.874 1.00 95.19 331 ILE A O 1
ATOM 2639 N N . PRO A 1 332 ? 6.229 -5.102 -21.008 1.00 93.69 332 PRO A N 1
ATOM 2640 C CA . PRO A 1 332 ? 5.786 -6.422 -21.435 1.00 93.69 332 PRO A CA 1
ATOM 2641 C C . PRO A 1 332 ? 6.773 -7.539 -21.082 1.00 93.69 332 PRO A C 1
ATOM 2643 O O . PRO A 1 332 ? 7.993 -7.356 -21.132 1.00 93.69 332 PRO A O 1
ATOM 2646 N N . PRO A 1 333 ? 6.278 -8.744 -20.770 1.00 89.38 333 PRO A N 1
ATOM 2647 C CA . PRO A 1 333 ? 7.126 -9.829 -20.309 1.00 89.38 333 PRO A CA 1
ATOM 2648 C C . PRO A 1 333 ? 7.975 -10.423 -21.441 1.00 89.38 333 PRO A C 1
ATOM 2650 O O . PRO A 1 333 ? 8.918 -11.156 -21.141 1.00 89.38 333 PRO A O 1
ATOM 2653 N N . ASP A 1 334 ? 7.667 -10.128 -22.703 1.00 88.62 334 ASP A N 1
ATOM 2654 C CA . ASP A 1 334 ? 8.383 -10.563 -23.904 1.00 88.62 334 ASP A CA 1
ATOM 2655 C C . ASP A 1 334 ? 9.382 -9.533 -24.456 1.00 88.62 334 ASP A C 1
ATOM 2657 O O . ASP A 1 334 ? 10.193 -9.893 -25.310 1.00 88.62 334 ASP A O 1
ATOM 2661 N N . ASP A 1 335 ? 9.390 -8.301 -23.942 1.00 90.62 335 ASP A N 1
ATOM 2662 C CA . ASP A 1 335 ? 10.421 -7.322 -24.284 1.00 90.62 335 ASP A CA 1
ATOM 2663 C C . ASP A 1 335 ? 11.776 -7.778 -23.723 1.00 90.62 335 ASP A C 1
ATOM 2665 O O . ASP A 1 335 ? 11.911 -8.065 -22.530 1.00 90.62 335 ASP A O 1
ATOM 2669 N N . GLU A 1 336 ? 12.802 -7.851 -24.581 1.00 91.00 336 GLU A N 1
ATOM 2670 C CA . GLU A 1 336 ? 14.178 -8.149 -24.151 1.00 91.00 336 GLU A CA 1
ATOM 2671 C C . GLU A 1 336 ? 14.877 -6.899 -23.602 1.00 91.00 336 GLU A C 1
ATOM 2673 O O . GLU A 1 336 ? 15.639 -6.990 -22.637 1.00 91.00 336 GLU A O 1
ATOM 2678 N N . TYR A 1 337 ? 14.581 -5.736 -24.181 1.00 92.19 337 TYR A N 1
ATOM 2679 C CA . TYR A 1 337 ? 15.124 -4.441 -23.795 1.00 92.19 337 TYR A CA 1
ATOM 2680 C C . TYR A 1 337 ? 13.997 -3.421 -23.696 1.00 92.19 337 TYR A C 1
ATOM 2682 O O . TYR A 1 337 ? 13.114 -3.391 -24.551 1.00 92.19 337 TYR A O 1
ATOM 2690 N N . PHE A 1 338 ? 14.061 -2.573 -22.676 1.00 94.81 338 PHE A N 1
ATOM 2691 C CA . PHE A 1 338 ? 13.213 -1.395 -22.560 1.00 94.81 338 PHE A CA 1
ATOM 2692 C C . PHE A 1 338 ? 14.086 -0.180 -22.256 1.00 94.81 338 PHE A C 1
ATOM 2694 O O . PHE A 1 338 ? 15.008 -0.271 -21.445 1.00 94.81 338 PHE A O 1
ATOM 2701 N N . TYR A 1 339 ? 13.812 0.939 -22.919 1.00 96.25 339 TYR A N 1
ATOM 2702 C CA . TYR A 1 339 ? 14.539 2.192 -22.758 1.00 96.25 339 TYR A CA 1
ATOM 2703 C C . TYR A 1 339 ? 13.568 3.365 -22.862 1.00 96.25 339 TYR A C 1
ATOM 2705 O O . TYR A 1 339 ? 12.666 3.355 -23.700 1.00 96.25 339 TYR A O 1
ATOM 2713 N N . PHE A 1 340 ? 13.758 4.370 -22.012 1.00 96.38 340 PHE A N 1
ATOM 2714 C CA . PHE A 1 340 ? 13.002 5.616 -22.060 1.00 96.38 340 PHE A CA 1
ATOM 2715 C C . PHE A 1 340 ? 13.896 6.803 -21.707 1.00 96.38 340 PHE A C 1
ATOM 2717 O O . PHE A 1 340 ? 14.915 6.638 -21.029 1.00 96.38 340 PHE A O 1
ATOM 2724 N N . GLU A 1 341 ? 13.494 7.990 -22.160 1.00 96.75 341 GLU A N 1
ATOM 2725 C CA . GLU A 1 341 ? 14.181 9.255 -21.892 1.00 96.75 341 GLU A CA 1
ATOM 2726 C C . GLU A 1 341 ? 13.253 10.248 -21.192 1.00 96.75 341 GLU A C 1
ATOM 2728 O O . GLU A 1 341 ? 12.046 10.288 -21.433 1.00 96.75 341 GLU A O 1
ATOM 2733 N N . VAL A 1 342 ? 13.839 11.073 -20.334 1.00 96.12 342 VAL A N 1
ATOM 2734 C CA . VAL A 1 342 ? 13.200 12.160 -19.604 1.00 96.12 342 VAL A CA 1
ATOM 2735 C C . VAL A 1 342 ? 13.959 13.440 -19.926 1.00 96.12 342 VAL A C 1
ATOM 2737 O O . VAL A 1 342 ? 15.144 13.574 -19.629 1.00 96.12 342 VAL A O 1
ATOM 2740 N N . HIS A 1 343 ? 13.264 14.376 -20.557 1.00 95.06 343 HIS A N 1
ATOM 2741 C CA . HIS A 1 343 ? 13.744 15.713 -20.868 1.00 95.06 343 HIS A CA 1
ATOM 2742 C C . HIS A 1 343 ? 13.318 16.640 -19.736 1.00 95.06 343 HIS A C 1
ATOM 2744 O O . HIS A 1 343 ? 12.120 16.812 -19.489 1.00 95.06 343 HIS A O 1
ATOM 2750 N N . ILE A 1 344 ? 14.290 17.241 -19.060 1.00 92.06 344 ILE A N 1
ATOM 2751 C CA . ILE A 1 344 ? 14.035 18.099 -17.907 1.00 92.06 344 ILE A CA 1
ATOM 2752 C C . ILE A 1 344 ? 13.801 19.524 -18.407 1.00 92.06 344 ILE A C 1
ATOM 2754 O O . ILE A 1 344 ? 14.744 20.200 -18.795 1.00 92.06 344 ILE A O 1
ATOM 2758 N N . LEU A 1 345 ? 12.546 19.975 -18.439 1.00 91.00 345 LEU A N 1
ATOM 2759 C CA . LEU A 1 345 ? 12.181 21.303 -18.956 1.00 91.00 345 LEU A CA 1
ATOM 2760 C C . LEU A 1 345 ? 12.231 22.372 -17.859 1.00 91.00 345 LEU A C 1
ATOM 2762 O O . LEU A 1 345 ? 12.577 23.519 -18.123 1.00 91.00 345 LEU A O 1
ATOM 2766 N N . ALA A 1 346 ? 11.909 21.986 -16.628 1.00 86.44 346 ALA A N 1
ATOM 2767 C CA . ALA A 1 346 ? 12.163 22.755 -15.421 1.00 86.44 346 ALA A CA 1
ATOM 2768 C C . ALA A 1 346 ? 12.261 21.799 -14.228 1.00 86.44 346 ALA A C 1
ATOM 2770 O O . ALA A 1 346 ? 11.488 20.846 -14.128 1.00 86.44 346 ALA A O 1
ATOM 2771 N N . HIS A 1 347 ? 13.188 22.059 -13.311 1.00 77.81 347 HIS A N 1
ATOM 2772 C CA . HIS A 1 347 ? 13.205 21.424 -11.996 1.00 77.81 347 HIS A CA 1
ATOM 2773 C C . HIS A 1 347 ? 13.735 22.421 -10.946 1.00 77.81 347 HIS A C 1
ATOM 2775 O O . HIS A 1 347 ? 14.458 23.358 -11.305 1.00 77.81 347 HIS A O 1
ATOM 2781 N N . PRO A 1 348 ? 13.368 22.273 -9.663 1.00 67.38 348 PRO A N 1
ATOM 2782 C CA . PRO A 1 348 ? 13.833 23.169 -8.610 1.00 67.38 348 PRO A CA 1
ATOM 2783 C C . PRO A 1 348 ? 15.355 23.106 -8.393 1.00 67.38 348 PRO A C 1
ATOM 2785 O O . PRO A 1 348 ? 15.999 22.069 -8.557 1.00 67.38 348 PRO A O 1
ATOM 2788 N N . ASN A 1 349 ? 15.956 24.233 -7.998 1.00 57.44 349 ASN A N 1
ATOM 2789 C CA . ASN A 1 349 ? 17.393 24.297 -7.721 1.00 57.44 349 ASN A CA 1
ATOM 2790 C C . ASN A 1 349 ? 17.744 23.416 -6.511 1.00 57.44 349 ASN A C 1
ATOM 2792 O O . ASN A 1 349 ? 17.194 23.611 -5.432 1.00 57.44 349 ASN A O 1
ATOM 2796 N N . GLY A 1 350 ? 18.690 22.486 -6.687 1.00 60.28 350 GLY A N 1
ATOM 2797 C CA . GLY A 1 350 ? 19.152 21.572 -5.631 1.00 60.28 350 GLY A CA 1
ATOM 2798 C C . GLY A 1 350 ? 18.311 20.304 -5.445 1.00 60.28 350 GLY A C 1
ATOM 2799 O O . GLY A 1 350 ? 18.488 19.612 -4.449 1.00 60.28 350 GLY A O 1
ATOM 2800 N N . SER A 1 351 ? 17.392 19.997 -6.365 1.00 61.59 351 SER A N 1
ATOM 2801 C CA . SER A 1 351 ? 16.363 18.983 -6.138 1.00 61.59 351 SER A CA 1
ATOM 2802 C C . SER A 1 351 ? 16.807 17.557 -6.470 1.00 61.59 351 SER A C 1
ATOM 2804 O O . SER A 1 351 ? 17.168 17.273 -7.614 1.00 61.59 351 SER A O 1
ATOM 2806 N N . TYR A 1 352 ? 16.658 16.664 -5.493 1.00 76.88 352 TYR A N 1
ATOM 2807 C CA . TYR A 1 352 ? 16.627 15.209 -5.633 1.00 76.88 352 TYR A CA 1
ATOM 2808 C C . TYR A 1 352 ? 15.647 14.802 -6.742 1.00 76.88 352 TYR A C 1
ATOM 2810 O O . TYR A 1 352 ? 14.450 14.678 -6.504 1.00 76.88 352 TYR A O 1
ATOM 2818 N N . PHE A 1 353 ? 16.135 14.627 -7.967 1.00 87.75 353 PHE A N 1
ATOM 2819 C CA . PHE A 1 353 ? 15.365 14.046 -9.064 1.00 87.75 353 PHE A CA 1
ATOM 2820 C C . PHE A 1 353 ? 15.931 12.672 -9.374 1.00 87.75 353 PHE A C 1
ATOM 2822 O O . PHE A 1 353 ? 17.147 12.488 -9.348 1.00 87.75 353 PHE A O 1
ATOM 2829 N N . ALA A 1 354 ? 15.059 11.714 -9.651 1.00 92.75 354 ALA A N 1
ATOM 2830 C CA . ALA A 1 354 ? 15.435 10.338 -9.911 1.00 92.75 354 ALA A CA 1
ATOM 2831 C C . ALA A 1 354 ? 14.709 9.832 -11.153 1.00 92.75 354 ALA A C 1
ATOM 2833 O O . ALA A 1 354 ? 13.492 9.951 -11.268 1.00 92.75 354 ALA A O 1
ATOM 2834 N N . VAL A 1 355 ? 15.444 9.212 -12.072 1.00 96.12 355 VAL A N 1
ATOM 2835 C CA . VAL A 1 355 ? 14.868 8.504 -13.222 1.00 96.12 355 VAL A CA 1
ATOM 2836 C C . VAL A 1 355 ? 15.270 7.048 -13.122 1.00 96.12 355 VAL A C 1
ATOM 2838 O O . VAL A 1 355 ? 16.444 6.745 -12.909 1.00 96.12 355 VAL A O 1
ATOM 2841 N N . GLY A 1 356 ? 14.314 6.136 -13.257 1.00 96.94 356 GLY A N 1
ATOM 2842 C CA . GLY A 1 356 ? 14.619 4.726 -13.077 1.00 96.94 356 GLY A CA 1
ATOM 2843 C C . GLY A 1 356 ? 13.425 3.811 -13.242 1.00 96.94 356 GLY A C 1
ATOM 2844 O O . GLY A 1 356 ? 12.545 4.053 -14.071 1.00 96.94 356 GLY A O 1
ATOM 2845 N N . TYR A 1 357 ? 13.427 2.735 -12.463 1.00 96.75 357 TYR A N 1
ATOM 2846 C CA . TYR A 1 35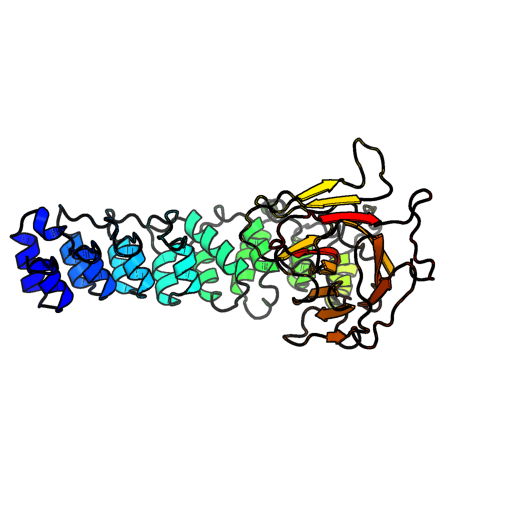7 ? 12.383 1.726 -12.494 1.00 96.75 357 TYR A CA 1
ATOM 2847 C C . TYR A 1 357 ? 11.997 1.271 -11.091 1.00 96.75 357 TYR A C 1
ATOM 2849 O O . TYR A 1 357 ? 12.838 1.151 -10.198 1.00 96.75 357 TYR A O 1
ATOM 2857 N N . THR A 1 358 ? 10.726 0.922 -10.937 1.00 93.75 358 THR A N 1
ATOM 2858 C CA . THR A 1 358 ? 10.168 0.288 -9.741 1.00 93.75 358 THR A CA 1
ATOM 2859 C C . THR A 1 358 ? 9.469 -1.015 -10.103 1.00 93.75 358 THR A C 1
ATOM 2861 O O . THR A 1 358 ? 8.996 -1.208 -11.226 1.00 93.75 358 THR A O 1
ATOM 2864 N N . GLN A 1 359 ? 9.412 -1.943 -9.156 1.00 90.31 359 GLN A N 1
ATOM 2865 C CA . GLN A 1 359 ? 8.545 -3.114 -9.224 1.00 90.31 359 GLN A CA 1
ATOM 2866 C C . GLN A 1 359 ? 7.194 -2.827 -8.553 1.00 90.31 359 GLN A C 1
ATOM 2868 O O . GLN A 1 359 ? 7.040 -1.839 -7.840 1.00 90.31 359 GLN A O 1
ATOM 2873 N N . VAL A 1 360 ? 6.198 -3.680 -8.814 1.00 84.25 360 VAL A N 1
ATOM 2874 C CA . VAL A 1 360 ? 4.785 -3.445 -8.445 1.00 84.25 360 VAL A CA 1
ATOM 2875 C C . VAL A 1 360 ? 4.548 -3.138 -6.959 1.00 84.25 360 VAL A C 1
ATOM 2877 O O . VAL A 1 360 ? 3.647 -2.369 -6.647 1.00 84.25 360 VAL A O 1
ATOM 2880 N N . GLN A 1 361 ? 5.349 -3.718 -6.066 1.00 78.81 361 GLN A N 1
ATOM 2881 C CA . GLN A 1 361 ? 5.209 -3.604 -4.613 1.00 78.81 361 GLN A CA 1
ATOM 2882 C C . GLN A 1 361 ? 5.804 -2.322 -4.016 1.00 78.81 361 GLN A C 1
ATOM 2884 O O . GLN A 1 361 ? 5.599 -2.067 -2.835 1.00 78.81 361 GLN A O 1
ATOM 2889 N N . VAL A 1 362 ? 6.560 -1.545 -4.798 1.00 82.44 362 VAL A N 1
ATOM 2890 C CA . VAL A 1 362 ? 7.122 -0.269 -4.337 1.00 82.44 362 VAL A CA 1
ATOM 2891 C C . VAL A 1 362 ? 5.984 0.737 -4.175 1.00 82.44 362 VAL A C 1
ATOM 2893 O O . VAL A 1 362 ? 5.213 0.950 -5.122 1.00 82.44 362 VAL A O 1
ATOM 2896 N N . ALA A 1 363 ? 5.869 1.344 -2.992 1.00 80.62 363 ALA A N 1
ATOM 2897 C CA . ALA A 1 363 ? 4.807 2.295 -2.712 1.00 80.62 363 ALA A CA 1
ATOM 2898 C C . ALA A 1 363 ? 5.033 3.595 -3.494 1.00 80.62 363 ALA A C 1
ATOM 2900 O O . ALA A 1 363 ? 6.149 3.959 -3.860 1.00 80.62 363 ALA A O 1
ATOM 2901 N N . ALA A 1 364 ? 3.954 4.317 -3.781 1.00 77.06 364 ALA A N 1
ATOM 2902 C CA . ALA A 1 364 ? 4.050 5.543 -4.566 1.00 77.06 364 ALA A CA 1
ATOM 2903 C C . ALA A 1 364 ? 4.879 6.641 -3.877 1.00 77.06 364 ALA A C 1
ATOM 2905 O O . ALA A 1 364 ? 5.521 7.444 -4.548 1.00 77.06 364 ALA A O 1
ATOM 2906 N N . ASN A 1 365 ? 4.853 6.693 -2.547 1.00 76.62 365 ASN A N 1
ATOM 2907 C CA . ASN A 1 365 ? 5.602 7.642 -1.722 1.00 76.62 365 ASN A CA 1
ATOM 2908 C C . ASN A 1 365 ? 7.055 7.207 -1.464 1.00 76.62 365 ASN A C 1
ATOM 2910 O O . ASN A 1 365 ? 7.796 7.938 -0.809 1.00 76.62 365 ASN A O 1
ATOM 2914 N N . ASP A 1 366 ? 7.480 6.055 -1.985 1.00 83.94 366 ASP A N 1
ATOM 2915 C CA . ASP A 1 366 ? 8.865 5.622 -1.886 1.00 83.94 366 ASP A CA 1
ATOM 2916 C C . ASP A 1 366 ? 9.715 6.252 -2.988 1.00 83.94 366 ASP A C 1
ATOM 2918 O O . ASP A 1 366 ? 9.390 6.203 -4.178 1.00 83.94 366 ASP A O 1
ATOM 2922 N N . TYR A 1 367 ? 10.858 6.814 -2.605 1.00 87.81 367 TYR A N 1
ATOM 2923 C CA . TYR A 1 367 ? 11.751 7.453 -3.560 1.00 87.81 367 TYR A CA 1
ATOM 2924 C C . TYR A 1 367 ? 12.566 6.406 -4.354 1.00 87.81 367 TYR A C 1
ATOM 2926 O O . TYR A 1 367 ? 13.248 5.577 -3.740 1.00 87.81 367 TYR A O 1
ATOM 2934 N N . PRO A 1 368 ? 12.548 6.422 -5.704 1.00 91.50 368 PRO A N 1
ATOM 2935 C CA . PRO A 1 368 ? 13.201 5.396 -6.516 1.00 91.50 368 PRO A CA 1
ATOM 2936 C C . PRO A 1 368 ? 14.702 5.270 -6.241 1.00 91.50 368 PRO A C 1
ATOM 2938 O O . PRO A 1 368 ? 15.424 6.264 -6.181 1.00 91.50 368 PRO A O 1
ATOM 2941 N N . GLY A 1 369 ? 15.183 4.035 -6.115 1.00 89.75 369 GLY A N 1
ATOM 2942 C CA . GLY A 1 369 ? 16.573 3.716 -5.781 1.00 89.75 369 GLY A CA 1
ATOM 2943 C C . GLY A 1 369 ? 16.870 3.678 -4.280 1.00 89.75 369 GLY A C 1
ATOM 2944 O O . GLY A 1 369 ? 17.897 3.133 -3.901 1.00 89.75 369 GLY A O 1
ATOM 2945 N N . MET A 1 370 ? 15.969 4.172 -3.425 1.00 86.75 370 MET A N 1
ATOM 2946 C CA . MET A 1 370 ? 16.147 4.176 -1.963 1.00 86.75 370 MET A CA 1
ATOM 2947 C C . MET A 1 370 ? 15.319 3.101 -1.248 1.00 86.75 370 MET A C 1
ATOM 2949 O O . MET A 1 370 ? 15.265 3.086 -0.020 1.00 86.75 370 MET A O 1
ATOM 2953 N N . VAL A 1 371 ? 14.648 2.233 -2.009 1.00 85.62 371 VAL A N 1
ATOM 2954 C CA . VAL A 1 371 ? 13.790 1.167 -1.484 1.00 85.62 371 VAL A CA 1
ATOM 2955 C C . VAL A 1 371 ? 13.931 -0.126 -2.273 1.00 85.62 371 VAL A C 1
ATOM 2957 O O . VAL A 1 371 ? 14.254 -0.129 -3.469 1.00 85.62 371 VAL A O 1
ATOM 2960 N N . GLU A 1 372 ? 13.616 -1.237 -1.613 1.00 87.31 372 GLU A N 1
ATOM 2961 C CA . GLU A 1 372 ? 13.712 -2.564 -2.198 1.00 87.31 372 GLU A CA 1
ATOM 2962 C C . GLU A 1 372 ? 12.741 -2.752 -3.374 1.00 87.31 372 GLU A C 1
ATOM 2964 O O . GLU A 1 372 ? 11.551 -2.453 -3.312 1.00 87.31 372 GLU A O 1
ATOM 2969 N N . GLY A 1 373 ? 13.257 -3.290 -4.476 1.00 89.50 373 GLY A N 1
ATOM 2970 C CA . GLY A 1 373 ? 12.528 -3.435 -5.731 1.00 89.50 373 GLY A CA 1
ATOM 2971 C C . GLY A 1 373 ? 12.567 -2.201 -6.625 1.00 89.50 373 GLY A C 1
ATOM 2972 O O . GLY A 1 373 ? 11.768 -2.108 -7.559 1.00 89.50 373 GLY A O 1
ATOM 2973 N N . SER A 1 374 ? 13.495 -1.273 -6.387 1.00 94.00 374 SER A N 1
ATOM 2974 C CA . SER A 1 374 ? 13.673 -0.079 -7.209 1.00 94.00 374 SER A CA 1
ATOM 2975 C C . SER A 1 374 ? 15.138 0.195 -7.540 1.00 94.00 374 SER A C 1
ATOM 2977 O O . SER A 1 374 ? 16.059 -0.210 -6.828 1.00 94.00 374 SER A O 1
ATOM 2979 N N . TRP A 1 375 ? 15.361 0.885 -8.653 1.00 95.94 375 TRP A N 1
ATOM 2980 C CA . TRP A 1 375 ? 16.653 1.486 -8.956 1.00 95.94 375 TRP A CA 1
ATOM 2981 C C . TRP A 1 375 ? 16.460 2.811 -9.672 1.00 95.94 375 TRP A C 1
ATOM 2983 O O . TRP A 1 375 ? 15.491 2.972 -10.417 1.00 95.94 375 TRP A O 1
ATOM 2993 N N . ALA A 1 376 ? 17.380 3.750 -9.474 1.00 96.06 376 ALA A N 1
ATOM 2994 C CA . ALA A 1 376 ? 17.333 5.026 -10.164 1.00 96.06 376 ALA A CA 1
ATOM 2995 C C . ALA A 1 376 ? 18.693 5.703 -10.286 1.00 96.06 376 ALA A C 1
ATOM 2997 O O . ALA A 1 376 ? 19.606 5.478 -9.495 1.00 96.06 376 ALA A O 1
ATOM 2998 N N . TYR A 1 377 ? 18.785 6.558 -11.298 1.00 95.75 377 TYR A N 1
ATOM 2999 C CA . TYR A 1 377 ? 19.858 7.515 -11.487 1.00 95.75 377 TYR A CA 1
ATOM 3000 C C . TYR A 1 377 ? 19.427 8.876 -10.931 1.00 95.75 377 TYR A C 1
ATOM 3002 O O . TYR A 1 377 ? 18.451 9.463 -11.410 1.00 95.75 377 TYR A O 1
ATOM 3010 N N . HIS A 1 378 ? 20.134 9.351 -9.911 1.00 93.50 378 HIS A N 1
ATOM 3011 C CA . HIS A 1 378 ? 19.844 10.573 -9.166 1.00 93.50 378 HIS A CA 1
ATOM 3012 C C . HIS A 1 378 ? 20.607 11.769 -9.745 1.00 93.50 378 HIS A C 1
ATOM 3014 O O . HIS A 1 378 ? 21.758 11.658 -10.172 1.00 93.50 378 HIS A O 1
ATOM 3020 N N . GLY A 1 379 ? 19.930 12.912 -9.827 1.00 90.06 379 GLY A N 1
ATOM 3021 C CA . GLY A 1 379 ? 20.443 14.111 -10.493 1.00 90.06 379 GLY A CA 1
ATOM 3022 C C . GLY A 1 379 ? 21.319 14.995 -9.622 1.00 90.06 379 GLY A C 1
ATOM 3023 O O . GLY A 1 379 ? 22.177 15.705 -10.144 1.00 90.06 379 GLY A O 1
ATOM 3024 N N . ASP A 1 380 ? 21.121 14.953 -8.308 1.00 86.56 380 ASP A N 1
ATOM 3025 C CA . ASP A 1 380 ? 21.778 15.820 -7.334 1.00 86.56 380 ASP A CA 1
ATOM 3026 C C . ASP A 1 380 ? 23.222 15.402 -7.041 1.00 86.56 380 ASP A C 1
ATOM 3028 O O . ASP A 1 380 ? 24.077 16.265 -6.814 1.00 86.56 380 ASP A O 1
ATOM 3032 N N . ASP A 1 381 ? 23.526 14.109 -7.109 1.00 88.44 381 ASP A N 1
ATOM 3033 C CA . ASP A 1 381 ? 24.839 13.527 -6.818 1.00 88.44 381 ASP A CA 1
ATOM 3034 C C . ASP A 1 381 ? 25.421 12.700 -7.980 1.00 88.44 381 ASP A C 1
ATOM 3036 O O . ASP A 1 381 ? 26.599 12.334 -7.949 1.00 88.44 381 ASP A O 1
ATOM 3040 N N . GLY A 1 382 ? 24.629 12.446 -9.025 1.00 90.94 382 GLY A N 1
ATOM 3041 C CA . GLY A 1 382 ? 25.005 11.584 -10.141 1.00 90.94 382 GLY A CA 1
ATOM 3042 C C . GLY A 1 382 ? 24.993 10.087 -9.798 1.00 90.94 382 GLY A C 1
ATOM 3043 O O . GLY A 1 382 ? 25.538 9.278 -10.554 1.00 90.94 382 GLY A O 1
ATOM 3044 N N . GLY A 1 383 ? 24.412 9.717 -8.658 1.00 92.50 383 GLY A N 1
ATOM 3045 C CA . GLY A 1 383 ? 24.403 8.372 -8.110 1.00 92.50 383 GLY A CA 1
ATOM 3046 C C . GLY A 1 383 ? 23.452 7.434 -8.844 1.00 92.50 383 GLY A C 1
ATOM 3047 O O . GLY A 1 383 ? 22.342 7.786 -9.234 1.00 92.50 383 GLY A O 1
ATOM 3048 N N . LEU A 1 384 ? 23.900 6.203 -9.048 1.00 94.94 384 LEU A N 1
ATOM 3049 C CA . LEU A 1 384 ? 23.107 5.070 -9.483 1.00 94.94 384 LEU A CA 1
ATOM 3050 C C . LEU A 1 384 ? 22.852 4.189 -8.263 1.00 94.94 384 LEU A C 1
ATOM 3052 O O . LEU A 1 384 ? 23.761 3.510 -7.781 1.00 94.94 384 LEU A O 1
ATOM 3056 N N . PHE A 1 385 ? 21.608 4.204 -7.804 1.00 93.88 385 PHE A N 1
ATOM 3057 C CA . PHE A 1 385 ? 21.151 3.457 -6.643 1.00 93.88 385 PHE A CA 1
ATOM 3058 C C . PHE A 1 385 ? 20.330 2.259 -7.099 1.00 93.88 385 PHE A C 1
ATOM 3060 O O . PHE A 1 385 ? 19.403 2.413 -7.897 1.00 93.88 385 PHE A O 1
ATOM 3067 N N . VAL A 1 386 ? 20.677 1.063 -6.626 1.00 93.25 386 VAL A N 1
ATOM 3068 C CA . VAL A 1 386 ? 20.082 -0.199 -7.074 1.00 93.25 386 VAL A CA 1
ATOM 3069 C C . VAL A 1 386 ? 19.782 -1.092 -5.877 1.00 93.25 386 VAL A C 1
ATOM 3071 O O . VAL A 1 386 ? 20.696 -1.533 -5.179 1.00 93.25 386 VAL A O 1
ATOM 3074 N N . GLN A 1 387 ? 18.507 -1.436 -5.693 1.00 89.31 387 GLN A N 1
ATOM 3075 C CA . GLN A 1 387 ? 18.081 -2.410 -4.694 1.00 89.31 387 GLN A CA 1
ATOM 3076 C C . GLN A 1 387 ? 16.992 -3.318 -5.276 1.00 89.31 387 GLN A C 1
ATOM 3078 O O . GLN A 1 387 ? 15.823 -2.958 -5.358 1.00 89.31 387 GLN A O 1
ATOM 3083 N N . ALA A 1 388 ? 17.364 -4.519 -5.715 1.00 81.06 388 ALA A N 1
ATOM 3084 C CA . ALA A 1 388 ? 16.408 -5.517 -6.208 1.00 81.06 388 ALA A CA 1
ATOM 3085 C C . ALA A 1 388 ? 15.726 -6.292 -5.064 1.00 81.06 388 ALA A C 1
ATOM 3087 O O . ALA A 1 388 ? 16.348 -6.538 -4.035 1.00 81.06 388 ALA A O 1
ATOM 3088 N N . LEU A 1 389 ? 14.491 -6.753 -5.299 1.00 76.88 389 LEU A N 1
ATOM 3089 C CA . LEU A 1 389 ? 13.734 -7.611 -4.378 1.00 76.88 389 LEU A CA 1
ATOM 3090 C C . LEU A 1 389 ? 14.458 -8.893 -3.946 1.00 76.88 389 LEU A C 1
ATOM 3092 O O . LEU A 1 389 ? 15.017 -9.625 -4.771 1.00 76.88 389 LEU A O 1
ATOM 3096 N N . GLY A 1 390 ? 14.285 -9.237 -2.670 1.00 67.31 390 GLY A N 1
ATOM 3097 C CA . GLY A 1 390 ? 14.750 -10.466 -2.038 1.00 67.31 390 GLY A CA 1
ATOM 3098 C C . GLY A 1 390 ? 16.232 -10.446 -1.666 1.00 67.31 390 GLY A C 1
ATOM 3099 O O . GLY A 1 390 ? 16.807 -11.519 -1.497 1.00 67.31 390 GLY A O 1
ATOM 3100 N N . GLN A 1 391 ? 16.850 -9.263 -1.582 1.00 63.44 391 GLN A N 1
ATOM 3101 C CA . GLN A 1 391 ? 18.278 -9.086 -1.267 1.00 63.44 391 GLN A CA 1
ATOM 3102 C C . GLN A 1 391 ? 18.518 -8.415 0.102 1.00 63.44 391 GLN A C 1
ATOM 31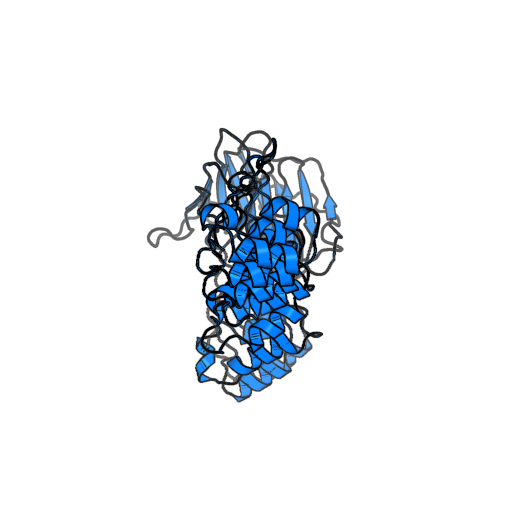04 O O . GLN A 1 391 ? 19.658 -8.118 0.459 1.00 63.44 391 GLN A O 1
ATOM 3109 N N . GLY A 1 392 ? 17.462 -8.209 0.900 1.00 62.69 392 GLY A N 1
ATOM 3110 C CA . GLY A 1 392 ? 17.559 -7.643 2.249 1.00 62.69 392 GLY A CA 1
ATOM 3111 C C . GLY A 1 392 ? 17.983 -6.169 2.250 1.00 62.69 392 GLY A C 1
ATOM 3112 O O . GLY A 1 392 ? 17.721 -5.432 1.302 1.00 62.69 392 GLY A O 1
ATOM 3113 N N . SER A 1 393 ? 18.667 -5.726 3.312 1.00 60.81 393 SER A N 1
ATOM 3114 C CA . SER A 1 393 ? 19.131 -4.335 3.468 1.00 60.81 393 SER A CA 1
ATOM 3115 C C . SER A 1 393 ? 20.364 -3.984 2.621 1.00 60.81 393 SER A C 1
ATOM 3117 O O . SER A 1 393 ? 20.937 -2.912 2.803 1.00 60.81 393 SER A O 1
ATOM 3119 N N . SER A 1 394 ? 20.827 -4.892 1.754 1.00 67.75 394 SER A N 1
ATOM 3120 C CA . SER A 1 394 ? 21.926 -4.612 0.830 1.00 67.75 394 SER A CA 1
ATOM 3121 C C . SER A 1 394 ? 21.433 -3.678 -0.270 1.00 67.75 394 SER A C 1
ATOM 3123 O O . SER A 1 394 ? 20.384 -3.935 -0.858 1.00 67.75 394 SER A O 1
ATOM 3125 N N . PHE A 1 395 ? 22.182 -2.618 -0.559 1.00 79.06 395 PHE A N 1
ATOM 3126 C CA . PHE A 1 395 ? 21.933 -1.730 -1.691 1.00 79.06 395 PHE A CA 1
ATOM 3127 C C . PHE A 1 395 ? 23.255 -1.413 -2.389 1.00 79.06 395 PHE A C 1
ATOM 3129 O O . PHE A 1 395 ? 24.309 -1.341 -1.752 1.00 79.06 395 PHE A O 1
ATOM 3136 N N . SER A 1 396 ? 23.204 -1.245 -3.710 1.00 81.62 396 SER A N 1
ATOM 3137 C CA . SER A 1 396 ? 24.356 -0.817 -4.498 1.00 81.62 396 SER A CA 1
ATOM 3138 C C . SER A 1 396 ? 24.241 0.666 -4.815 1.00 81.62 396 SER A C 1
ATOM 3140 O O . SER A 1 396 ? 23.256 1.094 -5.412 1.00 81.62 396 SER A O 1
ATOM 3142 N N . GLU A 1 397 ? 25.261 1.430 -4.442 1.00 89.00 397 GLU A N 1
ATOM 3143 C CA . GLU A 1 397 ? 25.403 2.845 -4.773 1.00 89.00 397 GLU A CA 1
ATOM 3144 C C . GLU A 1 397 ? 26.723 3.050 -5.518 1.00 89.00 397 GLU A C 1
ATOM 3146 O O . GLU A 1 397 ? 27.799 2.658 -5.051 1.00 89.00 397 GLU A O 1
ATOM 3151 N N . LYS A 1 398 ? 26.643 3.641 -6.710 1.00 90.38 398 LYS A N 1
ATOM 3152 C CA . LYS A 1 398 ? 27.808 3.986 -7.533 1.00 90.38 398 LYS A CA 1
ATOM 3153 C C . LYS A 1 398 ? 27.607 5.373 -8.114 1.00 90.38 398 LYS A C 1
ATOM 3155 O O . LYS A 1 398 ? 26.535 5.657 -8.626 1.00 90.38 398 LYS A O 1
ATOM 3160 N N . SER A 1 399 ? 28.631 6.215 -8.112 1.00 91.12 399 SER A N 1
ATOM 3161 C CA . SER A 1 399 ? 28.549 7.547 -8.714 1.00 91.12 399 SER A CA 1
ATOM 3162 C C . SER A 1 399 ? 29.833 7.877 -9.465 1.00 91.12 399 SER A C 1
ATOM 3164 O O . SER A 1 399 ? 30.933 7.545 -9.021 1.00 91.12 399 SER A O 1
ATOM 3166 N N . ASP A 1 400 ? 29.685 8.540 -10.608 1.00 87.88 400 ASP A N 1
ATOM 3167 C CA . ASP A 1 400 ? 30.754 9.252 -11.316 1.00 87.88 400 ASP A CA 1
ATOM 3168 C C . ASP A 1 400 ? 30.666 10.772 -11.121 1.00 87.88 400 ASP A C 1
ATOM 3170 O O . ASP A 1 400 ? 31.479 11.509 -11.675 1.00 87.88 400 ASP A O 1
ATOM 3174 N N . GLY A 1 401 ? 29.699 11.251 -10.332 1.00 88.38 401 GLY A N 1
ATOM 3175 C CA . GLY A 1 401 ? 29.432 12.672 -10.138 1.00 88.38 401 GLY A CA 1
ATOM 3176 C C . GLY A 1 401 ? 28.829 13.365 -11.362 1.00 88.38 401 GLY A C 1
ATOM 3177 O O . GLY A 1 401 ? 28.719 14.592 -11.357 1.00 88.38 401 GLY A O 1
ATOM 3178 N N . GLU A 1 402 ? 28.439 12.618 -12.402 1.00 92.00 402 GLU A N 1
ATOM 3179 C CA . GLU A 1 402 ? 27.736 13.161 -13.565 1.00 92.00 402 GLU A CA 1
ATOM 3180 C C . GLU A 1 402 ? 26.312 13.519 -13.136 1.00 92.00 402 GLU A C 1
ATOM 3182 O O . GLU A 1 402 ? 25.414 12.679 -13.108 1.00 92.00 402 GLU A O 1
ATOM 3187 N N . LYS A 1 403 ? 26.123 14.772 -12.737 1.00 93.06 403 LYS A N 1
ATOM 3188 C CA . LYS A 1 403 ? 24.832 15.340 -12.345 1.00 93.06 403 LYS A CA 1
ATOM 3189 C C . LYS A 1 40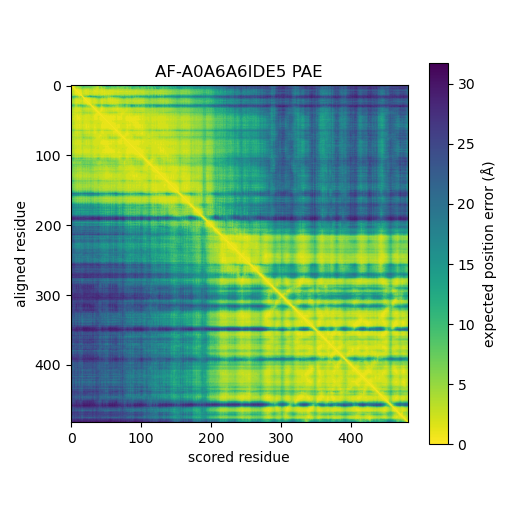3 ? 24.040 15.759 -13.573 1.00 93.06 403 LYS A C 1
ATOM 3191 O O . LYS A 1 403 ? 24.606 16.014 -14.636 1.00 93.06 403 LYS A O 1
ATOM 3196 N N . TYR A 1 404 ? 22.734 15.908 -13.410 1.00 91.06 404 TYR A N 1
ATOM 3197 C CA . TYR A 1 404 ? 21.877 16.446 -14.458 1.00 91.06 404 TYR A CA 1
ATOM 3198 C C . TYR A 1 404 ? 20.949 17.522 -13.909 1.00 91.06 404 TYR A C 1
ATOM 3200 O O . TYR A 1 404 ? 20.658 17.580 -12.718 1.00 91.06 404 TYR A O 1
ATOM 3208 N N . HIS A 1 405 ? 20.521 18.407 -14.800 1.00 88.88 405 HIS A N 1
ATOM 3209 C CA . HIS A 1 405 ? 19.762 19.606 -14.464 1.00 88.88 405 HIS A CA 1
ATOM 3210 C C . HIS A 1 405 ? 18.774 19.965 -15.584 1.00 88.88 405 HIS A C 1
ATOM 3212 O O . HIS A 1 405 ? 18.628 19.214 -16.549 1.00 88.88 405 HIS A O 1
ATOM 3218 N N . THR A 1 406 ? 18.122 21.126 -15.499 1.00 89.75 406 THR A N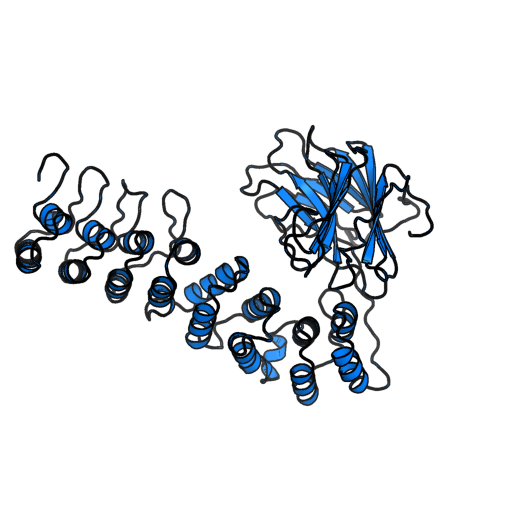 1
ATOM 3219 C CA . THR A 1 406 ? 17.277 21.679 -16.572 1.00 89.75 406 THR A CA 1
ATOM 3220 C C . THR A 1 406 ? 18.001 21.622 -17.919 1.00 89.75 406 THR A C 1
ATOM 3222 O O . THR A 1 406 ? 19.207 21.845 -17.984 1.00 89.75 406 THR A O 1
ATOM 3225 N N . ASP A 1 407 ? 17.275 21.282 -18.978 1.00 91.19 407 ASP A N 1
ATOM 3226 C CA . ASP A 1 407 ? 17.743 20.996 -20.341 1.00 91.19 407 ASP A CA 1
ATOM 3227 C C . ASP A 1 407 ? 18.495 19.667 -20.526 1.00 91.19 407 ASP A C 1
ATOM 3229 O O . ASP A 1 407 ? 18.822 19.299 -21.657 1.00 91.19 407 ASP A O 1
ATOM 3233 N N . SER A 1 408 ? 18.734 18.898 -19.459 1.00 94.31 408 SER A N 1
ATOM 3234 C CA . SER A 1 408 ? 19.315 17.559 -19.591 1.00 94.31 408 SER A CA 1
ATOM 3235 C C . SER A 1 408 ? 18.301 16.551 -20.136 1.00 94.31 408 SER A C 1
ATOM 3237 O O . SER A 1 408 ? 17.110 16.594 -19.816 1.00 94.31 408 SER A O 1
ATOM 3239 N N . VAL A 1 409 ? 18.804 15.593 -20.915 1.00 96.44 409 VAL A N 1
ATOM 3240 C CA . VAL A 1 409 ? 18.070 14.398 -21.347 1.00 96.44 409 VAL A CA 1
ATOM 3241 C C . VAL A 1 409 ? 18.652 13.190 -20.629 1.00 96.44 409 VAL A C 1
ATOM 3243 O O . VAL A 1 409 ? 19.776 12.763 -20.904 1.00 96.44 409 VAL A O 1
ATOM 3246 N N . VAL A 1 410 ? 17.885 12.648 -19.691 1.00 96.69 410 VAL A N 1
ATOM 3247 C CA . VAL A 1 410 ? 18.271 11.501 -18.869 1.00 96.69 410 VAL A CA 1
ATOM 3248 C C . VAL A 1 410 ? 17.558 10.273 -19.396 1.00 96.69 410 VAL A C 1
ATOM 3250 O O . VAL A 1 410 ? 16.349 10.299 -19.580 1.00 96.69 410 VAL A O 1
ATOM 3253 N N . GLY A 1 411 ? 18.279 9.183 -19.626 1.00 96.94 411 GLY A N 1
ATOM 3254 C CA . GLY A 1 411 ? 17.672 7.941 -20.092 1.00 96.94 411 GLY A CA 1
ATOM 3255 C C . GLY A 1 411 ? 18.066 6.756 -19.235 1.00 96.94 411 GLY A C 1
ATOM 3256 O O . GLY A 1 411 ? 19.175 6.691 -18.705 1.00 96.94 411 GLY A O 1
ATOM 3257 N N . CYS A 1 412 ? 17.146 5.810 -19.104 1.00 97.25 412 CYS A N 1
ATOM 3258 C CA . CYS A 1 412 ? 17.343 4.594 -18.330 1.00 97.25 412 CYS A CA 1
ATOM 3259 C C . CYS A 1 412 ? 16.933 3.397 -19.176 1.00 97.25 412 CYS A C 1
ATOM 3261 O O . CYS A 1 412 ? 15.805 3.317 -19.661 1.00 97.25 412 CYS A O 1
ATOM 3263 N N . GLY A 1 413 ? 17.847 2.449 -19.349 1.00 96.31 413 GLY A N 1
ATOM 3264 C CA . GLY A 1 413 ? 17.592 1.210 -20.066 1.00 96.31 413 GLY A CA 1
ATOM 3265 C C . GLY A 1 413 ? 17.672 0.003 -19.159 1.00 96.31 413 GLY A C 1
ATOM 3266 O O . GLY A 1 413 ? 18.421 -0.005 -18.184 1.00 96.31 413 GLY A O 1
ATOM 3267 N N . LEU A 1 414 ? 16.914 -1.029 -19.499 1.00 95.38 414 LEU A N 1
ATOM 3268 C CA . LEU A 1 414 ? 16.867 -2.279 -18.766 1.00 95.38 414 LEU A CA 1
ATOM 3269 C C . LEU A 1 414 ? 16.859 -3.452 -19.740 1.00 95.38 414 LEU A C 1
ATOM 3271 O O . LEU A 1 414 ? 15.994 -3.561 -20.607 1.00 95.38 414 LEU A O 1
ATOM 3275 N N . ASN A 1 415 ? 17.827 -4.354 -19.581 1.00 93.50 415 ASN A N 1
ATOM 3276 C CA . ASN A 1 415 ? 17.782 -5.652 -20.234 1.00 93.50 415 ASN A CA 1
ATOM 3277 C C . ASN A 1 415 ? 16.950 -6.597 -19.368 1.00 93.50 415 ASN A C 1
ATOM 3279 O O . ASN A 1 415 ? 17.389 -7.050 -18.312 1.00 93.50 415 ASN A O 1
ATOM 3283 N N . MET A 1 416 ? 15.763 -6.940 -19.842 1.00 90.25 416 MET A N 1
ATOM 3284 C CA . MET A 1 416 ? 14.788 -7.735 -19.106 1.00 90.25 416 MET A CA 1
ATOM 3285 C C . MET A 1 416 ? 15.165 -9.220 -19.006 1.00 90.25 416 MET A C 1
ATOM 3287 O O . MET A 1 416 ? 14.581 -9.948 -18.202 1.00 90.25 416 MET A O 1
ATOM 3291 N N . LYS A 1 417 ? 16.125 -9.692 -19.808 1.00 87.75 417 LYS A N 1
ATOM 3292 C CA . LYS A 1 417 ? 16.648 -11.067 -19.777 1.00 87.75 417 LYS A CA 1
ATOM 3293 C C . LYS A 1 417 ? 17.770 -11.223 -18.752 1.00 87.75 417 LYS A C 1
ATOM 3295 O O . LYS A 1 417 ? 17.838 -12.230 -18.043 1.00 87.75 417 LYS A O 1
ATOM 3300 N N . THR A 1 418 ? 18.660 -10.237 -18.657 1.00 90.56 418 THR A N 1
ATOM 3301 C CA . THR A 1 418 ? 19.763 -10.228 -17.683 1.00 90.56 418 THR A CA 1
ATOM 3302 C C . THR A 1 418 ? 19.398 -9.523 -16.380 1.00 90.56 418 THR A C 1
ATOM 3304 O O . THR A 1 418 ? 20.068 -9.761 -15.380 1.00 90.56 418 THR A O 1
ATOM 3307 N N . GLY A 1 419 ? 18.333 -8.721 -16.363 1.00 90.75 419 GLY A N 1
ATOM 3308 C CA . GLY A 1 419 ? 17.928 -7.880 -15.238 1.00 90.75 419 GLY A CA 1
ATOM 3309 C C . GLY A 1 419 ? 18.884 -6.721 -14.957 1.00 90.75 419 GLY A C 1
ATOM 3310 O O . GLY A 1 419 ? 18.797 -6.136 -13.882 1.00 90.75 419 GLY A O 1
ATOM 3311 N N . LYS A 1 420 ? 19.814 -6.425 -15.876 1.00 93.75 420 LYS A N 1
ATOM 3312 C CA . LYS A 1 420 ? 20.822 -5.375 -15.703 1.00 93.75 420 LYS A CA 1
ATOM 3313 C C . LYS A 1 420 ? 20.376 -4.088 -16.382 1.00 93.75 420 LYS A C 1
ATOM 3315 O O . LYS A 1 420 ? 20.047 -4.101 -17.575 1.00 93.75 420 LYS A O 1
ATOM 3320 N N . GLY A 1 421 ? 20.377 -3.003 -15.618 1.00 94.75 421 GLY A N 1
ATOM 3321 C CA . GLY A 1 421 ? 20.089 -1.668 -16.114 1.00 94.75 421 GLY A CA 1
ATOM 3322 C C . GLY A 1 421 ? 21.327 -0.949 -16.641 1.00 94.75 421 GLY A C 1
ATOM 3323 O O . GLY A 1 421 ? 22.458 -1.428 -16.537 1.00 94.75 421 GLY A O 1
ATOM 3324 N N . TYR A 1 422 ? 21.096 0.211 -17.239 1.00 95.25 422 TYR A N 1
ATOM 3325 C CA . TYR A 1 422 ? 22.116 1.206 -17.537 1.00 95.25 422 TYR A CA 1
ATOM 3326 C C . TYR A 1 422 ? 21.483 2.593 -17.626 1.00 95.25 422 TYR A C 1
ATOM 3328 O O . TYR A 1 422 ? 20.292 2.728 -17.911 1.00 95.25 422 TYR A O 1
ATOM 3336 N N . ARG A 1 423 ? 22.301 3.627 -17.442 1.00 96.00 423 ARG A N 1
ATOM 3337 C CA . ARG A 1 423 ? 21.885 5.030 -17.550 1.00 96.00 423 ARG A CA 1
ATOM 3338 C C . ARG A 1 423 ? 22.587 5.749 -18.698 1.00 96.00 423 ARG A C 1
ATOM 3340 O O . ARG A 1 423 ? 23.689 5.386 -19.125 1.00 96.00 423 ARG A O 1
ATOM 3347 N N . THR A 1 424 ? 21.931 6.781 -19.200 1.00 97.25 424 THR A N 1
ATOM 3348 C CA . THR A 1 424 ? 22.446 7.675 -20.230 1.00 97.25 424 THR A CA 1
ATOM 3349 C C . THR A 1 424 ? 22.185 9.117 -19.830 1.00 97.25 424 THR A C 1
ATOM 3351 O O . THR A 1 424 ? 21.120 9.421 -19.297 1.00 97.25 424 THR A O 1
ATOM 3354 N N . LEU A 1 425 ? 23.114 10.003 -20.163 1.00 97.19 425 LEU A N 1
ATOM 3355 C CA . LEU A 1 425 ? 22.962 11.442 -19.999 1.00 97.19 425 LEU A CA 1
ATOM 3356 C C . LEU A 1 425 ? 23.322 12.128 -21.315 1.00 97.19 425 LEU A C 1
ATOM 3358 O O . LEU A 1 425 ? 24.386 11.872 -21.880 1.00 97.19 425 LEU A O 1
ATOM 3362 N N . ASN A 1 426 ? 22.422 12.971 -21.819 1.00 96.94 426 ASN A N 1
ATOM 3363 C CA . ASN A 1 426 ? 22.601 13.777 -23.028 1.00 96.94 426 ASN A CA 1
ATOM 3364 C C . ASN A 1 426 ? 23.076 12.948 -24.239 1.00 96.94 426 ASN A C 1
ATOM 3366 O O . ASN A 1 426 ? 24.007 13.317 -24.952 1.00 96.94 426 ASN A O 1
ATOM 3370 N N . GLY A 1 427 ? 22.452 11.780 -24.441 1.00 95.44 427 GLY A N 1
ATOM 3371 C CA . GLY A 1 427 ? 22.749 10.865 -25.550 1.00 95.44 427 GLY A CA 1
ATOM 3372 C C . GLY A 1 427 ? 24.000 10.003 -25.372 1.00 95.44 427 GLY A C 1
ATOM 3373 O O . GLY A 1 427 ? 24.313 9.191 -26.244 1.00 95.44 427 GLY A O 1
ATOM 3374 N N . LYS A 1 428 ? 24.718 10.126 -24.250 1.00 95.38 428 LYS A N 1
ATOM 3375 C CA . LYS A 1 428 ? 25.893 9.308 -23.932 1.00 95.38 428 LYS A CA 1
ATOM 3376 C C . LYS A 1 428 ? 25.541 8.255 -22.887 1.00 95.38 428 LYS A C 1
ATOM 3378 O O . LYS A 1 428 ? 24.974 8.568 -21.845 1.00 95.38 428 LYS A O 1
ATOM 3383 N N . ARG A 1 429 ? 25.928 7.001 -23.135 1.00 95.50 429 ARG A N 1
ATOM 3384 C CA . ARG A 1 429 ? 25.871 5.942 -22.118 1.00 95.50 429 ARG A CA 1
ATOM 3385 C C . ARG A 1 429 ? 26.985 6.138 -21.096 1.00 95.50 429 ARG A C 1
ATOM 3387 O O . ARG A 1 429 ? 28.147 6.262 -21.483 1.00 95.50 429 ARG A O 1
ATOM 3394 N N . LEU A 1 430 ? 26.611 6.152 -19.822 1.00 95.06 430 LEU A N 1
ATOM 3395 C CA . LEU A 1 430 ? 27.543 6.235 -18.701 1.00 95.06 430 LEU A CA 1
ATOM 3396 C C . LEU A 1 430 ? 27.870 4.833 -18.181 1.00 95.06 430 LEU A C 1
ATOM 3398 O O . LEU A 1 430 ? 27.172 3.861 -18.500 1.00 95.06 430 LEU A O 1
ATOM 3402 N N . ASP A 1 431 ? 28.937 4.730 -17.391 1.00 91.25 431 ASP A N 1
ATOM 3403 C CA . ASP A 1 431 ? 29.245 3.478 -16.713 1.00 91.25 431 ASP A CA 1
ATOM 3404 C C . ASP A 1 431 ? 28.177 3.197 -15.643 1.00 91.25 431 ASP A C 1
ATOM 3406 O O . ASP A 1 431 ? 27.615 4.098 -15.012 1.00 91.25 431 ASP A O 1
ATOM 3410 N N . SER A 1 432 ? 27.824 1.924 -15.523 1.00 90.94 432 SER A N 1
ATOM 3411 C CA . SER A 1 432 ? 26.912 1.402 -14.500 1.00 90.94 432 SER A CA 1
ATOM 3412 C C . SER A 1 432 ? 27.598 0.335 -13.644 1.00 90.94 432 SER A C 1
ATOM 3414 O O . SER A 1 432 ? 26.962 -0.235 -12.761 1.00 90.94 432 SER A O 1
ATOM 3416 N N . TRP A 1 433 ? 28.894 0.101 -13.893 1.00 91.88 433 TRP A N 1
ATOM 3417 C CA . TRP A 1 433 ? 29.782 -0.761 -13.126 1.00 91.88 433 TRP A CA 1
ATOM 3418 C C . TRP A 1 433 ? 29.166 -2.141 -12.850 1.00 91.88 433 TRP A C 1
ATOM 3420 O O . TRP A 1 433 ? 28.498 -2.739 -13.695 1.00 91.88 433 TRP A O 1
ATOM 3430 N N . ASP A 1 434 ? 29.414 -2.634 -11.646 1.00 88.25 434 ASP A N 1
ATOM 3431 C CA . ASP A 1 434 ? 28.885 -3.836 -11.024 1.00 88.25 434 ASP A CA 1
ATOM 3432 C C . ASP A 1 434 ? 27.566 -3.579 -10.269 1.00 88.25 434 ASP A C 1
ATOM 3434 O O . ASP A 1 434 ? 27.107 -4.455 -9.540 1.00 88.25 434 ASP A O 1
ATOM 3438 N N . ALA A 1 435 ? 26.910 -2.419 -10.447 1.00 89.31 435 ALA A N 1
ATOM 3439 C CA . ALA A 1 435 ? 25.720 -2.045 -9.666 1.00 89.31 435 ALA A CA 1
ATOM 3440 C C . ALA A 1 435 ? 24.564 -3.062 -9.775 1.00 89.31 435 ALA A C 1
ATOM 3442 O O . ALA A 1 435 ? 23.749 -3.199 -8.865 1.00 89.31 435 ALA A O 1
ATOM 3443 N N . PHE A 1 436 ? 24.517 -3.811 -10.882 1.00 91.81 436 PHE A N 1
ATOM 3444 C CA . PHE A 1 436 ? 23.518 -4.848 -11.159 1.00 91.81 436 PHE A CA 1
ATOM 3445 C C . PHE A 1 436 ? 24.070 -6.284 -11.084 1.00 91.81 436 PHE A C 1
ATOM 3447 O O . PHE A 1 436 ? 23.441 -7.207 -11.608 1.00 91.81 436 PHE A O 1
ATOM 3454 N N . ASP A 1 437 ? 25.260 -6.502 -10.520 1.00 88.06 437 ASP A N 1
ATOM 3455 C CA . ASP A 1 437 ? 25.824 -7.853 -10.399 1.00 88.06 437 ASP A CA 1
ATOM 3456 C C . ASP A 1 437 ? 25.139 -8.649 -9.281 1.00 88.06 437 ASP A C 1
ATOM 3458 O O . ASP A 1 437 ? 24.785 -9.812 -9.492 1.00 88.06 437 ASP A O 1
ATOM 3462 N N . GLU A 1 438 ? 24.862 -8.001 -8.147 1.00 80.44 438 GLU A N 1
ATOM 3463 C CA . GLU A 1 438 ? 24.164 -8.599 -6.997 1.00 80.44 438 GLU A CA 1
ATOM 3464 C C . GLU A 1 438 ? 22.652 -8.301 -6.999 1.00 80.44 438 GLU A C 1
ATOM 3466 O O . GLU A 1 438 ? 21.850 -9.111 -6.531 1.00 80.44 438 GLU A O 1
ATOM 3471 N N . HIS A 1 439 ? 22.231 -7.190 -7.616 1.00 81.94 439 HIS A N 1
ATOM 3472 C CA . HIS A 1 439 ? 20.831 -6.762 -7.683 1.00 81.94 439 HIS A CA 1
ATOM 3473 C C . HIS A 1 439 ? 20.294 -6.798 -9.122 1.00 81.94 439 HIS A C 1
ATOM 3475 O O . HIS A 1 439 ? 20.515 -5.884 -9.914 1.00 81.94 439 HIS A O 1
ATOM 3481 N N . VAL A 1 440 ? 19.547 -7.856 -9.467 1.00 83.31 440 VAL A N 1
ATOM 3482 C CA . VAL A 1 440 ? 19.018 -8.074 -10.828 1.00 83.31 440 VAL A CA 1
ATOM 3483 C C . VAL A 1 440 ? 17.493 -7.979 -10.914 1.00 83.31 440 VAL A C 1
ATOM 3485 O O . VAL A 1 440 ? 16.750 -8.697 -10.246 1.00 83.31 440 VAL A O 1
ATOM 3488 N N . PHE A 1 441 ? 17.006 -7.174 -11.855 1.00 89.38 441 PHE A N 1
ATOM 3489 C CA . PHE A 1 441 ? 15.583 -6.926 -12.105 1.00 89.38 441 PHE A CA 1
ATOM 3490 C C . PHE A 1 441 ? 15.007 -7.923 -13.121 1.00 89.38 441 PHE A C 1
ATOM 3492 O O . PHE A 1 441 ? 14.585 -7.563 -14.217 1.00 89.38 441 PHE A O 1
ATOM 3499 N N . LYS A 1 442 ? 15.045 -9.222 -12.793 1.00 85.50 442 LYS A N 1
ATOM 3500 C CA . LYS A 1 442 ? 14.518 -10.293 -13.671 1.00 85.50 442 LYS A CA 1
ATOM 3501 C C . LYS A 1 442 ? 13.072 -10.687 -13.375 1.00 85.50 442 LYS A C 1
ATOM 3503 O O . LYS A 1 442 ? 12.424 -11.283 -14.238 1.00 85.50 442 LYS A O 1
ATOM 3508 N N . LYS A 1 443 ? 12.612 -10.415 -12.152 1.00 85.19 443 LYS A N 1
ATOM 3509 C CA . LYS A 1 443 ? 11.352 -10.920 -11.600 1.00 85.19 443 LYS A CA 1
ATOM 3510 C C . LYS A 1 443 ? 10.288 -9.836 -11.499 1.00 85.19 443 LYS A C 1
ATOM 3512 O O . LYS A 1 443 ? 10.617 -8.655 -11.415 1.00 85.19 443 LYS A O 1
ATOM 3517 N N . GLY A 1 444 ? 9.030 -10.271 -11.464 1.00 86.62 444 GLY A N 1
ATOM 3518 C CA . GLY A 1 444 ? 7.872 -9.397 -11.321 1.00 86.62 444 GLY A CA 1
ATOM 3519 C C . GLY A 1 444 ? 7.615 -8.483 -12.520 1.00 86.62 444 GLY A C 1
ATOM 3520 O O . GLY A 1 444 ? 8.271 -8.568 -13.563 1.00 86.62 444 GLY A O 1
ATOM 3521 N N . LYS A 1 445 ? 6.619 -7.613 -12.346 1.00 91.81 445 LYS A N 1
ATOM 3522 C CA . LYS A 1 445 ? 6.329 -6.489 -13.237 1.00 91.81 445 LYS A CA 1
ATOM 3523 C C . LYS A 1 445 ? 7.228 -5.311 -12.878 1.00 91.81 445 LYS A C 1
ATOM 3525 O O . LYS A 1 445 ? 7.456 -5.055 -11.697 1.00 91.81 445 LYS A O 1
ATOM 3530 N N . ILE A 1 446 ? 7.730 -4.618 -13.896 1.00 94.38 446 ILE A N 1
ATOM 3531 C CA . ILE A 1 446 ? 8.672 -3.502 -13.763 1.00 94.38 446 ILE A CA 1
ATOM 3532 C C . ILE A 1 446 ? 8.107 -2.301 -14.522 1.00 94.38 446 ILE A C 1
ATOM 3534 O O . ILE A 1 446 ? 7.591 -2.461 -15.631 1.00 94.38 446 ILE A O 1
ATOM 3538 N N . TYR A 1 447 ? 8.205 -1.119 -13.922 1.00 95.81 447 TYR A N 1
ATOM 3539 C CA . TYR A 1 447 ? 7.571 0.115 -14.373 1.00 95.81 447 TYR A CA 1
ATOM 3540 C C . TYR A 1 447 ? 8.612 1.236 -14.456 1.00 95.81 447 TYR A C 1
ATOM 3542 O O . TYR A 1 447 ? 9.298 1.482 -13.463 1.00 95.81 447 TYR A O 1
ATOM 3550 N N . PRO A 1 448 ? 8.746 1.927 -15.602 1.00 96.75 448 PRO A N 1
ATOM 3551 C CA . PRO A 1 448 ? 9.444 3.206 -15.673 1.00 96.75 448 PRO A CA 1
ATOM 3552 C C . PRO A 1 448 ? 8.880 4.197 -14.658 1.00 96.75 448 PRO A C 1
ATOM 3554 O O . PRO A 1 448 ? 7.659 4.308 -14.501 1.00 96.75 448 PRO A O 1
ATOM 3557 N N . CYS A 1 449 ? 9.757 4.934 -13.987 1.00 95.31 449 CYS A N 1
ATOM 3558 C CA . CYS A 1 449 ? 9.349 5.900 -12.981 1.00 95.31 449 CYS A CA 1
ATOM 3559 C C . CYS A 1 449 ? 10.224 7.150 -12.963 1.00 95.31 449 CYS A C 1
ATOM 3561 O O . CYS A 1 449 ? 11.381 7.148 -13.394 1.00 95.31 449 CYS A O 1
ATOM 3563 N N . VAL A 1 450 ? 9.641 8.204 -12.404 1.00 93.12 450 VAL A N 1
ATOM 3564 C CA . VAL A 1 450 ? 10.290 9.475 -12.115 1.00 93.12 450 VAL A CA 1
ATOM 3565 C C . VAL A 1 450 ? 10.009 9.833 -10.658 1.00 93.12 450 VAL A C 1
ATOM 3567 O O . VAL A 1 450 ? 8.855 9.830 -10.232 1.00 93.12 450 VAL A O 1
ATOM 3570 N N . GLY A 1 451 ? 11.065 10.116 -9.901 1.00 89.94 451 GLY A N 1
ATOM 3571 C CA . GLY A 1 451 ? 11.005 10.569 -8.516 1.00 89.94 451 GLY A CA 1
ATOM 3572 C C . GLY A 1 451 ? 11.426 12.027 -8.383 1.00 89.94 451 GLY A C 1
ATOM 3573 O O . GLY A 1 451 ? 12.318 12.481 -9.100 1.00 89.94 451 GLY A O 1
ATOM 3574 N N . PHE A 1 452 ? 10.784 12.758 -7.479 1.00 84.25 452 PHE A N 1
ATOM 3575 C CA . PHE A 1 452 ? 11.082 14.165 -7.201 1.00 84.25 452 PHE A CA 1
ATOM 3576 C C . PHE A 1 452 ? 10.723 14.526 -5.750 1.00 84.25 452 PHE A C 1
ATOM 3578 O O . PHE A 1 452 ? 9.908 13.826 -5.133 1.00 84.25 452 PHE A O 1
ATOM 3585 N N . PRO A 1 453 ? 11.329 15.582 -5.178 1.00 78.44 453 PRO A N 1
ATOM 3586 C CA . PRO A 1 453 ? 11.023 16.019 -3.828 1.00 78.44 453 PRO A CA 1
ATOM 3587 C C . PRO A 1 453 ? 9.770 16.898 -3.850 1.00 78.44 453 PRO A C 1
ATOM 3589 O O . PRO A 1 453 ? 9.335 17.347 -4.910 1.00 78.44 453 PRO A O 1
ATOM 3592 N N . THR A 1 454 ? 9.190 17.156 -2.690 1.00 71.94 454 THR A N 1
ATOM 3593 C CA . THR A 1 454 ? 7.980 17.986 -2.546 1.00 71.94 454 THR A CA 1
ATOM 3594 C C . THR A 1 454 ? 8.199 19.236 -1.694 1.00 71.94 454 THR A C 1
ATOM 3596 O O . THR A 1 454 ? 7.342 20.117 -1.675 1.00 71.94 454 THR A O 1
ATOM 3599 N N . ASP A 1 455 ? 9.346 19.323 -1.019 1.00 63.16 455 ASP A N 1
ATOM 3600 C CA . ASP A 1 455 ? 9.723 20.354 -0.048 1.00 63.16 455 ASP A CA 1
ATOM 3601 C C . ASP A 1 455 ? 10.356 21.606 -0.686 1.00 63.16 455 ASP A C 1
ATOM 3603 O O . ASP A 1 455 ? 10.638 22.594 -0.006 1.00 63.16 455 ASP A O 1
ATOM 3607 N N . SER A 1 456 ? 10.580 21.600 -2.002 1.00 58.06 456 SER A N 1
ATOM 3608 C CA . SER A 1 456 ? 11.232 22.704 -2.703 1.00 58.06 456 SER A CA 1
ATOM 3609 C C . SER A 1 456 ? 10.253 23.832 -3.053 1.00 58.06 456 SER A C 1
ATOM 3611 O O . SER A 1 456 ? 9.485 23.732 -4.013 1.00 58.06 456 SER A O 1
ATOM 3613 N N . GLU A 1 457 ? 10.318 24.943 -2.314 1.00 51.12 457 GLU A N 1
ATOM 3614 C CA . GLU A 1 457 ? 9.576 26.168 -2.629 1.00 51.12 457 GLU A CA 1
ATOM 3615 C C . GLU A 1 457 ? 10.014 26.781 -3.979 1.00 51.12 457 GLU A C 1
ATOM 3617 O O . GLU A 1 457 ? 11.197 27.001 -4.246 1.00 51.12 457 GLU A O 1
ATOM 3622 N N . GLY A 1 458 ? 9.037 27.141 -4.821 1.00 51.66 458 GLY A N 1
ATOM 3623 C CA . GLY A 1 458 ? 9.194 28.214 -5.812 1.00 51.66 458 GLY A CA 1
ATOM 3624 C C . GLY A 1 458 ? 9.412 27.840 -7.283 1.00 51.66 458 GLY A C 1
ATOM 3625 O O . GLY A 1 458 ? 9.266 28.729 -8.115 1.00 51.66 458 GLY A O 1
ATOM 3626 N N . ASN A 1 459 ? 9.675 26.581 -7.651 1.00 56.75 459 ASN A N 1
ATOM 3627 C CA . ASN A 1 459 ? 9.750 26.157 -9.062 1.00 56.75 459 ASN A CA 1
ATOM 3628 C C . ASN A 1 459 ? 9.127 24.772 -9.232 1.00 56.75 459 ASN A C 1
ATOM 3630 O O . ASN A 1 459 ? 9.686 23.811 -8.723 1.00 56.75 459 ASN A O 1
ATOM 3634 N N . GLY A 1 460 ? 7.999 24.661 -9.939 1.00 68.19 460 GLY A N 1
ATOM 3635 C CA . GLY A 1 460 ? 7.373 23.370 -10.242 1.00 68.19 460 GLY A CA 1
ATOM 3636 C C . GLY A 1 460 ? 8.268 22.455 -11.089 1.00 68.19 460 GLY A C 1
ATOM 3637 O O . GLY A 1 460 ? 9.124 22.929 -11.841 1.00 68.19 460 GLY A O 1
ATOM 3638 N N . LEU A 1 461 ? 8.068 21.141 -10.981 1.00 80.94 461 LEU A N 1
ATOM 3639 C CA . LEU A 1 461 ? 8.688 20.177 -11.891 1.00 80.94 461 LEU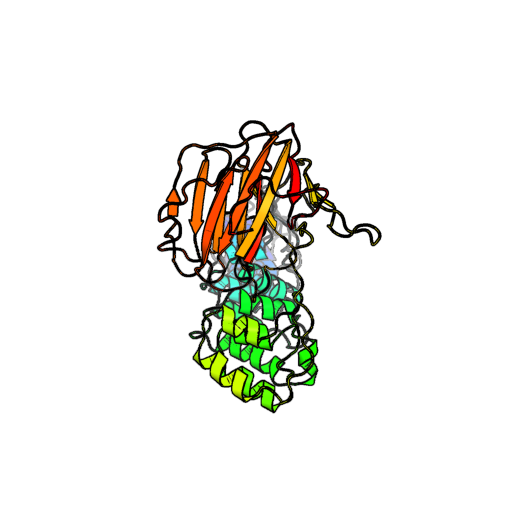 A CA 1
ATOM 3640 C C . LEU A 1 461 ? 7.943 20.204 -13.228 1.00 80.94 461 LEU A C 1
ATOM 3642 O O . LEU A 1 461 ? 6.726 20.047 -13.253 1.00 80.94 461 LEU A O 1
ATOM 3646 N N . HIS A 1 462 ? 8.670 20.319 -14.334 1.00 89.06 462 HIS A N 1
ATOM 3647 C CA . HIS A 1 462 ? 8.130 20.119 -15.674 1.00 89.06 462 HIS A CA 1
ATOM 3648 C C . HIS A 1 462 ? 9.079 19.223 -16.460 1.00 89.06 462 HIS A C 1
ATOM 3650 O O . HIS A 1 462 ? 10.205 19.610 -16.783 1.00 89.06 462 HIS A O 1
ATOM 3656 N N . VAL A 1 463 ? 8.626 18.014 -16.784 1.00 91.69 463 VAL A N 1
ATOM 3657 C CA . VAL A 1 463 ? 9.403 17.073 -17.589 1.00 91.69 463 VAL A CA 1
ATOM 3658 C C . VAL A 1 463 ? 8.589 16.484 -18.724 1.00 91.69 463 VAL A C 1
ATOM 3660 O O . VAL A 1 463 ? 7.379 16.276 -18.626 1.00 91.69 463 VAL A O 1
ATOM 3663 N N . ARG A 1 464 ? 9.297 16.171 -19.805 1.00 93.44 464 ARG A N 1
ATOM 3664 C CA . ARG A 1 464 ? 8.772 15.426 -20.942 1.00 93.44 464 ARG A CA 1
ATOM 3665 C C . ARG A 1 464 ? 9.367 14.024 -20.938 1.00 93.44 464 ARG A C 1
ATOM 3667 O O . ARG A 1 464 ? 10.580 13.874 -21.015 1.00 93.44 464 ARG A O 1
ATOM 3674 N N . VAL A 1 465 ? 8.522 13.002 -20.900 1.00 94.62 465 VAL A N 1
ATOM 3675 C CA . VAL A 1 465 ? 8.935 11.597 -20.918 1.00 94.62 465 VAL A CA 1
ATOM 3676 C C . VAL A 1 465 ? 8.653 10.988 -22.287 1.00 94.62 465 VAL A C 1
ATOM 3678 O O . VAL A 1 465 ? 7.518 10.975 -22.759 1.00 94.62 465 VAL A O 1
ATOM 3681 N N . VAL A 1 466 ? 9.681 10.441 -22.923 1.00 93.75 466 VAL A N 1
ATOM 3682 C CA . VAL A 1 466 ? 9.575 9.691 -24.174 1.00 93.75 466 VAL A CA 1
ATOM 3683 C C . VAL A 1 466 ? 9.684 8.209 -23.828 1.00 93.75 466 VAL A C 1
ATOM 3685 O O . VAL A 1 466 ? 10.755 7.726 -23.477 1.00 93.75 466 VAL A O 1
ATOM 3688 N N . LEU A 1 467 ? 8.570 7.476 -23.903 1.00 92.44 467 LEU A N 1
ATOM 3689 C CA . LEU A 1 467 ? 8.550 6.023 -23.658 1.00 92.44 467 LEU A CA 1
ATOM 3690 C C . LEU A 1 467 ? 8.815 5.200 -24.927 1.00 92.44 467 LEU A C 1
ATOM 3692 O O . LEU A 1 467 ? 9.088 4.006 -24.841 1.00 92.44 467 LEU A O 1
ATOM 3696 N N . ARG A 1 468 ? 8.686 5.810 -26.113 1.00 86.75 468 ARG A N 1
ATOM 3697 C CA . ARG A 1 468 ? 8.932 5.168 -27.411 1.00 86.75 468 ARG A CA 1
ATOM 3698 C C . ARG A 1 468 ? 9.479 6.179 -28.404 1.00 86.75 468 ARG A C 1
ATOM 3700 O O . ARG A 1 468 ? 8.903 7.254 -28.556 1.00 86.75 468 ARG A O 1
ATOM 3707 N N . LYS A 1 469 ? 10.519 5.792 -29.146 1.00 84.00 469 LYS A N 1
ATOM 3708 C CA . LYS A 1 469 ? 11.005 6.597 -30.269 1.00 84.00 469 LYS A CA 1
ATOM 3709 C C . LYS A 1 469 ? 9.916 6.771 -31.321 1.00 84.00 469 LYS A C 1
ATOM 3711 O O . LYS A 1 469 ? 9.234 5.818 -31.701 1.00 84.00 469 LYS A O 1
ATOM 3716 N N . SER A 1 470 ? 9.813 7.987 -31.828 1.00 83.12 470 SER A N 1
ATOM 3717 C CA . SER A 1 470 ? 8.986 8.344 -32.977 1.00 83.12 470 SER A CA 1
ATOM 3718 C C . SER A 1 470 ? 9.800 9.209 -33.937 1.00 83.12 470 SER A C 1
ATOM 3720 O O . SER A 1 470 ? 10.926 9.595 -33.629 1.00 83.12 470 SER A O 1
ATOM 3722 N N . GLN A 1 471 ? 9.246 9.504 -35.113 1.00 81.62 471 GLN A N 1
ATOM 3723 C CA . GLN A 1 471 ? 9.898 10.407 -36.061 1.00 81.62 471 GLN A CA 1
ATOM 3724 C C . GLN A 1 471 ? 10.028 11.833 -35.496 1.00 81.62 471 GLN A C 1
ATOM 3726 O O . GLN A 1 471 ? 11.046 12.481 -35.727 1.00 81.62 471 GLN A O 1
ATOM 3731 N N . ASP A 1 472 ? 9.033 12.288 -34.729 1.00 81.44 472 ASP A N 1
ATOM 3732 C CA . ASP A 1 472 ? 8.986 13.649 -34.181 1.00 81.44 472 ASP A CA 1
ATOM 3733 C C . ASP A 1 472 ? 9.779 13.791 -32.875 1.00 81.44 472 ASP A C 1
ATOM 3735 O O . ASP A 1 472 ? 10.351 14.847 -32.598 1.00 81.44 472 ASP A O 1
ATOM 3739 N N . HIS A 1 473 ? 9.857 12.716 -32.086 1.00 83.62 473 HIS A N 1
ATOM 3740 C CA . HIS A 1 473 ? 10.684 12.629 -30.881 1.00 83.62 473 HIS A CA 1
ATOM 3741 C C . HIS A 1 473 ? 11.512 11.343 -30.911 1.00 83.62 473 HIS A C 1
ATOM 3743 O O . HIS A 1 473 ? 11.091 10.312 -30.369 1.00 83.62 473 HIS A O 1
ATOM 3749 N N . PRO A 1 474 ? 12.667 11.367 -31.599 1.00 89.31 474 PRO A N 1
ATOM 3750 C CA . PRO A 1 474 ? 13.639 10.295 -31.495 1.00 89.31 474 PRO A CA 1
ATOM 3751 C C . PRO A 1 474 ? 14.287 10.325 -30.111 1.00 89.31 474 PRO A C 1
ATOM 3753 O O . PRO A 1 474 ? 14.364 11.376 -29.476 1.00 89.31 474 PRO A O 1
ATOM 3756 N N . PHE A 1 475 ? 14.801 9.178 -29.681 1.00 94.31 475 PHE A N 1
ATOM 3757 C CA . PHE A 1 475 ? 15.717 9.158 -28.550 1.00 94.31 475 PHE A CA 1
ATOM 3758 C C . PHE A 1 475 ? 17.029 9.848 -28.921 1.00 94.31 475 PHE A C 1
ATOM 3760 O O . PHE A 1 475 ? 17.514 9.713 -30.050 1.00 94.31 475 PHE A O 1
ATOM 3767 N N . LEU A 1 476 ? 17.597 10.580 -27.969 1.00 94.81 476 LEU A N 1
ATOM 3768 C CA . LEU A 1 476 ? 18.900 11.208 -28.121 1.00 94.81 476 LEU A CA 1
ATOM 3769 C C . LEU A 1 476 ? 20.023 10.166 -28.067 1.00 94.81 476 LEU A C 1
ATOM 3771 O O . LEU A 1 476 ? 21.013 10.276 -28.794 1.00 94.81 476 LEU A O 1
ATOM 3775 N N . TYR A 1 477 ? 19.879 9.133 -27.236 1.00 95.06 477 TYR A N 1
ATOM 3776 C CA . TYR A 1 477 ? 20.742 7.962 -27.319 1.00 95.06 477 TYR A CA 1
ATOM 3777 C C . TYR A 1 477 ? 20.421 7.182 -28.603 1.00 95.06 477 TYR A C 1
ATOM 3779 O O . TYR A 1 477 ? 19.264 6.973 -28.948 1.00 95.06 477 TYR A O 1
ATOM 3787 N N . GLY A 1 478 ? 21.454 6.738 -29.326 1.00 87.38 478 GLY A N 1
ATOM 3788 C CA . GLY A 1 478 ? 21.322 5.967 -30.575 1.00 87.38 478 GLY A CA 1
ATOM 3789 C C . GLY A 1 478 ? 21.915 4.556 -30.511 1.00 87.38 478 GLY A C 1
ATOM 3790 O O . GLY A 1 478 ? 22.148 3.940 -31.548 1.00 87.38 478 GLY A O 1
ATOM 3791 N N . GLY A 1 479 ? 22.257 4.070 -29.312 1.00 83.38 479 GLY A N 1
ATOM 3792 C CA . GLY A 1 479 ? 22.934 2.786 -29.119 1.00 83.38 479 GLY A CA 1
ATOM 3793 C C . GLY A 1 479 ? 22.080 1.549 -29.441 1.00 83.38 479 GLY A C 1
ATOM 3794 O O . GLY A 1 479 ? 20.884 1.651 -29.694 1.00 83.38 479 GLY A O 1
ATOM 3795 N N . PRO A 1 480 ? 22.675 0.344 -29.400 1.00 72.44 480 PRO A N 1
ATOM 3796 C CA . PRO A 1 480 ? 22.047 -0.892 -29.887 1.00 72.44 480 PRO A CA 1
ATOM 3797 C C . PRO A 1 480 ? 20.940 -1.461 -28.982 1.00 72.44 480 PRO A C 1
ATOM 3799 O O . PRO A 1 480 ? 20.372 -2.499 -29.301 1.00 72.44 480 PRO A O 1
ATOM 3802 N N . TYR A 1 481 ? 20.657 -0.820 -27.847 1.00 69.00 481 TYR A N 1
ATOM 3803 C CA . TYR A 1 481 ? 19.758 -1.323 -26.804 1.00 69.00 481 TYR A CA 1
ATOM 3804 C C . TYR A 1 481 ? 18.507 -0.432 -26.666 1.00 69.00 481 TYR A C 1
ATOM 3806 O O . TYR A 1 481 ? 18.115 -0.093 -25.556 1.00 69.00 481 TYR A O 1
ATOM 3814 N N . ILE A 1 482 ? 17.931 -0.011 -27.802 1.00 63.06 482 ILE A N 1
ATOM 3815 C CA . ILE A 1 482 ? 16.855 0.995 -27.910 1.00 63.06 482 ILE A CA 1
ATOM 3816 C C . ILE A 1 482 ? 15.628 0.507 -28.677 1.00 63.06 482 ILE A C 1
ATOM 3818 O O . ILE A 1 482 ? 15.759 0.182 -29.887 1.00 63.06 482 ILE A O 1
#

Sequence (482 aa):
MDADGFTPLISAVREGFCLKAVNHIVRNSGEEIVNQADLSWDESPISWACERGQAETVKILLDAPNVHPNRRATGYRNRTPLQIALVYDRVAVIEILLDSPRVVPSWDIADEDGRKPLQYALEYCSEECIRALLLHSQTSAAIRIDALKIMAGMGNHEHIDIIKSILESVEEQSLPTSELDDLIHRFPTLDSNKTVFDAWMRRVKDPKRWNEVPHVLHTLALSGDGDTILRLLKLGANIYEPDDDNWTCIDVAKRNGNPKLKDVLMKHIPKPPPEKLPYLRPSSFANPFDEANVTLADFFKNNVANSFLEINVNFQETKFDRICVRTQQSIPPDDEYFYFEVHILAHPNGSYFAVGYTQVQVAANDYPGMVEGSWAYHGDDGGLFVQALGQGSSFSEKSDGEKYHTDSVVGCGLNMKTGKGYRTLNGKRLDSWDAFDEHVFKKG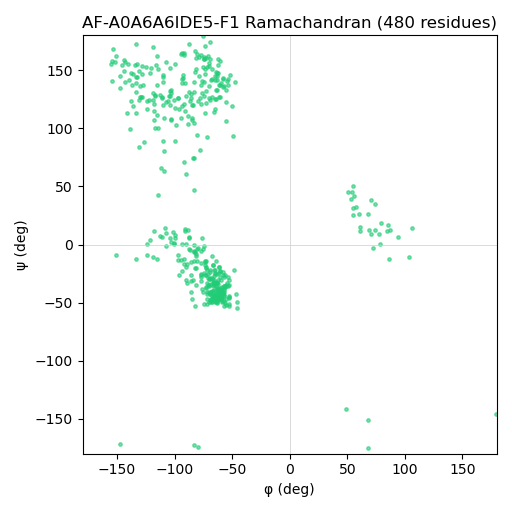KIYPCVGFPTDSEGNGLHVRVVLRKSQDHPFLYGGPYI

Secondary structure (DSSP, 8-state):
--TT---HHHHHHHTT--HHHHHHHHHHS-HHHHHPPPTTT---HHHHHHHTT-HHHHHHHHTSTT--TT--BTTTTTB-HHHHHHHTT-HHHHHHHHHSTT----TT---TTS--HHHHHHHHS-HHHHHHHHSSTTS-HHHHHHHHHHHHHH--GGGHHHHHHHHHHS-TTTS-HHHHHHHHHH---GGG-HHHHHHHHHHHTSGGGGGGSTTHHHHHHHHT-HHHHHHHHHTT--TT---TTS--HHHHHHHHT-HHHHHHHHHT--SSPPPPPPPP-S--B----TTSEEEEE-SEETTEE-SSEEEEEE----S-SEEEEEBSSPPPTT-SEEEEEEEEEE--TT---EEEEEETTS-TTSPTTSSTTEEEEETTT-EEEEE-TTSTT--EEEE------TT-EEEEEEETTTTEEEEEETTEEPP-TTTTTS----SS-EEEEEEEES---S--EEEEEESS--SSS--S--SS--

Nearest PDB structures (foldseek):
  5ji9-assembly1_A  TM=8.375E-01  e=2.152E-11  Homo sapiens
  7nsc-assembly1_A  TM=8.255E-01  e=2.322E-10  Homo sapiens
  5y4f-assembly2_B  TM=5.389E-01  e=2.047E-09  Homo sapiens
  5y4d-assembly1_A  TM=4.987E-01  e=4.487E-08  Mus musculus
  8csl-assembly1_A  TM=4.142E-01  e=3.484E-08  Homo sapiens

Foldseek 3Di:
DDPQQDDPLLVCLQVVPDPVSNLVCLVPDDLCRLFRATPQQQAGSLLSNLLVLVLSSNLSSLVRPNHQQQQFRNSNQRDGSLLSNLVNQNLSNNLSLLVRPNHDQPQPDAGNVRDGSLLSNLPPYDLSNNCSNCVRPSHDLVSLLVSLQSVLVVLDPRCVVVPLSSLVRHDLVSHQQVSLLSSCVSPLVCPPPPRSVVSVVVQLLDVVCVVSHAQVLLSCLLSLPLVVNVSSVVVPDDQQDAHPQQDGSLLQNVLAPNVVSNVSSVVSQDPPHPDGDDGHAQFWKDDPDPPWPWDKDTCQDPNDGNQWIKTWTDFDDDPAFKFKIWTPHFHDSPDQKFKKKKAFQADFPLKWKWWWKAFPPDDGSDFALCDERGWTQTQNQRWTRAHYPPLPPDIDIDHPSNHDHHRKMKMKMARLCFQDIWIDIQQHTDDPDCRCVSHGRNHHTMTTMMMITNPGPDIITIMIMRRDADPVRHDSHDDPRD